Protein AF-0000000067522055 (afdb_homodimer)

pLDDT: mean 97.12, std 3.09, range [66.62, 98.94]

Radius of gyration: 25.35 Å; Cα contacts (8 Å, |Δi|>4): 1311; chains: 2; bounding box: 42×75×64 Å

Secondary structure (DSSP, 8-state):
---EEEEEEEEES-HHHHIIIIIIIT-PPEEEE-SSEEEEEEETTEEEEEEE-SS-B---EEEEE--GGGHHHHHHHHHTTTSEE---TTS--EEE-SSEEEEEEE-TTS-EEEEEEETTS-TTSS--BTTTTB-EEEEEEEEES-HHHHHHHHHHHH--B-SS--SSEEEEEETTEEEEEEETTSPBTTTTB-------EEEEEES-HHHHHHHHHHHHHTT--EEEETTEEEEEETTEEEEEEE-TTS-TTHHHHTT-TT--/---EEEEEEEEES-HHHHIIIIIIIT-PPEEEE-SSEEEEEEETTEEEEEEE-SS-B---EEEEE--GGGHHHHHHHHHTTTSEE---TTS--EEE-SSEEEEEEE-TTS-EEEEEEETTS-TTSS--BTTTTB-EEEEEEEEES-HHHHHHHHHHHH--B-SS--SSEEEEEETTEEEEEEETTSPBTTTTB-------EEEEEES-HHHHHHHHHHHHHTT--EEEETTEEEEEETTEEEEEEE-TTS-TTHHHHTT-TT--

Structure (mmCIF, N/CA/C/O backbone):
data_AF-0000000067522055-model_v1
#
loop_
_entity.id
_entity.type
_entity.pdbx_description
1 polymer 'Conserved domain protein'
#
loop_
_atom_site.group_PDB
_atom_site.id
_atom_site.type_symbol
_atom_site.label_atom_id
_atom_site.label_alt_id
_atom_site.label_comp_id
_atom_site.label_asym_id
_atom_site.label_entity_id
_atom_site.label_seq_id
_atom_site.pdbx_PDB_ins_code
_atom_site.Cartn_x
_atom_site.Cartn_y
_atom_site.Cartn_z
_atom_site.occupancy
_atom_site.B_iso_or_equiv
_atom_site.auth_seq_id
_atom_site.auth_comp_id
_atom_site.auth_asym_id
_atom_site.auth_atom_id
_atom_site.pdbx_PDB_model_num
ATOM 1 N N . MET A 1 1 ? -5.977 33.406 10.703 1 91.25 1 MET A N 1
ATOM 2 C CA . MET A 1 1 ? -4.949 32.469 10.219 1 91.25 1 MET A CA 1
ATOM 3 C C . MET A 1 1 ? -5.457 31.047 10.227 1 91.25 1 MET A C 1
ATOM 5 O O . MET A 1 1 ? -6.41 30.719 10.938 1 91.25 1 MET A O 1
ATOM 9 N N . ILE A 1 2 ? -4.887 30.219 9.438 1 96.19 2 ILE A N 1
ATOM 10 C CA . ILE A 1 2 ? -5.094 28.781 9.531 1 96.19 2 ILE A CA 1
ATOM 11 C C . ILE A 1 2 ? -4.594 28.266 10.883 1 96.19 2 ILE A C 1
ATOM 13 O O . ILE A 1 2 ? -3.512 28.656 11.336 1 96.19 2 ILE A O 1
ATOM 17 N N . THR A 1 3 ? -5.395 27.422 11.508 1 96.44 3 THR A N 1
ATOM 18 C CA . THR A 1 3 ? -4.961 26.953 12.82 1 96.44 3 THR A CA 1
ATOM 19 C C . THR A 1 3 ? -4.66 25.453 12.797 1 96.44 3 THR A C 1
ATOM 21 O O . THR A 1 3 ? -3.855 24.969 13.586 1 96.44 3 THR A O 1
ATOM 24 N N . HIS A 1 4 ? -5.309 24.703 11.906 1 97.81 4 HIS A N 1
ATOM 25 C CA . HIS A 1 4 ? -5.145 23.266 11.961 1 97.81 4 HIS A CA 1
ATOM 26 C C . HIS A 1 4 ? -5.641 22.609 10.672 1 97.81 4 HIS A C 1
ATOM 28 O O . HIS A 1 4 ? -6.301 23.25 9.859 1 97.81 4 HIS A O 1
ATOM 34 N N . ILE A 1 5 ? -5.242 21.391 10.469 1 98.75 5 ILE A N 1
ATOM 35 C CA . ILE A 1 5 ? -5.844 20.531 9.445 1 98.75 5 ILE A CA 1
ATOM 36 C C . ILE A 1 5 ? -7.176 19.984 9.953 1 98.75 5 ILE A C 1
ATOM 38 O O . ILE A 1 5 ? -7.234 19.344 11.008 1 98.75 5 ILE A O 1
ATOM 42 N N . THR A 1 6 ? -8.227 20.188 9.211 1 98.44 6 THR A N 1
ATOM 43 C CA . THR A 1 6 ? -9.531 19.703 9.633 1 98.44 6 THR A CA 1
ATOM 44 C C . THR A 1 6 ? -9.82 18.344 9.031 1 98.44 6 THR A C 1
ATOM 46 O O . THR A 1 6 ? -10.57 17.547 9.609 1 98.44 6 THR A O 1
ATOM 49 N N . ASP A 1 7 ? -9.281 18.109 7.848 1 98.81 7 ASP A N 1
ATOM 50 C CA . ASP A 1 7 ? -9.508 16.828 7.195 1 98.81 7 ASP A CA 1
ATOM 51 C C . ASP A 1 7 ? -8.43 16.547 6.145 1 98.81 7 ASP A C 1
ATOM 53 O O . ASP A 1 7 ? -7.934 17.469 5.5 1 98.81 7 ASP A O 1
ATOM 57 N N . ILE A 1 8 ? -8.016 15.391 6.094 1 98.94 8 ILE A N 1
ATOM 58 C CA . ILE A 1 8 ? -7.258 14.859 4.973 1 98.94 8 ILE A CA 1
ATOM 59 C C . ILE A 1 8 ? -8.07 13.773 4.27 1 98.94 8 ILE A C 1
ATOM 61 O O . ILE A 1 8 ? -8.391 12.742 4.867 1 98.94 8 ILE A O 1
ATOM 65 N N . LYS A 1 9 ? -8.445 14.023 3.057 1 98.88 9 LYS A N 1
ATOM 66 C CA . LYS A 1 9 ? -9.203 13.039 2.285 1 98.88 9 LYS A CA 1
ATOM 67 C C . LYS A 1 9 ? -8.312 12.367 1.24 1 98.88 9 LYS A C 1
ATOM 69 O O . LYS A 1 9 ? -7.785 13.031 0.346 1 98.88 9 LYS A O 1
ATOM 74 N N . LEU A 1 10 ? -8.203 11.109 1.374 1 98.81 10 LEU A N 1
ATOM 75 C CA . LEU A 1 10 ? -7.375 10.305 0.483 1 98.81 10 LEU A CA 1
ATOM 76 C C . LEU A 1 10 ? -8.227 9.312 -0.306 1 98.81 10 LEU A C 1
ATOM 78 O O . LEU A 1 10 ? -9.445 9.242 -0.113 1 98.81 10 LEU A O 1
ATOM 82 N N . GLN A 1 11 ? -7.566 8.664 -1.221 1 98.75 11 GLN A N 1
ATOM 83 C CA . GLN A 1 11 ? -8.195 7.578 -1.97 1 98.75 11 GLN A CA 1
ATOM 84 C C . GLN A 1 11 ? -7.863 6.223 -1.354 1 98.75 11 GLN A C 1
ATOM 86 O O . GLN A 1 11 ? -6.859 6.082 -0.649 1 98.75 11 GLN A O 1
ATOM 91 N N . THR A 1 12 ? -8.719 5.258 -1.545 1 98.81 12 THR A N 1
ATOM 92 C CA . THR A 1 12 ? -8.484 3.869 -1.16 1 98.81 12 THR A CA 1
ATOM 93 C C . THR A 1 12 ? -9.07 2.914 -2.197 1 98.81 12 THR A C 1
ATOM 95 O O . THR A 1 12 ? -9.898 3.311 -3.016 1 98.81 12 THR A O 1
ATOM 98 N N . ILE A 1 13 ? -8.578 1.7 -2.154 1 98.69 13 ILE A N 1
ATOM 99 C CA . ILE A 1 13 ? -9.133 0.683 -3.041 1 98.69 13 ILE A CA 1
ATOM 100 C C . ILE A 1 13 ? -9.898 -0.353 -2.225 1 98.69 13 ILE A C 1
ATOM 102 O O . ILE A 1 13 ? -10.281 -1.404 -2.744 1 98.69 13 ILE A O 1
ATOM 106 N N . SER A 1 14 ? -10.109 -0.097 -0.927 1 98.69 14 SER A N 1
ATOM 107 C CA . SER A 1 14 ? -10.82 -1.028 -0.053 1 98.69 14 SER A CA 1
ATOM 108 C C . SER A 1 14 ? -11.273 -0.342 1.229 1 98.69 14 SER A C 1
ATOM 110 O O . SER A 1 14 ? -10.484 -0.148 2.152 1 98.69 14 SER A O 1
ATOM 112 N N . ILE A 1 15 ? -12.523 -0.032 1.316 1 98.62 15 ILE A N 1
ATOM 113 C CA . ILE A 1 15 ? -13.07 0.56 2.533 1 98.62 15 ILE A CA 1
ATOM 114 C C . ILE A 1 15 ? -12.891 -0.405 3.701 1 98.62 15 ILE A C 1
ATOM 116 O O . ILE A 1 15 ? -12.492 0.003 4.797 1 98.62 15 ILE A O 1
ATOM 120 N N . GLU A 1 16 ? -13.086 -1.687 3.453 1 98.25 16 GLU A N 1
ATOM 121 C CA . GLU A 1 16 ? -12.93 -2.68 4.512 1 98.25 16 GLU A CA 1
ATOM 122 C C . GLU A 1 16 ? -11.477 -2.752 4.98 1 98.25 16 GLU A C 1
ATOM 124 O O . GLU A 1 16 ? -11.211 -2.936 6.172 1 98.25 16 GLU A O 1
ATOM 129 N N . GLY A 1 17 ? -10.578 -2.643 4.055 1 98.38 17 GLY A N 1
ATOM 130 C CA . GLY A 1 17 ? -9.172 -2.607 4.418 1 98.38 17 GLY A CA 1
ATOM 131 C C . GLY A 1 17 ? -8.812 -1.424 5.297 1 98.38 17 GLY A C 1
ATOM 132 O O . GLY A 1 17 ? -8.086 -1.573 6.277 1 98.38 17 GLY A O 1
ATOM 133 N N . VAL A 1 18 ? -9.297 -0.289 4.902 1 98.38 18 VAL A N 1
ATOM 134 C CA . VAL A 1 18 ? -9 0.92 5.664 1 98.38 18 VAL A CA 1
ATOM 135 C C . VAL A 1 18 ? -9.641 0.83 7.047 1 98.38 18 VAL A C 1
ATOM 137 O O . VAL A 1 18 ? -9.07 1.288 8.039 1 98.38 18 VAL A O 1
ATOM 140 N N . LYS A 1 19 ? -10.797 0.248 7.121 1 98.12 19 LYS A N 1
ATOM 141 C CA . LYS A 1 19 ? -11.461 0.063 8.406 1 98.12 19 LYS A CA 1
ATOM 142 C C . LYS A 1 19 ? -10.602 -0.761 9.359 1 98.12 19 LYS A C 1
ATOM 144 O O . LYS A 1 19 ? -10.539 -0.466 10.555 1 98.12 19 LYS A O 1
ATOM 149 N N . GLN A 1 20 ? -10 -1.731 8.891 1 98 20 GLN A N 1
ATOM 150 C CA . GLN A 1 20 ? -9.18 -2.605 9.719 1 98 20 GLN A CA 1
ATOM 151 C C . GLN A 1 20 ? -8.016 -1.841 10.344 1 98 20 GLN A C 1
ATOM 153 O O . GLN A 1 20 ? -7.656 -2.08 11.492 1 98 20 GLN A O 1
ATOM 158 N N . VAL A 1 21 ? -7.449 -0.925 9.594 1 98.62 21 VAL A N 1
ATOM 159 C CA . VAL A 1 21 ? -6.301 -0.174 10.078 1 98.62 21 VAL A CA 1
ATOM 160 C C . VAL A 1 21 ? -6.77 0.958 10.992 1 98.62 21 VAL A C 1
ATOM 162 O O . VAL A 1 21 ? -6.398 1.016 12.164 1 98.62 21 VAL A O 1
ATOM 165 N N . TYR A 1 22 ? -7.645 1.782 10.5 1 98.88 22 TYR A N 1
ATOM 166 C CA . TYR A 1 22 ? -7.918 3.055 11.156 1 98.88 22 TYR A CA 1
ATOM 167 C C . TYR A 1 22 ? -8.961 2.889 12.25 1 98.88 22 TYR A C 1
ATOM 169 O O . TYR A 1 22 ? -8.883 3.537 13.297 1 98.88 22 TYR A O 1
ATOM 177 N N . LYS A 1 23 ? -9.93 2.107 12.031 1 98.56 23 LYS A N 1
ATOM 178 C CA . LYS A 1 23 ? -10.906 1.854 13.086 1 98.56 23 LYS A CA 1
ATOM 179 C C . LYS A 1 23 ? -10.398 0.791 14.055 1 98.56 23 LYS A C 1
ATOM 181 O O . LYS A 1 23 ? -10.289 1.043 15.258 1 98.56 23 LYS A O 1
ATOM 186 N N . ASP A 1 24 ? -10.07 -0.399 13.57 1 97.88 24 ASP A N 1
ATOM 187 C CA . ASP A 1 24 ? -9.852 -1.557 14.43 1 97.88 24 ASP A CA 1
ATOM 188 C C . ASP A 1 24 ? -8.5 -1.462 15.148 1 97.88 24 ASP A C 1
ATOM 190 O O . ASP A 1 24 ? -8.398 -1.772 16.328 1 97.88 24 ASP A O 1
ATOM 194 N N . ILE A 1 25 ? -7.473 -1.086 14.445 1 98 25 ILE A N 1
ATOM 195 C CA . ILE A 1 25 ? -6.141 -1.073 15.047 1 98 25 ILE A CA 1
ATOM 196 C C . ILE A 1 25 ? -5.891 0.275 15.719 1 98 25 ILE A C 1
ATOM 198 O O . ILE A 1 25 ? -5.625 0.337 16.922 1 98 25 ILE A O 1
ATOM 202 N N . LEU A 1 26 ? -6.074 1.368 14.969 1 98.75 26 LEU A N 1
ATOM 203 C CA . LEU A 1 26 ? -5.75 2.691 15.492 1 98.75 26 LEU A CA 1
ATOM 204 C C . LEU A 1 26 ? -6.887 3.232 16.344 1 98.75 26 LEU A C 1
ATOM 206 O O . LEU A 1 26 ? -6.734 4.258 17.016 1 98.75 26 LEU A O 1
ATOM 210 N N . CYS A 1 27 ? -8.031 2.646 16.281 1 98.62 27 CYS A N 1
ATOM 211 C CA . CYS A 1 27 ? -9.172 2.914 17.156 1 98.62 27 CYS A CA 1
ATOM 212 C C . CYS A 1 27 ? -9.758 4.297 16.891 1 98.62 27 CYS A C 1
ATOM 214 O O . CYS A 1 27 ? -10.141 5.008 17.812 1 98.62 27 CYS A O 1
ATOM 216 N N . PHE A 1 28 ? -9.742 4.723 15.664 1 98.88 28 PHE A N 1
ATOM 217 C CA . PHE A 1 28 ? -10.461 5.938 15.297 1 98.88 28 PHE A CA 1
ATOM 218 C C . PHE A 1 28 ? -11.945 5.652 15.102 1 98.88 28 PHE A C 1
ATOM 220 O O . PHE A 1 28 ? -12.312 4.789 14.312 1 98.88 28 PHE A O 1
ATOM 227 N N . PRO A 1 29 ? -12.82 6.402 15.766 1 98.75 29 PRO A N 1
ATOM 228 C CA . PRO A 1 29 ? -14.258 6.223 15.523 1 98.75 29 PRO A CA 1
ATOM 229 C C . PRO A 1 29 ? -14.664 6.613 14.109 1 98.75 29 PRO A C 1
ATOM 231 O O . PRO A 1 29 ? -14.148 7.586 13.555 1 98.75 29 PRO A O 1
ATOM 234 N N . ILE A 1 30 ? -15.609 5.883 13.547 1 98.81 30 ILE A N 1
ATOM 235 C CA . ILE A 1 30 ? -16.172 6.234 12.25 1 98.81 30 ILE A CA 1
ATOM 236 C C . ILE A 1 30 ? -17.188 7.367 12.414 1 98.81 30 ILE A C 1
ATOM 238 O O . ILE A 1 30 ? -18.125 7.258 13.203 1 98.81 30 ILE A O 1
ATOM 242 N N . LYS A 1 31 ? -17 8.414 11.719 1 98.75 31 LYS A N 1
ATOM 243 C CA . LYS A 1 31 ? -17.922 9.539 11.742 1 98.75 31 LYS A CA 1
ATOM 244 C C . LYS A 1 31 ? -18.969 9.406 10.641 1 98.75 31 LYS A C 1
ATOM 246 O O . LYS A 1 31 ? -20.141 9.766 10.836 1 98.75 31 LYS A O 1
ATOM 251 N N . LYS A 1 32 ? -18.562 9.031 9.492 1 98.69 32 LYS A N 1
ATOM 252 C CA . LYS A 1 32 ? -19.422 8.852 8.32 1 98.69 32 LYS A CA 1
ATOM 253 C C . LYS A 1 32 ? -18.953 7.66 7.48 1 98.69 32 LYS A C 1
ATOM 255 O O . LYS A 1 32 ? -17.75 7.445 7.316 1 98.69 32 LYS A O 1
ATOM 260 N N . GLU A 1 33 ? -19.906 6.887 6.977 1 98.5 33 GLU A N 1
ATOM 261 C CA . GLU A 1 33 ? -19.578 5.758 6.113 1 98.5 33 GLU A CA 1
ATOM 262 C C . GLU A 1 33 ? -20.656 5.539 5.059 1 98.5 33 GLU A C 1
ATOM 264 O O . GLU A 1 33 ? -21.859 5.555 5.367 1 98.5 33 GLU A O 1
ATOM 269 N N . THR A 1 34 ? -20.234 5.465 3.898 1 98.31 34 THR A N 1
ATOM 270 C CA . THR A 1 34 ? -21.078 4.996 2.797 1 98.31 34 THR A CA 1
ATOM 271 C C . THR A 1 34 ? -20.422 3.807 2.096 1 98.31 34 THR A C 1
ATOM 273 O O . THR A 1 34 ? -19.438 3.256 2.588 1 98.31 34 THR A O 1
ATOM 276 N N . THR A 1 35 ? -20.969 3.35 1.016 1 96.69 35 THR A N 1
ATOM 277 C CA . THR A 1 35 ? -20.438 2.215 0.274 1 96.69 35 THR A CA 1
ATOM 278 C C . THR A 1 35 ? -19.062 2.551 -0.304 1 96.69 35 THR A C 1
ATOM 280 O O . THR A 1 35 ? -18.219 1.671 -0.452 1 96.69 35 THR A O 1
ATOM 283 N N . SER A 1 36 ? -18.859 3.822 -0.587 1 98.19 36 SER A N 1
ATOM 284 C CA . SER A 1 36 ? -17.625 4.164 -1.288 1 98.19 36 SER A CA 1
ATOM 285 C C . SER A 1 36 ? -16.859 5.254 -0.55 1 98.19 36 SER A C 1
ATOM 287 O O . SER A 1 36 ? -15.945 5.855 -1.108 1 98.19 36 SER A O 1
ATOM 289 N N . PHE A 1 37 ? -17.297 5.598 0.623 1 98.81 37 PHE A N 1
ATOM 290 C CA . PHE A 1 37 ? -16.672 6.676 1.385 1 98.81 37 PHE A CA 1
ATOM 291 C C . PHE A 1 37 ? -16.656 6.348 2.873 1 98.81 37 PHE A C 1
ATOM 293 O O . PHE A 1 37 ? -17.625 5.777 3.398 1 98.81 37 PHE A O 1
ATOM 300 N N . ILE A 1 38 ? -15.594 6.691 3.57 1 98.94 38 ILE A N 1
ATOM 301 C CA . ILE A 1 38 ? -15.531 6.523 5.02 1 98.94 38 ILE A CA 1
ATOM 302 C C . ILE A 1 38 ? -14.719 7.656 5.637 1 98.94 38 ILE A C 1
ATOM 304 O O . ILE A 1 38 ? -13.734 8.109 5.051 1 98.94 38 ILE A O 1
ATOM 308 N N . GLN A 1 39 ? -15.125 8.125 6.738 1 98.94 39 GLN A N 1
ATOM 309 C CA . GLN A 1 39 ? -14.484 9.211 7.48 1 98.94 39 GLN A CA 1
ATOM 310 C C . GLN A 1 39 ? -14.281 8.828 8.938 1 98.94 39 GLN A C 1
ATOM 312 O O . GLN A 1 39 ? -15.188 8.312 9.594 1 98.94 39 GLN A O 1
ATOM 317 N N . PHE A 1 40 ? -13.094 9.078 9.438 1 98.94 40 PHE A N 1
ATOM 318 C CA . PHE A 1 40 ? -12.727 8.734 10.805 1 98.94 40 PHE A CA 1
ATOM 319 C C . PHE A 1 40 ? -12.477 10 11.625 1 98.94 40 PHE A C 1
ATOM 321 O O . PHE A 1 40 ? -11.883 10.953 11.141 1 98.94 40 PHE A O 1
ATOM 328 N N . GLU A 1 41 ? -12.93 10.023 12.805 1 98.81 41 GLU A N 1
ATOM 329 C CA . GLU A 1 41 ? -12.609 11.078 13.758 1 98.81 41 GLU A CA 1
ATOM 330 C C . GLU A 1 41 ? -11.281 10.812 14.453 1 98.81 41 GLU A C 1
ATOM 332 O O . GLU A 1 41 ? -11.172 9.898 15.273 1 98.81 41 GLU A O 1
ATOM 337 N N . VAL A 1 42 ? -10.289 11.57 14.156 1 98.75 42 VAL A N 1
ATOM 338 C CA . VAL A 1 42 ? -8.961 11.398 14.734 1 98.75 42 VAL A CA 1
ATOM 339 C C . VAL A 1 42 ? -8.875 12.125 16.078 1 98.75 42 VAL A C 1
ATOM 341 O O . VAL A 1 42 ? -8.352 11.578 17.047 1 98.75 42 VAL A O 1
ATOM 344 N N . THR A 1 43 ? -9.289 13.398 16.094 1 98.12 43 THR A N 1
ATOM 345 C CA . THR A 1 43 ? -9.516 14.242 17.266 1 98.12 43 THR A CA 1
ATOM 346 C C . THR A 1 43 ? -10.844 14.977 17.156 1 98.12 43 THR A C 1
ATOM 348 O O . THR A 1 43 ? -11.508 14.922 16.109 1 98.12 43 THR A O 1
ATOM 351 N N . PRO A 1 44 ? -11.289 15.672 18.172 1 96.94 44 PRO A N 1
ATOM 352 C CA . PRO A 1 44 ? -12.531 16.453 18.047 1 96.94 44 PRO A CA 1
ATOM 353 C C . PRO A 1 44 ? -12.461 17.5 16.938 1 96.94 44 PRO A C 1
ATOM 355 O O . PRO A 1 44 ? -13.492 18.031 16.531 1 96.94 44 PRO A O 1
ATOM 358 N N . TYR A 1 45 ? -11.281 17.781 16.375 1 96.75 45 TYR A N 1
ATOM 359 C CA . TYR A 1 45 ? -11.117 18.906 15.461 1 96.75 45 TYR A CA 1
ATOM 360 C C . TYR A 1 45 ?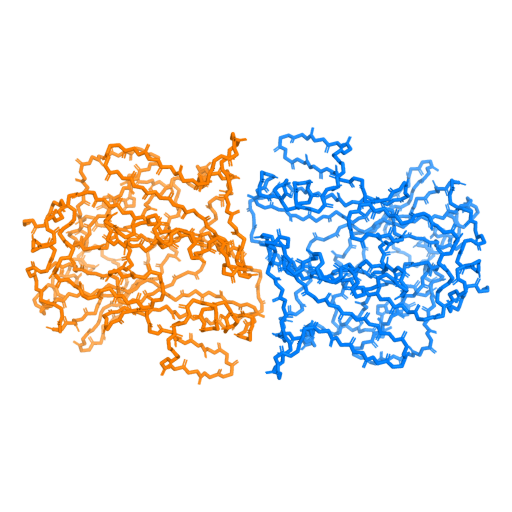 -10.648 18.438 14.086 1 96.75 45 TYR A C 1
ATOM 362 O O . TYR A 1 45 ? -10.531 19.234 13.156 1 96.75 45 TYR A O 1
ATOM 370 N N . THR A 1 46 ? -10.336 17.188 13.984 1 98.31 46 THR A N 1
ATOM 371 C CA . THR A 1 46 ? -9.711 16.719 12.75 1 98.31 46 THR A CA 1
ATOM 372 C C . THR A 1 46 ? -10.234 15.352 12.359 1 98.31 46 THR A C 1
ATOM 374 O O . THR A 1 46 ? -10.438 14.484 13.219 1 98.31 46 THR A O 1
ATOM 377 N N . THR A 1 47 ? -10.438 15.141 11.062 1 98.81 47 THR A N 1
ATOM 378 C CA . THR A 1 47 ? -10.836 13.852 10.508 1 98.81 47 THR A CA 1
ATOM 379 C C . THR A 1 47 ? -9.867 13.414 9.414 1 98.81 47 THR A C 1
ATOM 381 O O . THR A 1 47 ? -9.07 14.211 8.914 1 98.81 47 THR A O 1
ATOM 384 N N . ILE A 1 48 ? -9.859 12.164 9.148 1 98.94 48 ILE A N 1
ATOM 385 C CA . ILE A 1 48 ? -9.273 11.57 7.949 1 98.94 48 ILE A CA 1
ATOM 386 C C . ILE A 1 48 ? -10.352 10.828 7.164 1 98.94 48 ILE A C 1
ATOM 388 O O . ILE A 1 48 ? -11.156 10.102 7.742 1 98.94 48 ILE A O 1
ATOM 392 N N . SER A 1 49 ? -10.383 11.031 5.891 1 98.94 49 SER A N 1
ATOM 393 C CA . SER A 1 49 ? -11.398 10.445 5.023 1 98.94 49 SER A CA 1
ATOM 394 C C . SER A 1 49 ? -10.773 9.672 3.875 1 98.94 49 SER A C 1
ATOM 396 O O . SER A 1 49 ? -9.641 9.961 3.471 1 98.94 49 SER A O 1
ATOM 398 N N . PHE A 1 50 ? -11.539 8.68 3.408 1 98.94 50 PHE A N 1
ATOM 399 C CA . PHE A 1 50 ? -11.109 7.895 2.254 1 98.94 50 PHE A CA 1
ATOM 400 C C . PHE A 1 50 ? -12.25 7.746 1.253 1 98.94 50 PHE A C 1
ATOM 402 O O . PHE A 1 50 ? -13.383 7.422 1.632 1 98.94 50 PHE A O 1
ATOM 409 N N . GLN A 1 51 ? -11.969 8.031 0.057 1 98.88 51 GLN A N 1
ATOM 410 C CA . GLN A 1 51 ? -12.859 7.746 -1.066 1 98.88 51 GLN A CA 1
ATOM 411 C C . GLN A 1 51 ? -12.406 6.5 -1.822 1 98.88 51 GLN A C 1
ATOM 413 O O . GLN A 1 51 ? -11.266 6.418 -2.27 1 98.88 51 GLN A O 1
ATOM 418 N N . GLU A 1 52 ? -13.273 5.512 -1.907 1 98.69 52 GLU A N 1
ATOM 419 C CA . GLU A 1 52 ? -12.945 4.309 -2.666 1 98.69 52 GLU A CA 1
ATOM 420 C C . GLU A 1 52 ? -12.953 4.586 -4.168 1 98.69 52 GLU A C 1
ATOM 422 O O . GLU A 1 52 ? -13.898 5.18 -4.688 1 98.69 52 GLU A O 1
ATOM 427 N N . VAL A 1 53 ? -11.859 4.211 -4.836 1 98.25 53 VAL A N 1
ATOM 428 C CA . VAL A 1 53 ? -11.719 4.457 -6.27 1 98.25 53 VAL A CA 1
ATOM 429 C C . VAL A 1 53 ? -11.18 3.205 -6.957 1 98.25 53 VAL A C 1
ATOM 431 O O . VAL A 1 53 ? -10.672 2.297 -6.297 1 98.25 53 VAL A O 1
ATOM 434 N N . TYR A 1 54 ? -11.352 3.105 -8.273 1 97.81 54 TYR A N 1
ATOM 435 C CA . TYR A 1 54 ? -10.742 2.068 -9.102 1 97.81 54 TYR A CA 1
ATOM 436 C C . TYR A 1 54 ? -9.523 2.604 -9.836 1 97.81 54 TYR A C 1
ATOM 438 O O . TYR A 1 54 ? -9.5 2.645 -11.07 1 97.81 54 TYR A O 1
ATOM 446 N N . GLU A 1 55 ? -8.539 3.004 -9.156 1 97.81 55 GLU A N 1
ATOM 447 C CA . GLU A 1 55 ? -7.273 3.502 -9.695 1 97.81 55 GLU A CA 1
ATOM 448 C C . GLU A 1 55 ? -6.109 3.154 -8.766 1 97.81 55 GLU A C 1
ATOM 450 O O . GLU A 1 55 ? -6.297 2.973 -7.562 1 97.81 55 GLU A O 1
ATOM 455 N N . PRO A 1 56 ? -4.926 3.062 -9.359 1 98.31 56 PRO A N 1
ATOM 456 C CA . PRO A 1 56 ? -3.766 2.844 -8.492 1 98.31 56 PRO A CA 1
ATOM 457 C C . PRO A 1 56 ? -3.594 3.947 -7.449 1 98.31 56 PRO A C 1
ATOM 459 O O . PRO A 1 56 ? -3.922 5.105 -7.715 1 98.31 56 PRO A O 1
ATOM 462 N N . ILE A 1 57 ? -3.031 3.617 -6.363 1 98 57 ILE A N 1
ATOM 463 C CA . ILE A 1 57 ? -2.902 4.543 -5.246 1 98 57 ILE A CA 1
ATOM 464 C C . ILE A 1 57 ? -1.515 5.18 -5.258 1 98 57 ILE A C 1
ATOM 466 O O . ILE A 1 57 ? -0.506 4.484 -5.387 1 98 57 ILE A O 1
ATOM 470 N N . ALA A 1 58 ? -1.457 6.473 -5.227 1 98.06 58 ALA A N 1
ATOM 471 C CA . ALA A 1 58 ? -0.232 7.191 -4.883 1 98.06 58 ALA A CA 1
ATOM 472 C C . ALA A 1 58 ? -0.107 7.367 -3.371 1 98.06 58 ALA A C 1
ATOM 474 O O . ALA A 1 58 ? -0.897 8.086 -2.756 1 98.06 58 ALA A O 1
ATOM 475 N N . SER A 1 59 ? 0.859 6.754 -2.775 1 98.06 59 SER A N 1
ATOM 476 C CA . SER A 1 59 ? 1.005 6.727 -1.323 1 98.06 59 SER A CA 1
ATOM 477 C C . SER A 1 59 ? 1.236 8.125 -0.762 1 98.06 59 SER A C 1
ATOM 479 O O . SER A 1 59 ? 2.041 8.891 -1.3 1 98.06 59 SER A O 1
ATOM 481 N N . ALA A 1 60 ? 0.563 8.422 0.271 1 98.69 60 ALA A N 1
ATOM 482 C CA . ALA A 1 60 ? 0.68 9.711 0.943 1 98.69 60 ALA A CA 1
ATOM 483 C C . ALA A 1 60 ? 1.552 9.609 2.191 1 98.69 60 ALA A C 1
ATOM 485 O O . ALA A 1 60 ? 1.773 8.508 2.707 1 98.69 60 ALA A O 1
ATOM 486 N N . HIS A 1 61 ? 2.062 10.742 2.602 1 98.88 61 HIS A N 1
ATOM 487 C CA . HIS A 1 61 ? 2.738 10.867 3.889 1 98.88 61 HIS A CA 1
ATOM 488 C C . HIS A 1 61 ? 2.023 11.867 4.789 1 98.88 61 HIS A C 1
ATOM 490 O O . HIS A 1 61 ? 1.724 12.984 4.367 1 98.88 61 HIS A O 1
ATOM 496 N N . PHE A 1 62 ? 1.698 11.477 5.984 1 98.88 62 PHE A N 1
ATOM 497 C CA . PHE A 1 62 ? 1.179 12.406 6.977 1 98.88 62 PHE A CA 1
ATOM 498 C C . PHE A 1 62 ? 1.58 11.977 8.383 1 98.88 62 PHE A C 1
ATOM 500 O O . PHE A 1 62 ? 1.972 10.828 8.602 1 98.88 62 PHE A O 1
ATOM 507 N N . ALA A 1 63 ? 1.536 12.914 9.289 1 98.88 63 ALA A N 1
ATOM 508 C CA . ALA A 1 63 ? 2.08 12.664 10.617 1 98.88 63 ALA A CA 1
ATOM 509 C C . ALA A 1 63 ? 1.134 13.164 11.703 1 98.88 63 ALA A C 1
ATOM 511 O O . ALA A 1 63 ? 0.429 14.164 11.508 1 98.88 63 ALA A O 1
ATOM 512 N N . PHE A 1 64 ? 1.192 12.5 12.82 1 98.94 64 PHE A N 1
ATOM 513 C CA . PHE A 1 64 ? 0.457 12.883 14.023 1 98.94 64 PHE A CA 1
ATOM 514 C C . PHE A 1 64 ? 1.404 13.406 15.094 1 98.94 64 PHE A C 1
ATOM 516 O O . PHE A 1 64 ? 2.367 12.727 15.461 1 98.94 64 PHE A O 1
ATOM 523 N N . GLU A 1 65 ? 1.109 14.57 15.594 1 98.88 65 GLU A N 1
ATOM 524 C CA . GLU A 1 65 ? 1.811 15.055 16.781 1 98.88 65 GLU A CA 1
ATOM 525 C C . GLU A 1 65 ? 1.275 14.391 18.047 1 98.88 65 GLU A C 1
ATOM 527 O O . GLU A 1 65 ? 0.062 14.336 18.25 1 98.88 65 GLU A O 1
ATOM 532 N N . ILE A 1 66 ? 2.18 13.875 18.844 1 98.88 66 ILE A N 1
ATOM 533 C CA . ILE A 1 66 ? 1.791 13.289 20.125 1 98.88 66 ILE A CA 1
ATOM 534 C C . ILE A 1 66 ? 2.633 13.898 21.234 1 98.88 66 ILE A C 1
ATOM 536 O O . ILE A 1 66 ? 3.629 14.578 20.984 1 98.88 66 ILE A O 1
ATOM 540 N N . PRO A 1 67 ? 2.213 13.781 22.516 1 98.75 67 PRO A N 1
ATOM 541 C CA . PRO A 1 67 ? 2.998 14.336 23.625 1 98.75 67 PRO A CA 1
ATOM 542 C C . PRO A 1 67 ? 4.398 13.742 23.719 1 98.75 67 PRO A C 1
ATOM 544 O O . PRO A 1 67 ? 4.562 12.523 23.594 1 98.75 67 PRO A O 1
ATOM 547 N N . TYR A 1 68 ? 5.352 14.625 23.953 1 98.62 68 TYR A N 1
ATOM 548 C CA . TYR A 1 68 ? 6.742 14.203 24.078 1 98.62 68 TYR A CA 1
ATOM 549 C C . TYR A 1 68 ? 6.902 13.195 25.219 1 98.62 68 TYR A C 1
ATOM 551 O O . TYR A 1 68 ? 7.59 12.188 25.062 1 98.62 68 TYR A O 1
ATOM 559 N N . SER A 1 69 ? 6.207 13.352 26.297 1 98.5 69 SER A N 1
ATOM 560 C CA . SER A 1 69 ? 6.324 12.523 27.484 1 98.5 69 SER A CA 1
ATOM 561 C C . SER A 1 69 ? 5.727 11.141 27.25 1 98.5 69 SER A C 1
ATOM 563 O O . SER A 1 69 ? 6.023 10.195 28 1 98.5 69 SER A O 1
ATOM 565 N N . LYS A 1 70 ? 4.902 10.992 26.219 1 98.56 70 LYS A N 1
ATOM 566 C CA . LYS A 1 70 ? 4.207 9.727 25.984 1 98.56 70 LYS A CA 1
ATOM 567 C C . LYS A 1 70 ? 4.781 9 24.781 1 98.56 70 LYS A C 1
ATOM 569 O O . LYS A 1 70 ? 4.289 7.93 24.391 1 98.56 70 LYS A O 1
ATOM 574 N N . PHE A 1 71 ? 5.809 9.547 24.25 1 98.81 71 PHE A N 1
ATOM 575 C CA . PHE A 1 71 ? 6.27 9.055 22.953 1 98.81 71 PHE A CA 1
ATOM 576 C C . PHE A 1 71 ? 6.66 7.582 23.031 1 98.81 71 PHE A C 1
ATOM 578 O O . PHE A 1 71 ? 6.168 6.754 22.266 1 98.81 71 PHE A O 1
ATOM 585 N N . HIS A 1 72 ? 7.496 7.254 23.969 1 98.69 72 HIS A N 1
ATOM 586 C CA . HIS A 1 72 ? 8.047 5.902 24.016 1 98.69 72 HIS A CA 1
ATOM 587 C C . HIS A 1 72 ? 6.961 4.879 24.344 1 98.69 72 HIS A C 1
ATOM 589 O O . HIS A 1 72 ? 6.949 3.779 23.797 1 98.69 72 HIS A O 1
ATOM 595 N N . GLU A 1 73 ? 6.094 5.27 25.234 1 98.62 73 GLU A N 1
ATOM 596 C CA . GLU A 1 73 ? 4.965 4.391 25.531 1 98.62 73 GLU A CA 1
ATOM 597 C C . GLU A 1 73 ? 4.09 4.172 24.312 1 98.62 73 GLU A C 1
ATOM 599 O O . GLU A 1 73 ? 3.67 3.045 24.031 1 98.62 73 GLU A O 1
ATOM 604 N N . THR A 1 74 ? 3.811 5.211 23.594 1 98.75 74 THR A N 1
ATOM 605 C CA . THR A 1 74 ? 3.002 5.141 22.391 1 98.75 74 THR A CA 1
ATOM 606 C C . THR A 1 74 ? 3.699 4.305 21.312 1 98.75 74 THR A C 1
ATOM 608 O O . THR A 1 74 ? 3.061 3.494 20.641 1 98.75 74 THR A O 1
ATOM 611 N N . ALA A 1 75 ? 4.988 4.496 21.188 1 98.69 75 ALA A N 1
ATOM 612 C CA . ALA A 1 75 ? 5.773 3.734 20.234 1 98.69 75 ALA A CA 1
ATOM 613 C C . ALA A 1 75 ? 5.715 2.24 20.531 1 98.69 75 ALA A C 1
ATOM 615 O O . ALA A 1 75 ? 5.562 1.424 19.609 1 98.69 75 ALA A O 1
ATOM 616 N N . ARG A 1 76 ? 5.852 1.886 21.75 1 98.31 76 ARG A N 1
ATOM 617 C CA . ARG A 1 76 ? 5.785 0.483 22.141 1 98.31 76 ARG A CA 1
ATOM 618 C C . ARG A 1 76 ? 4.426 -0.12 21.797 1 98.31 76 ARG A C 1
ATOM 620 O O . ARG A 1 76 ? 4.348 -1.249 21.312 1 98.31 76 ARG A O 1
ATOM 627 N N . TRP A 1 77 ? 3.398 0.638 22.109 1 98.5 77 TRP A N 1
ATOM 628 C CA . TRP A 1 77 ? 2.059 0.183 21.75 1 98.5 77 TRP A CA 1
ATOM 629 C C . TRP A 1 77 ? 1.945 -0.043 20.25 1 98.5 77 TRP A C 1
ATOM 631 O O . TRP A 1 77 ? 1.43 -1.072 19.812 1 98.5 77 TRP A O 1
ATOM 641 N N . LEU A 1 78 ? 2.412 0.91 19.484 1 98.25 78 LEU A N 1
ATOM 642 C CA . LEU A 1 78 ? 2.342 0.858 18.031 1 98.25 78 LEU A CA 1
ATOM 643 C C . LEU A 1 78 ? 3.104 -0.347 17.5 1 98.25 78 LEU A C 1
ATOM 645 O O . LEU A 1 78 ? 2.643 -1.015 16.562 1 98.25 78 LEU A O 1
ATOM 649 N N . GLU A 1 79 ? 4.234 -0.614 18.047 1 96.75 79 GLU A N 1
ATOM 650 C CA . GLU A 1 79 ? 5.074 -1.734 17.641 1 96.75 79 GLU A CA 1
ATOM 651 C C . GLU A 1 79 ? 4.363 -3.066 17.859 1 96.75 79 GLU A C 1
ATOM 653 O O . GLU A 1 79 ? 4.645 -4.047 17.172 1 96.75 79 GLU A O 1
ATOM 658 N N . LYS A 1 80 ? 3.424 -3.086 18.719 1 96 80 LYS A N 1
ATOM 659 C CA . LYS A 1 80 ? 2.699 -4.312 19.047 1 96 80 LYS A CA 1
ATOM 660 C C . LYS A 1 80 ? 1.329 -4.332 18.375 1 96 80 LYS A C 1
ATOM 662 O O . LYS A 1 80 ? 0.573 -5.293 18.516 1 96 80 LYS A O 1
ATOM 667 N N . SER A 1 81 ? 1.041 -3.312 17.641 1 95.88 81 SER A N 1
ATOM 668 C CA . SER A 1 81 ? -0.312 -3.094 17.141 1 95.88 81 SER A CA 1
ATOM 669 C C . SER A 1 81 ? -0.61 -3.994 15.945 1 95.88 81 SER A C 1
ATOM 671 O O . SER A 1 81 ? -1.771 -4.184 15.578 1 95.88 81 SER A O 1
ATOM 673 N N . GLY A 1 82 ? 0.446 -4.469 15.242 1 95.31 82 GLY A N 1
ATOM 674 C CA . GLY A 1 82 ? 0.258 -5.258 14.039 1 95.31 82 GLY A CA 1
ATOM 675 C C . GLY A 1 82 ? 0.448 -4.453 12.766 1 95.31 82 GLY A C 1
ATOM 676 O O . GLY A 1 82 ? 0.273 -4.977 11.664 1 95.31 82 GLY A O 1
ATOM 677 N N . LEU A 1 83 ? 0.787 -3.221 12.867 1 97.56 83 LEU A N 1
ATOM 678 C CA . LEU A 1 83 ? 1.125 -2.412 11.695 1 97.56 83 LEU A CA 1
ATOM 679 C C . LEU A 1 83 ? 2.604 -2.551 11.352 1 97.56 83 LEU A C 1
ATOM 681 O O . LEU A 1 83 ? 3.426 -2.842 12.219 1 97.56 83 LEU A O 1
ATOM 685 N N . LEU A 1 84 ? 2.896 -2.355 10.094 1 98.19 84 LEU A N 1
ATOM 686 C CA . LEU A 1 84 ? 4.273 -2.443 9.617 1 98.19 84 LEU A CA 1
ATOM 687 C C . LEU A 1 84 ? 5.086 -1.24 10.078 1 98.19 84 LEU A C 1
ATOM 689 O O . LEU A 1 84 ? 4.902 -0.131 9.57 1 98.19 84 LEU A O 1
ATOM 693 N N . ILE A 1 85 ? 5.98 -1.473 11.047 1 98.62 85 ILE A N 1
ATOM 694 C CA . ILE A 1 85 ? 6.891 -0.436 11.516 1 98.62 85 ILE A CA 1
ATOM 695 C C . ILE A 1 85 ? 8.062 -0.297 10.547 1 98.62 85 ILE A C 1
ATOM 697 O O . ILE A 1 85 ? 8.664 -1.295 10.148 1 98.62 85 ILE A O 1
ATOM 701 N N . VAL A 1 86 ? 8.305 0.885 10.141 1 98.25 86 VAL A N 1
ATOM 702 C CA . VAL A 1 86 ? 9.367 1.157 9.18 1 98.25 86 VAL A CA 1
ATOM 703 C C . VAL A 1 86 ? 10.68 1.409 9.914 1 98.25 86 VAL A C 1
ATOM 705 O O . VAL A 1 86 ? 10.695 2.035 10.977 1 98.25 86 VAL A O 1
ATOM 708 N N . LYS A 1 87 ? 11.734 0.92 9.383 1 97.88 87 LYS A N 1
ATOM 709 C CA . LYS A 1 87 ? 13.055 1.054 10 1 97.88 87 LYS A CA 1
ATOM 710 C C . LYS A 1 87 ? 13.969 1.929 9.148 1 97.88 87 LYS A C 1
ATOM 712 O O . LYS A 1 87 ? 13.82 1.994 7.93 1 97.88 87 LYS A O 1
ATOM 717 N N . TRP A 1 88 ? 14.812 2.51 9.805 1 97.5 88 TRP A N 1
ATOM 718 C CA . TRP A 1 88 ? 15.914 3.168 9.109 1 97.5 88 TRP A CA 1
ATOM 719 C C . TRP A 1 88 ? 16.922 2.145 8.586 1 97.5 88 TRP A C 1
ATOM 721 O O . TRP A 1 88 ? 16.828 0.959 8.922 1 97.5 88 TRP A O 1
ATOM 731 N N . LYS A 1 89 ? 17.859 2.619 7.746 1 92.88 89 LYS A N 1
ATOM 732 C CA . LYS A 1 89 ? 18.812 1.725 7.102 1 92.88 89 LYS A CA 1
ATOM 733 C C . LYS A 1 89 ? 19.641 0.96 8.133 1 92.88 89 LYS A C 1
ATOM 735 O O . LYS A 1 89 ? 19.953 -0.212 7.934 1 92.88 89 LYS A O 1
ATOM 740 N N . ASP A 1 90 ? 19.891 1.617 9.258 1 95.5 90 ASP A N 1
ATOM 741 C CA . ASP A 1 90 ? 20.719 0.99 10.281 1 95.5 90 ASP A CA 1
ATOM 742 C C . ASP A 1 90 ? 19.891 0.156 11.242 1 95.5 90 ASP A C 1
ATOM 744 O O . ASP A 1 90 ? 20.406 -0.378 12.227 1 95.5 90 ASP A O 1
ATOM 748 N N . GLY A 1 91 ? 18.609 0.136 11.062 1 95.56 91 GLY A N 1
ATOM 749 C CA . GLY A 1 91 ? 17.75 -0.799 11.773 1 95.56 91 GLY A CA 1
ATOM 750 C C . GLY A 1 91 ? 16.953 -0.153 12.898 1 95.56 91 GLY A C 1
ATOM 751 O O . GLY A 1 91 ? 16.031 -0.756 13.438 1 95.56 91 GLY A O 1
ATOM 752 N N . HIS A 1 92 ? 17.297 1.128 13.273 1 97.25 92 HIS A N 1
ATOM 753 C CA . HIS A 1 92 ? 16.531 1.714 14.375 1 97.25 92 HIS A CA 1
ATOM 754 C C . HIS A 1 92 ? 15.172 2.195 13.906 1 97.25 92 HIS A C 1
ATOM 756 O O . HIS A 1 92 ? 14.992 2.523 12.734 1 97.25 92 HIS A O 1
ATOM 762 N N . THR A 1 93 ? 14.258 2.197 14.781 1 97.88 93 THR A N 1
ATOM 763 C CA . THR A 1 93 ? 12.883 2.527 14.438 1 97.88 93 THR A CA 1
ATOM 764 C C . THR A 1 93 ? 12.508 3.912 14.953 1 97.88 93 THR A C 1
ATOM 766 O O . THR A 1 93 ? 11.609 4.562 14.414 1 97.88 93 THR A O 1
ATOM 769 N N . ILE A 1 94 ? 13.188 4.336 16.031 1 98.5 94 ILE A N 1
ATOM 770 C CA . ILE A 1 94 ? 12.914 5.645 16.609 1 98.5 94 ILE A CA 1
ATOM 771 C C . ILE A 1 94 ? 14.078 6.594 16.328 1 98.5 94 ILE A C 1
ATOM 773 O O . ILE A 1 94 ? 15.234 6.242 16.547 1 98.5 94 ILE A O 1
ATOM 777 N N . ASP A 1 95 ? 13.711 7.641 15.742 1 97.44 95 ASP A N 1
ATOM 778 C CA . ASP A 1 95 ? 14.703 8.688 15.516 1 97.44 95 ASP A CA 1
ATOM 779 C C . ASP A 1 95 ? 14.586 9.797 16.562 1 97.44 95 ASP A C 1
ATOM 781 O O . ASP A 1 95 ? 13.477 10.18 16.938 1 97.44 95 ASP A O 1
ATOM 785 N N . GLU A 1 96 ? 15.68 10.203 17.094 1 95.94 96 GLU A N 1
ATOM 786 C CA . GLU A 1 96 ? 15.75 11.32 18.031 1 95.94 96 GLU A CA 1
ATOM 787 C C . GLU A 1 96 ? 16.719 12.391 17.531 1 95.94 96 GLU A C 1
ATOM 789 O O . GLU A 1 96 ? 17.875 12.102 17.234 1 95.94 96 GLU A O 1
ATOM 794 N N . GLU A 1 97 ? 16.156 13.586 17.438 1 93.75 97 GLU A N 1
ATOM 795 C CA . GLU A 1 97 ? 16.984 14.711 17.031 1 93.75 97 GLU A CA 1
ATOM 796 C C . GLU A 1 97 ? 16.469 16.016 17.625 1 93.75 97 GLU A C 1
ATOM 798 O O . GLU A 1 97 ? 15.328 16.422 17.359 1 93.75 97 GLU A O 1
ATOM 803 N N . SER A 1 98 ? 17.328 16.719 18.469 1 93.75 98 SER A N 1
ATOM 804 C CA . SER A 1 98 ? 17.062 18.078 18.922 1 93.75 98 SER A CA 1
ATOM 805 C C . SER A 1 98 ? 15.68 18.203 19.562 1 93.75 98 SER A C 1
ATOM 807 O O . SER A 1 98 ? 14.883 19.047 19.188 1 93.75 98 SER A O 1
ATOM 809 N N . GLY A 1 99 ? 15.383 17.266 20.484 1 96.38 99 GLY A N 1
ATOM 810 C CA . GLY A 1 99 ? 14.117 17.344 21.188 1 96.38 99 GLY A CA 1
ATOM 811 C C . GLY A 1 99 ? 12.945 16.844 20.375 1 96.38 99 GLY A C 1
ATOM 812 O O . GLY A 1 99 ? 11.797 17.234 20.625 1 96.38 99 GLY A O 1
ATOM 813 N N . ARG A 1 100 ? 13.219 16.094 19.422 1 98 100 ARG A N 1
ATOM 814 C CA . ARG A 1 100 ? 12.188 15.508 18.562 1 98 100 ARG A CA 1
ATOM 815 C C . ARG A 1 100 ? 12.32 13.992 18.5 1 98 100 ARG A C 1
ATOM 817 O O . ARG A 1 100 ? 13.43 13.461 18.422 1 98 100 ARG A O 1
ATOM 824 N N . PHE A 1 101 ? 11.242 13.289 18.688 1 98.62 101 PHE A N 1
ATOM 825 C CA . PHE A 1 101 ? 11.156 11.859 18.406 1 98.62 101 PHE A CA 1
ATOM 826 C C . PHE A 1 101 ? 10.234 11.594 17.234 1 98.62 101 PHE A C 1
ATOM 828 O O . PHE A 1 101 ? 9.234 12.297 17.047 1 98.62 101 PHE A O 1
ATOM 835 N N . ASN A 1 102 ? 10.516 10.633 16.438 1 98.5 102 ASN A N 1
ATOM 836 C CA . ASN A 1 102 ? 9.547 10.203 15.43 1 98.5 102 ASN A CA 1
ATOM 837 C C . ASN A 1 102 ? 9.656 8.703 15.148 1 98.5 102 ASN A C 1
ATOM 839 O O . ASN A 1 102 ? 10.648 8.07 15.516 1 98.5 102 ASN A O 1
ATOM 843 N N . LEU A 1 103 ? 8.688 8.07 14.719 1 98.88 103 LEU A N 1
ATOM 844 C CA . LEU A 1 103 ? 8.531 6.688 14.289 1 98.88 103 LEU A CA 1
ATOM 845 C C . LEU A 1 103 ? 7.562 6.586 13.117 1 98.88 103 LEU A C 1
ATOM 847 O O . LEU A 1 103 ? 6.512 7.23 13.117 1 98.88 103 LEU A O 1
ATOM 851 N N . TYR A 1 104 ? 7.957 5.793 12.125 1 98.88 104 TYR A N 1
ATOM 852 C CA . TYR A 1 104 ? 7.168 5.676 10.906 1 98.88 104 TYR A CA 1
ATOM 853 C C . TYR A 1 104 ? 6.539 4.293 10.789 1 98.88 104 TYR A C 1
ATOM 855 O O . TYR A 1 104 ? 7.117 3.301 11.242 1 98.88 104 TYR A O 1
ATOM 863 N N . PHE A 1 105 ? 5.398 4.215 10.148 1 98.81 105 PHE A N 1
ATOM 864 C CA . PHE A 1 105 ? 4.711 2.951 9.906 1 98.81 105 PHE A CA 1
ATOM 865 C C . PHE A 1 105 ? 3.842 3.043 8.656 1 98.81 105 PHE A C 1
ATOM 867 O O . PHE A 1 105 ? 3.592 4.137 8.148 1 98.81 105 PHE A O 1
ATOM 874 N N . ARG A 1 106 ? 3.457 1.928 8.125 1 98.62 106 ARG A N 1
ATOM 875 C CA . ARG A 1 106 ? 2.666 1.862 6.902 1 98.62 106 ARG A CA 1
ATOM 876 C C . ARG A 1 106 ? 1.237 1.415 7.195 1 98.62 106 ARG A C 1
ATOM 878 O O . ARG A 1 106 ? 1.012 0.57 8.062 1 98.62 106 ARG A O 1
ATOM 885 N N . ASP A 1 107 ? 0.296 1.989 6.453 1 98.5 107 ASP A N 1
ATOM 886 C CA . ASP A 1 107 ? -1.046 1.417 6.504 1 98.5 107 ASP A CA 1
ATOM 887 C C . ASP A 1 107 ? -1.245 0.382 5.398 1 98.5 107 ASP A C 1
ATOM 889 O O . ASP A 1 107 ? -0.278 -0.059 4.773 1 98.5 107 ASP A O 1
ATOM 893 N N . GLY A 1 108 ? -2.457 -0.097 5.199 1 97.94 108 GLY A N 1
ATOM 894 C CA . GLY A 1 108 ? -2.732 -1.188 4.277 1 97.94 108 GLY A CA 1
ATOM 895 C C . GLY A 1 108 ? -2.637 -0.778 2.82 1 97.94 108 GLY A C 1
ATOM 896 O O . GLY A 1 108 ? -2.453 -1.623 1.941 1 97.94 108 GLY A O 1
ATOM 897 N N . ASP A 1 109 ? -2.74 0.54 2.512 1 98.19 109 ASP A N 1
ATOM 898 C CA . ASP A 1 109 ? -2.74 1.04 1.141 1 98.19 109 ASP A CA 1
ATOM 899 C C . ASP A 1 109 ? -1.371 1.601 0.761 1 98.19 109 ASP A C 1
ATOM 901 O O . ASP A 1 109 ? -1.199 2.145 -0.332 1 98.19 109 ASP A O 1
ATOM 905 N N . GLY A 1 110 ? -0.401 1.514 1.665 1 98 110 GLY A N 1
ATOM 906 C CA . GLY A 1 110 ? 0.958 1.908 1.332 1 98 110 GLY A CA 1
ATOM 907 C C . GLY A 1 110 ? 1.305 3.311 1.799 1 98 110 GLY A C 1
ATOM 908 O O . GLY A 1 110 ? 2.41 3.797 1.553 1 98 110 GLY A O 1
ATOM 909 N N . ASN A 1 111 ? 0.391 4.008 2.43 1 98.75 111 ASN A N 1
ATOM 910 C CA . ASN A 1 111 ? 0.705 5.324 2.979 1 98.75 111 ASN A CA 1
ATOM 911 C C . ASN A 1 111 ? 1.758 5.234 4.078 1 98.75 111 ASN A C 1
ATOM 913 O O . ASN A 1 111 ? 1.807 4.25 4.82 1 98.75 111 ASN A O 1
ATOM 917 N N . LEU A 1 112 ? 2.568 6.234 4.113 1 98.88 112 LEU A N 1
ATOM 918 C CA . LEU A 1 112 ? 3.607 6.352 5.129 1 98.88 112 LEU A CA 1
ATOM 919 C C . LEU A 1 112 ? 3.17 7.289 6.246 1 98.88 112 LEU A C 1
ATOM 921 O O . LEU A 1 112 ? 3.139 8.508 6.062 1 98.88 112 LEU A O 1
ATOM 925 N N . LEU A 1 113 ? 2.814 6.727 7.371 1 98.94 113 LEU A N 1
ATOM 926 C CA . LEU A 1 113 ? 2.363 7.492 8.531 1 98.94 113 LEU A CA 1
ATOM 927 C C . LEU A 1 113 ? 3.504 7.695 9.523 1 98.94 113 LEU A C 1
ATOM 929 O O . LEU A 1 113 ? 4.531 7.02 9.445 1 98.94 113 LEU A O 1
ATOM 933 N N . GLU A 1 114 ? 3.287 8.688 10.398 1 98.94 114 GLU A N 1
ATOM 934 C CA . GLU A 1 114 ? 4.332 9.07 11.344 1 98.94 114 GLU A CA 1
ATOM 935 C C . GLU A 1 114 ? 3.73 9.562 12.656 1 98.94 114 GLU A C 1
ATOM 937 O O . GLU A 1 114 ? 2.75 10.312 12.648 1 98.94 114 GLU A O 1
ATOM 942 N N . ILE A 1 115 ? 4.23 9.031 13.758 1 98.94 115 ILE A N 1
ATOM 943 C CA . ILE A 1 115 ? 4.062 9.766 15.008 1 98.94 115 ILE A CA 1
ATOM 944 C C . ILE A 1 115 ? 5.316 10.586 15.297 1 98.94 115 ILE A C 1
ATOM 946 O O . ILE A 1 115 ? 6.438 10.125 15.062 1 98.94 115 ILE A O 1
ATOM 950 N N . ILE A 1 116 ? 5.102 11.758 15.719 1 98.81 116 ILE A N 1
ATOM 951 C CA . ILE A 1 116 ? 6.199 12.68 15.984 1 98.81 116 ILE A CA 1
ATOM 952 C C . ILE A 1 116 ? 5.918 13.469 17.266 1 98.81 116 ILE A C 1
ATOM 954 O O . ILE A 1 116 ? 4.758 13.719 17.594 1 98.81 116 ILE A O 1
ATOM 958 N N . ALA A 1 117 ? 6.926 13.789 17.984 1 98.81 117 ALA A N 1
ATOM 959 C CA . ALA A 1 117 ? 6.82 14.539 19.234 1 98.81 117 ALA A CA 1
ATOM 960 C C . ALA A 1 117 ? 7.949 15.555 19.359 1 98.81 117 ALA A C 1
ATOM 962 O O . ALA A 1 117 ? 9.086 15.281 18.969 1 98.81 117 ALA A O 1
ATOM 963 N N . HIS A 1 118 ? 7.602 16.672 19.891 1 98.5 118 HIS A N 1
ATOM 964 C CA . HIS A 1 118 ? 8.586 17.719 20.141 1 98.5 118 HIS A CA 1
ATOM 965 C C . HIS A 1 118 ? 8.57 18.141 21.609 1 98.5 118 HIS A C 1
ATOM 967 O O . HIS A 1 118 ? 7.508 18.344 22.188 1 98.5 118 HIS A O 1
ATOM 973 N N . SER A 1 119 ? 9.703 18.406 22.141 1 98.19 119 SER A N 1
ATOM 974 C CA . SER A 1 119 ? 9.836 18.719 23.547 1 98.19 119 SER A CA 1
ATOM 975 C C . SER A 1 119 ? 9.25 20.094 23.859 1 98.19 119 SER A C 1
ATOM 977 O O . SER A 1 119 ? 8.836 20.359 25 1 98.19 119 SER A O 1
ATOM 979 N N . TYR A 1 120 ? 9.18 20.969 22.875 1 97.5 120 TYR A N 1
ATOM 980 C CA . TYR A 1 120 ? 8.727 22.328 23.125 1 97.5 120 TYR A CA 1
ATOM 981 C C . TYR A 1 120 ? 7.207 22.406 23.125 1 97.5 120 TYR A C 1
ATOM 983 O O . TYR A 1 120 ? 6.633 23.422 23.516 1 97.5 120 TYR A O 1
ATOM 991 N N . VAL A 1 121 ? 6.52 21.375 22.656 1 98.12 121 VAL A N 1
ATOM 992 C CA . VAL A 1 121 ? 5.062 21.406 22.578 1 98.12 121 VAL A CA 1
ATOM 993 C C . VAL A 1 121 ? 4.469 21.203 23.984 1 98.12 121 VAL A C 1
ATOM 995 O O . VAL A 1 121 ? 4.777 20.219 24.656 1 98.12 121 VAL A O 1
ATOM 998 N N . LYS A 1 122 ? 3.668 22.125 24.375 1 97.69 122 LYS A N 1
ATOM 999 C CA . LYS A 1 122 ? 2.975 21.969 25.641 1 97.69 122 LYS A CA 1
ATOM 1000 C C . LYS A 1 122 ? 1.892 20.906 25.562 1 97.69 122 LYS A C 1
ATOM 1002 O O . LYS A 1 122 ? 1.01 20.969 24.703 1 97.69 122 LYS A O 1
ATOM 1007 N N . GLU A 1 123 ? 1.905 19.984 26.469 1 94.88 123 GLU A N 1
ATOM 1008 C CA . GLU A 1 123 ? 1.122 18.766 26.328 1 94.88 123 GLU A CA 1
ATOM 1009 C C . GLU A 1 123 ? -0.232 18.891 27.016 1 94.88 123 GLU A C 1
ATOM 1011 O O . GLU A 1 123 ? -1.098 18.031 26.859 1 94.88 123 GLU A O 1
ATOM 1016 N N . ASP A 1 124 ? -0.451 19.906 27.781 1 94.62 124 ASP A N 1
ATOM 1017 C CA . ASP A 1 124 ? -1.664 19.984 28.594 1 94.62 124 ASP A CA 1
ATOM 1018 C C . ASP A 1 124 ? -2.691 20.906 27.938 1 94.62 124 ASP A C 1
ATOM 1020 O O . ASP A 1 124 ? -3.693 21.281 28.562 1 94.62 124 ASP A O 1
ATOM 1024 N N . VAL A 1 125 ? -2.461 21.266 26.734 1 96.62 125 VAL A N 1
ATOM 1025 C CA . VAL A 1 125 ? -3.33 22.203 26.031 1 96.62 125 VAL A CA 1
ATOM 1026 C C . VAL A 1 125 ? -4.461 21.453 25.328 1 96.62 125 VAL A C 1
ATOM 1028 O O . VAL A 1 125 ? -5.613 21.891 25.359 1 96.62 125 VAL A O 1
ATOM 1031 N N . LEU A 1 126 ? -4.203 20.344 24.703 1 97.19 126 LEU A N 1
ATOM 1032 C CA . LEU A 1 126 ? -5.168 19.469 24.031 1 97.19 126 LEU A CA 1
ATOM 1033 C C . LEU A 1 126 ? -5.211 18.094 24.703 1 97.19 126 LEU A C 1
ATOM 1035 O O . LEU A 1 126 ? -4.211 17.641 25.25 1 97.19 126 LEU A O 1
ATOM 1039 N N . VAL A 1 127 ? -6.328 17.453 24.578 1 97.06 127 VAL A N 1
ATOM 1040 C CA . VAL A 1 127 ? -6.48 16.109 25.141 1 97.06 127 VAL A CA 1
ATOM 1041 C C . VAL A 1 127 ? -6.047 15.062 24.125 1 97.06 127 VAL A C 1
ATOM 1043 O O . VAL A 1 127 ? -6.613 14.984 23.031 1 97.06 127 VAL A O 1
ATOM 1046 N N . PRO A 1 128 ? -5.023 14.289 24.5 1 98.06 128 PRO A N 1
ATOM 1047 C CA . PRO A 1 128 ? -4.609 13.234 23.562 1 98.06 128 PRO A CA 1
ATOM 1048 C C . PRO A 1 128 ? -5.727 12.234 23.266 1 98.06 128 PRO A C 1
ATOM 1050 O O . PRO A 1 128 ? -6.496 11.883 24.172 1 98.06 128 PRO A O 1
ATOM 1053 N N . GLN A 1 129 ? -5.77 11.844 22.031 1 98.12 129 GLN A N 1
ATOM 1054 C CA . GLN A 1 129 ? -6.848 10.961 21.594 1 98.12 129 GLN A CA 1
ATOM 1055 C C . GLN A 1 129 ? -6.309 9.609 21.156 1 98.12 129 GLN A C 1
ATOM 1057 O O . GLN A 1 129 ? -5.168 9.508 20.688 1 98.12 129 GLN A O 1
ATOM 1062 N N . SER A 1 13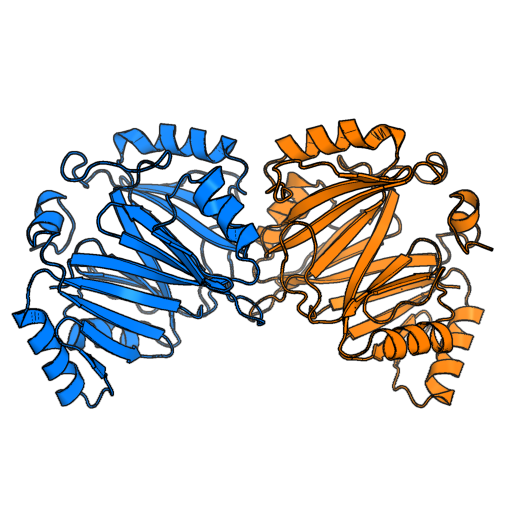0 ? -7.199 8.469 21.234 1 97.62 130 SER A N 1
ATOM 1063 C CA . SER A 1 130 ? -6.914 7.125 20.75 1 97.62 130 SER A CA 1
ATOM 1064 C C . SER A 1 130 ? -5.699 6.527 21.453 1 97.62 130 SER A C 1
ATOM 1066 O O . SER A 1 130 ? -5.051 7.191 22.25 1 97.62 130 SER A O 1
ATOM 1068 N N . PRO A 1 131 ? -5.375 5.27 21.172 1 97.69 131 PRO A N 1
ATOM 1069 C CA . PRO A 1 131 ? -4.18 4.664 21.766 1 97.69 131 PRO A CA 1
ATOM 1070 C C . PRO A 1 131 ? -2.887 5.309 21.266 1 97.69 131 PRO A C 1
ATOM 1072 O O . PRO A 1 131 ? -1.835 5.16 21.891 1 97.69 131 PRO A O 1
ATOM 1075 N N . LEU A 1 132 ? -2.926 6.094 20.203 1 98.31 132 LEU A N 1
ATOM 1076 C CA . LEU A 1 132 ? -1.754 6.77 19.656 1 98.31 132 LEU A CA 1
ATOM 1077 C C . LEU A 1 132 ? -1.473 8.062 20.406 1 98.31 132 LEU A C 1
ATOM 1079 O O . LEU A 1 132 ? -0.431 8.695 20.203 1 98.31 132 LEU A O 1
ATOM 1083 N N . ASN A 1 133 ? -2.412 8.523 21.281 1 98.56 133 ASN A N 1
ATOM 1084 C CA . ASN A 1 133 ? -2.264 9.766 22.016 1 98.56 133 ASN A CA 1
ATOM 1085 C C . ASN A 1 133 ? -2.1 10.961 21.078 1 98.56 133 ASN A C 1
ATOM 1087 O O . ASN A 1 133 ? -1.206 11.789 21.266 1 98.56 133 ASN A O 1
ATOM 1091 N N . ILE A 1 134 ? -2.92 11.078 20.125 1 98.81 134 ILE A N 1
ATOM 1092 C CA . ILE A 1 134 ? -2.785 12.102 19.094 1 98.81 134 ILE A CA 1
ATOM 1093 C C . ILE A 1 134 ? -3.275 13.445 19.625 1 98.81 134 ILE A C 1
ATOM 1095 O O . ILE A 1 134 ? -4.379 13.539 20.172 1 98.81 134 ILE A O 1
ATOM 1099 N N . LEU A 1 135 ? -2.449 14.438 19.484 1 98.62 135 LEU A N 1
ATOM 1100 C CA . LEU A 1 135 ? -2.877 15.805 19.781 1 98.62 135 LEU A CA 1
ATOM 1101 C C . LEU A 1 135 ? -3.52 16.453 18.562 1 98.62 135 LEU A C 1
ATOM 1103 O O . LEU A 1 135 ? -4.598 17.047 18.672 1 98.62 135 LEU A O 1
ATOM 1107 N N . TYR A 1 136 ? -2.941 16.422 17.438 1 98.38 136 TYR A N 1
ATOM 1108 C CA . TYR A 1 136 ? -3.428 16.953 16.172 1 98.38 136 TYR A CA 1
ATOM 1109 C C . TYR A 1 136 ? -2.668 16.344 15 1 98.38 136 TYR A C 1
ATOM 1111 O O . TYR A 1 136 ? -1.63 15.703 15.188 1 98.38 136 TYR A O 1
ATOM 1119 N N . ILE A 1 137 ? -3.23 16.391 13.773 1 98.81 137 ILE A N 1
ATOM 1120 C CA . ILE A 1 137 ? -2.471 16.062 12.57 1 98.81 137 ILE A CA 1
ATOM 1121 C C . ILE A 1 137 ? -1.479 17.188 12.273 1 98.81 137 ILE A C 1
ATOM 1123 O O . ILE A 1 137 ? -1.876 18.344 12.062 1 98.81 137 ILE A O 1
ATOM 1127 N N . ARG A 1 138 ? -0.254 16.828 12.234 1 98.31 138 ARG A N 1
ATOM 1128 C CA . ARG A 1 138 ? 0.813 17.828 12.164 1 98.31 138 ARG A CA 1
ATOM 1129 C C . ARG A 1 138 ? 1.271 18.031 10.727 1 98.31 138 ARG A C 1
ATOM 1131 O O . ARG A 1 138 ? 1.605 19.156 10.328 1 98.31 138 ARG A O 1
ATOM 1138 N N . GLU A 1 139 ? 1.337 17 9.977 1 98.75 139 GLU A N 1
ATOM 1139 C CA . GLU A 1 139 ? 1.961 17.125 8.664 1 98.75 139 GLU A CA 1
ATOM 1140 C C . GLU A 1 139 ? 1.121 16.438 7.59 1 98.75 139 GLU A C 1
ATOM 1142 O O . GLU A 1 139 ? 0.546 15.367 7.828 1 98.75 139 GLU A O 1
ATOM 1147 N N . ILE A 1 140 ? 1.073 17.031 6.449 1 98.88 140 ILE A N 1
ATOM 1148 C CA . ILE A 1 140 ? 0.697 16.391 5.191 1 98.88 140 ILE A CA 1
ATOM 1149 C C . ILE A 1 140 ? 1.758 16.672 4.129 1 98.88 140 ILE A C 1
ATOM 1151 O O . ILE A 1 140 ? 2.133 17.828 3.914 1 98.88 140 ILE A O 1
ATOM 1155 N N . GLY A 1 141 ? 2.287 15.625 3.529 1 98.88 141 GLY A N 1
ATOM 1156 C CA . GLY A 1 141 ? 3.295 15.773 2.492 1 98.88 141 GLY A CA 1
ATOM 1157 C C . GLY A 1 141 ? 2.709 16.109 1.132 1 98.88 141 GLY A C 1
ATOM 1158 O O . GLY A 1 141 ? 1.793 15.422 0.666 1 98.88 141 GLY A O 1
ATOM 1159 N N . LEU A 1 142 ? 3.246 17.109 0.506 1 98.88 142 LEU A N 1
ATOM 1160 C CA . LEU A 1 142 ? 2.816 17.5 -0.833 1 98.88 142 LEU A CA 1
ATOM 1161 C C . LEU A 1 142 ? 4.02 17.703 -1.752 1 98.88 142 LEU A C 1
ATOM 1163 O O . LEU A 1 142 ? 4.574 18.797 -1.828 1 98.88 142 LEU A O 1
ATOM 1167 N N . PRO A 1 143 ? 4.434 16.656 -2.451 1 98.81 143 PRO A N 1
ATOM 1168 C CA . PRO A 1 143 ? 5.512 16.781 -3.438 1 98.81 143 PRO A CA 1
ATOM 1169 C C . PRO A 1 143 ? 5.137 17.703 -4.598 1 98.81 143 PRO A C 1
ATOM 1171 O O . PRO A 1 143 ? 4.004 17.656 -5.086 1 98.81 143 PRO A O 1
ATOM 1174 N N . VAL A 1 144 ? 6.082 18.5 -4.969 1 98.69 144 VAL A N 1
ATOM 1175 C CA . VAL A 1 144 ? 5.832 19.453 -6.047 1 98.69 144 VAL A CA 1
ATOM 1176 C C . VAL A 1 144 ? 7.074 19.578 -6.93 1 98.69 144 VAL A C 1
ATOM 1178 O O . VAL A 1 144 ? 8.156 19.125 -6.551 1 98.69 144 VAL A O 1
ATOM 1181 N N . LYS A 1 145 ? 6.895 20.188 -8.125 1 98 145 LYS A N 1
ATOM 1182 C CA . LYS A 1 145 ? 8.008 20.375 -9.055 1 98 145 LYS A CA 1
ATOM 1183 C C . LYS A 1 145 ? 8.969 21.453 -8.539 1 98 145 LYS A C 1
ATOM 1185 O O . LYS A 1 145 ? 10.188 21.312 -8.648 1 98 145 LYS A O 1
ATOM 1190 N N . SER A 1 146 ? 8.422 22.531 -8 1 98.5 146 SER A N 1
ATOM 1191 C CA . SER A 1 146 ? 9.211 23.609 -7.438 1 98.5 146 SER A CA 1
ATOM 1192 C C . SER A 1 146 ? 8.742 23.969 -6.031 1 98.5 146 SER A C 1
ATOM 1194 O O . SER A 1 146 ? 7.691 24.594 -5.863 1 98.5 146 SER A O 1
ATOM 1196 N N . VAL A 1 147 ? 9.57 23.703 -5.078 1 98.62 147 VAL A N 1
ATOM 1197 C CA . VAL A 1 147 ? 9.242 23.953 -3.678 1 98.62 147 VAL A CA 1
ATOM 1198 C C . VAL A 1 147 ? 9.164 25.453 -3.424 1 98.62 147 VAL A C 1
ATOM 1200 O O . VAL A 1 147 ? 8.188 25.953 -2.852 1 98.62 147 VAL A O 1
ATOM 1203 N N . PRO A 1 148 ? 10.078 26.234 -3.928 1 98.62 148 PRO A N 1
ATOM 1204 C CA . PRO A 1 148 ? 10.008 27.672 -3.68 1 98.62 148 PRO A CA 1
ATOM 1205 C C . PRO A 1 148 ? 8.75 28.328 -4.25 1 98.62 148 PRO A C 1
ATOM 1207 O O . PRO A 1 148 ? 8.133 29.172 -3.598 1 98.62 148 PRO A O 1
ATOM 1210 N N . VAL A 1 149 ? 8.336 27.906 -5.438 1 98.44 149 VAL A N 1
ATOM 1211 C CA . VAL A 1 149 ? 7.145 28.469 -6.07 1 98.44 149 VAL A CA 1
ATOM 1212 C C . VAL A 1 149 ? 5.906 28.125 -5.242 1 98.44 149 VAL A C 1
ATOM 1214 O O . VAL A 1 149 ? 5.074 28.984 -4.965 1 98.44 149 VAL A O 1
ATOM 1217 N N . PHE A 1 150 ? 5.828 26.922 -4.859 1 98.56 150 PHE A N 1
ATOM 1218 C CA . PHE A 1 150 ? 4.676 26.453 -4.094 1 98.56 150 PHE A CA 1
ATOM 1219 C C . PHE A 1 150 ? 4.629 27.125 -2.729 1 98.56 150 PHE A C 1
ATOM 1221 O O . PHE A 1 150 ? 3.57 27.594 -2.299 1 98.56 150 PHE A O 1
ATOM 1228 N N . THR A 1 151 ? 5.758 27.172 -2.064 1 98.56 151 THR A N 1
ATOM 1229 C CA . THR A 1 151 ? 5.863 27.797 -0.75 1 98.56 151 THR A CA 1
ATOM 1230 C C . THR A 1 151 ? 5.469 29.281 -0.817 1 98.56 151 THR A C 1
ATOM 1232 O O . THR A 1 151 ? 4.695 29.75 0.017 1 98.56 151 THR A O 1
ATOM 1235 N N . LYS A 1 152 ? 6.008 29.938 -1.777 1 98.19 152 LYS A N 1
ATOM 1236 C CA . LYS A 1 152 ? 5.668 31.344 -1.956 1 98.19 152 LYS A CA 1
ATOM 1237 C C . LYS A 1 152 ? 4.168 31.531 -2.172 1 98.19 152 LYS A C 1
ATOM 1239 O O . LYS A 1 152 ? 3.562 32.469 -1.621 1 98.19 152 LYS A O 1
ATOM 1244 N N . TRP A 1 153 ? 3.621 30.688 -2.965 1 98.19 153 TRP A N 1
ATOM 1245 C CA . TRP A 1 153 ? 2.189 30.766 -3.236 1 98.19 153 TRP A CA 1
ATOM 1246 C C . TRP A 1 153 ? 1.382 30.594 -1.956 1 98.19 153 TRP A C 1
ATOM 1248 O O . TRP A 1 153 ? 0.432 31.328 -1.705 1 98.19 153 TRP A O 1
ATOM 1258 N N . LEU A 1 154 ? 1.71 29.594 -1.159 1 98.31 154 LEU A N 1
ATOM 1259 C CA . LEU A 1 154 ? 1.016 29.312 0.091 1 98.31 154 LEU A CA 1
ATOM 1260 C C . LEU A 1 154 ? 1.112 30.484 1.048 1 98.31 154 LEU A C 1
ATOM 1262 O O . LEU A 1 154 ? 0.136 30.828 1.719 1 98.31 154 LEU A O 1
ATOM 1266 N N . LYS A 1 155 ? 2.252 31.094 1.107 1 97.44 155 LYS A N 1
ATOM 1267 C CA . LYS A 1 155 ? 2.449 32.25 1.964 1 97.44 155 LYS A CA 1
ATOM 1268 C C . LYS A 1 155 ? 1.598 33.438 1.495 1 97.44 155 LYS A C 1
ATOM 1270 O O . LYS A 1 155 ? 0.914 34.062 2.299 1 97.44 155 LYS A O 1
ATOM 1275 N N . LEU A 1 156 ? 1.592 33.656 0.194 1 96.38 156 LEU A N 1
ATOM 1276 C CA . LEU A 1 156 ? 0.923 34.812 -0.387 1 96.38 156 LEU A CA 1
ATOM 1277 C C . LEU A 1 156 ? -0.592 34.656 -0.283 1 96.38 156 LEU A C 1
ATOM 1279 O O . LEU A 1 156 ? -1.295 35.656 -0.04 1 96.38 156 LEU A O 1
ATOM 1283 N N . ASN A 1 157 ? -1.054 33.469 -0.469 1 97.19 157 ASN A N 1
ATOM 1284 C CA . ASN A 1 157 ? -2.496 33.312 -0.634 1 97.19 157 ASN A CA 1
ATOM 1285 C C . ASN A 1 157 ? -3.154 32.781 0.642 1 97.19 157 ASN A C 1
ATOM 1287 O O . ASN A 1 157 ? -4.336 33.062 0.884 1 97.19 157 ASN A O 1
ATOM 1291 N N . LEU A 1 158 ? -2.383 32.062 1.481 1 97.38 158 LEU A N 1
ATOM 1292 C CA . LEU A 1 158 ? -2.992 31.422 2.648 1 97.38 158 LEU A CA 1
ATOM 1293 C C . LEU A 1 158 ? -2.385 31.969 3.938 1 97.38 158 LEU A C 1
ATOM 1295 O O . LEU A 1 158 ? -2.746 31.531 5.031 1 97.38 158 LEU A O 1
ATOM 1299 N N . ASN A 1 159 ? -1.455 32.906 3.859 1 95.88 159 ASN A N 1
ATOM 1300 C CA . ASN A 1 159 ? -0.79 33.531 4.992 1 95.88 159 ASN A CA 1
ATOM 1301 C C . ASN A 1 159 ? -0.029 32.5 5.836 1 95.88 159 ASN A C 1
ATOM 1303 O O . ASN A 1 159 ? 0.034 32.625 7.059 1 95.88 159 ASN A O 1
ATOM 1307 N N . MET A 1 160 ? 0.416 31.453 5.211 1 97.5 160 MET A N 1
ATOM 1308 C CA . MET A 1 160 ? 1.279 30.5 5.898 1 97.5 160 MET A CA 1
ATOM 1309 C C . MET A 1 160 ? 2.705 31.031 6 1 97.5 160 MET A C 1
ATOM 1311 O O . MET A 1 160 ? 3.047 32.031 5.367 1 97.5 160 MET A O 1
ATOM 1315 N N . LYS A 1 161 ? 3.457 30.375 6.848 1 97.81 161 LYS A N 1
ATOM 1316 C CA . LYS A 1 161 ? 4.801 30.875 7.137 1 97.81 161 LYS A CA 1
ATOM 1317 C C . LYS A 1 161 ? 5.824 29.734 7.113 1 97.81 161 LYS A C 1
ATOM 1319 O O . LYS A 1 161 ? 5.457 28.562 7.148 1 97.81 161 LYS A O 1
ATOM 1324 N N . THR A 1 162 ? 7.102 30.094 6.941 1 97.94 162 THR A N 1
ATOM 1325 C CA . THR A 1 162 ? 8.227 29.172 7.074 1 97.94 162 THR A CA 1
ATOM 1326 C C . THR A 1 162 ? 9.266 29.734 8.039 1 97.94 162 THR A C 1
ATOM 1328 O O . THR A 1 162 ? 9.43 30.938 8.156 1 97.94 162 THR A O 1
ATOM 1331 N N . MET A 1 163 ? 9.922 28.781 8.781 1 95.81 163 MET A N 1
ATOM 1332 C CA . MET A 1 163 ? 11.062 29.203 9.586 1 95.81 163 MET A CA 1
ATOM 1333 C C . MET A 1 163 ? 12.234 29.594 8.688 1 95.81 163 MET A C 1
ATOM 1335 O O . MET A 1 163 ? 12.922 30.578 8.953 1 95.81 163 MET A O 1
ATOM 1339 N N . GLU A 1 164 ? 12.469 28.797 7.734 1 94.62 164 GLU A N 1
ATOM 1340 C CA . GLU A 1 164 ? 13.469 28.984 6.695 1 94.62 164 GLU A CA 1
ATOM 1341 C C . GLU A 1 164 ? 12.969 28.5 5.34 1 94.62 164 GLU A C 1
ATOM 1343 O O . GLU A 1 164 ? 12.141 27.594 5.273 1 94.62 164 GLU A O 1
ATOM 1348 N N . ASP A 1 165 ? 13.5 29.156 4.379 1 96.88 165 ASP A N 1
ATOM 1349 C CA . ASP A 1 165 ? 13.133 28.734 3.027 1 96.88 165 ASP A CA 1
ATOM 1350 C C . ASP A 1 165 ? 14.211 27.844 2.42 1 96.88 165 ASP A C 1
ATOM 1352 O O . ASP A 1 165 ? 15.398 28.172 2.459 1 96.88 165 ASP A O 1
ATOM 1356 N N . GLY A 1 166 ? 13.773 26.688 2.029 1 96.44 166 GLY A N 1
ATOM 1357 C CA . GLY A 1 166 ? 14.664 25.766 1.326 1 96.44 166 GLY A CA 1
ATOM 1358 C C . GLY A 1 166 ? 14.234 25.516 -0.106 1 96.44 166 GLY A C 1
ATOM 1359 O O . GLY A 1 166 ? 13.07 25.688 -0.453 1 96.44 166 GLY A O 1
ATOM 1360 N N . ASP A 1 167 ? 15.172 25.016 -0.947 1 97.75 167 ASP A N 1
ATOM 1361 C CA . ASP A 1 167 ? 14.914 24.812 -2.369 1 97.75 167 ASP A CA 1
ATOM 1362 C C . ASP A 1 167 ? 14.219 23.484 -2.617 1 97.75 167 ASP A C 1
ATOM 1364 O O . ASP A 1 167 ? 13.461 23.344 -3.584 1 97.75 167 ASP A O 1
ATOM 1368 N N . ILE A 1 168 ? 14.477 22.531 -1.8 1 98 168 ILE A N 1
ATOM 1369 C CA . ILE A 1 168 ? 13.992 21.203 -2.15 1 98 168 ILE A CA 1
ATOM 1370 C C . ILE A 1 168 ? 13.031 20.703 -1.072 1 98 168 ILE A C 1
ATOM 1372 O O . ILE A 1 168 ? 12.391 19.672 -1.238 1 98 168 ILE A O 1
ATOM 1376 N N . PHE A 1 169 ? 12.945 21.469 0.002 1 97.94 169 PHE A N 1
ATOM 1377 C CA . PHE A 1 169 ? 12.133 21.016 1.126 1 97.94 169 PHE A CA 1
ATOM 1378 C C . PHE A 1 169 ? 11.781 22.188 2.037 1 97.94 169 PHE A C 1
ATOM 1380 O O . PHE A 1 169 ? 12.648 22.969 2.42 1 97.94 169 PHE A O 1
ATOM 1387 N N . ASN A 1 170 ? 10.445 22.297 2.414 1 98.31 170 ASN A N 1
ATOM 1388 C CA . ASN A 1 170 ? 9.992 23.297 3.381 1 98.31 170 ASN A CA 1
ATOM 1389 C C . ASN A 1 170 ? 8.844 22.766 4.23 1 98.31 170 ASN A C 1
ATOM 1391 O O . ASN A 1 170 ? 7.953 22.078 3.723 1 98.31 170 ASN A O 1
ATOM 1395 N N . PHE A 1 171 ? 8.875 23.047 5.48 1 98.19 171 PHE A N 1
ATOM 1396 C CA . PHE A 1 171 ? 7.652 23.078 6.273 1 98.19 171 PHE A CA 1
ATOM 1397 C C . PHE A 1 171 ? 6.926 24.406 6.094 1 98.19 171 PHE A C 1
ATOM 1399 O O . PHE A 1 171 ? 7.457 25.469 6.438 1 98.19 171 PHE A O 1
ATOM 1406 N N . VAL A 1 172 ? 5.746 24.375 5.551 1 98.56 172 VAL A N 1
ATOM 1407 C CA . VAL A 1 172 ? 4.91 25.562 5.441 1 98.56 172 VAL A CA 1
ATOM 1408 C C . VAL A 1 172 ? 3.783 25.5 6.469 1 98.56 172 VAL A C 1
ATOM 1410 O O . VAL A 1 172 ? 2.959 24.594 6.438 1 98.56 172 VAL A O 1
ATOM 1413 N N . ILE A 1 173 ? 3.725 26.531 7.301 1 98.12 173 ILE A N 1
ATOM 1414 C CA . ILE A 1 173 ? 3.1 26.328 8.602 1 98.12 173 ILE A CA 1
ATOM 1415 C C . ILE A 1 173 ? 1.913 27.281 8.758 1 98.12 173 ILE A C 1
ATOM 1417 O O . ILE A 1 173 ? 2.025 28.484 8.461 1 98.12 173 ILE A O 1
ATOM 1421 N N . GLY A 1 174 ? 0.793 26.797 9.141 1 96.88 174 GLY A N 1
ATOM 1422 C CA . GLY A 1 174 ? -0.366 27.516 9.648 1 96.88 174 GLY A CA 1
ATOM 1423 C C . GLY A 1 174 ? -0.908 26.922 10.938 1 96.88 174 GLY A C 1
ATOM 1424 O O . GLY A 1 174 ? -1.741 26.016 10.914 1 96.88 174 GLY A O 1
ATOM 1425 N N . GLY A 1 175 ? -0.475 27.562 12.109 1 96.19 175 GLY A N 1
ATOM 1426 C CA . GLY A 1 175 ? -0.849 27 13.398 1 96.19 175 GLY A CA 1
ATOM 1427 C C . GLY A 1 175 ? -0.255 25.625 13.641 1 96.19 175 GLY A C 1
ATOM 1428 O O . GLY A 1 175 ? 0.963 25.453 13.578 1 96.19 175 GLY A O 1
ATOM 1429 N N . THR A 1 176 ? -1.126 24.656 13.859 1 97.44 176 THR A N 1
ATOM 1430 C CA . THR A 1 176 ? -0.686 23.281 14.078 1 97.44 176 THR A CA 1
ATOM 1431 C C . THR A 1 176 ? -0.456 22.562 12.758 1 97.44 176 THR A C 1
ATOM 1433 O O . THR A 1 176 ? 0.149 21.5 12.719 1 97.44 176 THR A O 1
ATOM 1436 N N . ALA A 1 177 ? -0.876 23.141 11.672 1 98 177 ALA A N 1
ATOM 1437 C CA . ALA A 1 177 ? -0.851 22.5 10.359 1 98 177 ALA A CA 1
ATOM 1438 C C . ALA A 1 177 ? 0.488 22.719 9.664 1 98 177 ALA A C 1
ATOM 1440 O O . ALA A 1 177 ? 0.932 23.859 9.508 1 98 177 ALA A O 1
ATOM 1441 N N . TYR A 1 178 ? 1.066 21.672 9.227 1 98.56 178 TYR A N 1
ATOM 1442 C CA . TYR A 1 178 ? 2.291 21.734 8.438 1 98.56 178 TYR A CA 1
ATOM 1443 C C . TYR A 1 178 ? 2.088 21.094 7.07 1 98.56 178 TYR A C 1
ATOM 1445 O O . TYR A 1 178 ? 1.72 19.922 6.98 1 98.56 178 TYR A O 1
ATOM 1453 N N . ILE A 1 179 ? 2.275 21.859 6.07 1 98.75 179 ILE A N 1
ATOM 1454 C CA . ILE A 1 179 ? 2.486 21.281 4.746 1 98.75 179 ILE A CA 1
ATOM 1455 C C . ILE A 1 179 ? 3.967 20.969 4.555 1 98.75 179 ILE A C 1
ATOM 1457 O O . ILE A 1 179 ? 4.816 21.859 4.637 1 98.75 179 ILE A O 1
ATOM 1461 N N . VAL A 1 180 ? 4.246 19.734 4.367 1 98.69 180 VAL A N 1
ATOM 1462 C CA . VAL A 1 180 ? 5.598 19.344 3.959 1 98.69 180 VAL A CA 1
ATOM 1463 C C . VAL A 1 180 ? 5.734 19.469 2.443 1 98.69 180 VAL A C 1
ATOM 1465 O O . VAL A 1 180 ? 5.5 18.516 1.709 1 98.69 180 VAL A O 1
ATOM 1468 N N . ALA A 1 181 ? 6.145 20.625 1.984 1 98.75 181 ALA A N 1
ATOM 1469 C CA . ALA A 1 181 ? 6.453 20.844 0.572 1 98.75 181 ALA A CA 1
ATOM 1470 C C . ALA A 1 181 ? 7.812 20.25 0.213 1 98.75 181 ALA A C 1
ATOM 1472 O O . ALA A 1 181 ? 8.844 20.672 0.736 1 98.75 181 ALA A O 1
ATOM 1473 N N . THR A 1 182 ? 7.816 19.281 -0.619 1 98.56 182 THR A N 1
ATOM 1474 C CA . THR A 1 182 ? 9.055 18.594 -0.962 1 98.56 182 THR A CA 1
ATOM 1475 C C . THR A 1 182 ? 9.211 18.469 -2.477 1 98.56 182 THR A C 1
ATOM 1477 O O . THR A 1 182 ? 8.211 18.344 -3.193 1 98.56 182 THR A O 1
ATOM 1480 N N . TRP A 1 183 ? 10.461 18.516 -2.881 1 98.31 183 TRP A N 1
ATOM 1481 C CA . TRP A 1 183 ? 10.758 18.25 -4.285 1 98.31 183 TRP A CA 1
ATOM 1482 C C . TRP A 1 183 ? 10.375 16.828 -4.664 1 98.31 183 TRP A C 1
ATOM 1484 O O . TRP A 1 183 ? 10.641 15.883 -3.918 1 98.31 183 TRP A O 1
ATOM 1494 N N . TRP A 1 184 ? 9.734 16.703 -5.812 1 96.25 184 TRP A N 1
ATOM 1495 C CA . TRP A 1 184 ? 9.148 15.414 -6.176 1 96.25 184 TRP A CA 1
ATOM 1496 C C . TRP A 1 184 ? 10.219 14.336 -6.262 1 96.25 184 TRP A C 1
ATOM 1498 O O . TRP A 1 184 ? 9.93 13.148 -6.09 1 96.25 184 TRP A O 1
ATOM 1508 N N . GLN A 1 185 ? 11.414 14.664 -6.422 1 96.69 185 GLN A N 1
ATOM 1509 C CA . GLN A 1 185 ? 12.477 13.672 -6.555 1 96.69 185 GLN A CA 1
ATOM 1510 C C . GLN A 1 185 ? 13.172 13.422 -5.219 1 96.69 185 GLN A C 1
ATOM 1512 O O . GLN A 1 185 ? 14.078 12.602 -5.129 1 96.69 185 GLN A O 1
ATOM 1517 N N . ARG A 1 186 ? 12.828 14.109 -4.227 1 97.56 186 ARG A N 1
ATOM 1518 C CA . ARG A 1 186 ? 13.336 13.836 -2.885 1 97.56 186 ARG A CA 1
ATOM 1519 C C . ARG A 1 186 ? 12.516 12.75 -2.205 1 97.56 186 ARG A C 1
ATOM 1521 O O . ARG A 1 186 ? 11.328 12.945 -1.91 1 97.56 186 ARG A O 1
ATOM 1528 N N . PRO A 1 187 ? 13.078 11.664 -1.918 1 97.75 187 PRO A N 1
ATOM 1529 C CA . PRO A 1 187 ? 12.289 10.562 -1.365 1 97.75 187 PRO A CA 1
ATOM 1530 C C . PRO A 1 187 ? 11.906 10.789 0.097 1 97.75 187 PRO A C 1
ATOM 1532 O O . PRO A 1 187 ? 12.539 11.594 0.786 1 97.75 187 PRO A O 1
ATOM 1535 N N . TRP A 1 188 ? 10.883 10.141 0.505 1 98.5 188 TRP A N 1
ATOM 1536 C CA . TRP A 1 188 ? 10.484 10.148 1.91 1 98.5 188 TRP A CA 1
ATOM 1537 C C . TRP A 1 188 ? 11.43 9.289 2.744 1 98.5 188 TRP A C 1
ATOM 1539 O O . TRP A 1 188 ? 11.789 8.18 2.342 1 98.5 188 TRP A O 1
ATOM 1549 N N . ILE A 1 189 ? 11.773 9.797 3.826 1 97.19 189 ILE A N 1
ATOM 1550 C CA . ILE A 1 189 ? 12.492 9.008 4.824 1 97.19 189 ILE A CA 1
ATOM 1551 C C . ILE A 1 189 ? 11.508 8.148 5.609 1 97.19 189 ILE A C 1
ATOM 1553 O O . ILE A 1 189 ? 10.32 8.477 5.699 1 97.19 189 ILE A O 1
ATOM 1557 N N . PRO A 1 190 ? 11.953 6.977 6.23 1 97.88 190 PRO A N 1
ATOM 1558 C CA . PRO A 1 190 ? 13.344 6.527 6.23 1 97.88 190 PRO A CA 1
ATOM 1559 C C . PRO A 1 190 ? 13.641 5.512 5.129 1 97.88 190 PRO A C 1
ATOM 1561 O O . PRO A 1 190 ? 14.781 5.059 4.988 1 97.88 190 PRO A O 1
ATOM 1564 N N . ILE A 1 191 ? 12.727 5.203 4.238 1 98 191 ILE A N 1
ATOM 1565 C CA . ILE A 1 191 ? 12.93 4.062 3.354 1 98 191 ILE A CA 1
ATOM 1566 C C . ILE A 1 191 ? 13.117 4.551 1.918 1 98 191 ILE A C 1
ATOM 1568 O O . ILE A 1 191 ? 12.828 3.816 0.967 1 98 191 ILE A O 1
ATOM 1572 N N . ALA A 1 192 ? 13.43 5.801 1.767 1 97.88 192 ALA A N 1
ATOM 1573 C CA . ALA A 1 192 ? 13.648 6.391 0.449 1 97.88 192 ALA A CA 1
ATOM 1574 C C . ALA A 1 192 ? 12.469 6.113 -0.477 1 97.88 192 ALA A C 1
ATOM 1576 O O . ALA A 1 192 ? 12.656 5.684 -1.618 1 97.88 192 ALA A O 1
ATOM 1577 N N . MET A 1 193 ? 11.305 6.234 0.037 1 98.62 193 MET A N 1
ATOM 1578 C CA . MET A 1 193 ? 10.086 6.039 -0.75 1 98.62 193 MET A CA 1
ATOM 1579 C C . MET A 1 193 ? 9.883 7.188 -1.731 1 98.62 193 MET A C 1
ATOM 1581 O O . MET A 1 193 ? 10.008 8.359 -1.359 1 98.62 193 MET A O 1
ATOM 1585 N N . LYS A 1 194 ? 9.625 6.875 -2.939 1 98.56 194 LYS A N 1
ATOM 1586 C CA . LYS A 1 194 ? 9.367 7.914 -3.934 1 98.56 194 LYS A CA 1
ATOM 1587 C C . LYS A 1 194 ? 8.25 8.844 -3.482 1 98.56 194 LYS A C 1
ATOM 1589 O O . LYS A 1 194 ? 7.227 8.391 -2.961 1 98.56 194 LYS A O 1
ATOM 1594 N N . ALA A 1 195 ? 8.453 10.094 -3.643 1 98.19 195 ALA A N 1
ATOM 1595 C CA . ALA A 1 195 ? 7.477 11.094 -3.227 1 98.19 195 ALA A CA 1
ATOM 1596 C C . ALA A 1 195 ? 6.469 11.375 -4.34 1 98.19 195 ALA A C 1
ATOM 1598 O O . ALA A 1 195 ? 6.477 12.461 -4.93 1 98.19 195 ALA A O 1
ATOM 1599 N N . LEU A 1 196 ? 5.594 10.5 -4.543 1 98.06 196 LEU A N 1
ATOM 1600 C CA . LEU A 1 196 ? 4.523 10.688 -5.516 1 98.06 196 LEU A CA 1
ATOM 1601 C C . LEU A 1 196 ? 3.508 11.711 -5.012 1 98.06 196 LEU A C 1
ATOM 1603 O O . LEU A 1 196 ? 3.197 11.75 -3.818 1 98.06 196 LEU A O 1
ATOM 1607 N N . PRO A 1 197 ? 3.008 12.57 -5.902 1 98.19 197 PRO A N 1
ATOM 1608 C CA . PRO A 1 197 ? 1.892 13.422 -5.488 1 98.19 197 PRO A CA 1
ATOM 1609 C C . PRO A 1 197 ? 0.603 12.641 -5.254 1 98.19 197 PRO A C 1
ATOM 1611 O O . PRO A 1 197 ? 0.008 12.125 -6.207 1 98.19 197 PRO A O 1
ATOM 1614 N N . PRO A 1 198 ? 0.201 12.539 -4.062 1 98.06 198 PRO A N 1
ATOM 1615 C CA . PRO A 1 198 ? -1.047 11.812 -3.818 1 98.06 198 PRO A CA 1
ATOM 1616 C C . PRO A 1 198 ? -2.275 12.555 -4.336 1 98.06 198 PRO A C 1
ATOM 1618 O O . PRO A 1 198 ? -2.242 13.781 -4.484 1 98.06 198 PRO A O 1
ATOM 1621 N N . LYS A 1 199 ? -3.324 11.836 -4.699 1 97.88 199 LYS A N 1
ATOM 1622 C CA . LYS A 1 199 ? -4.641 12.445 -4.863 1 97.88 199 LYS A CA 1
ATOM 1623 C C . LYS A 1 199 ? -5.277 12.758 -3.51 1 97.88 199 LYS A C 1
ATOM 1625 O O . LYS A 1 199 ? -5.965 11.906 -2.936 1 97.88 199 LYS A O 1
ATOM 1630 N N . VAL A 1 200 ? -5.094 13.984 -3.082 1 98.62 200 VAL A N 1
ATOM 1631 C CA . VAL A 1 200 ? -5.5 14.336 -1.727 1 98.62 200 VAL A CA 1
ATOM 1632 C C . VAL A 1 200 ? -6.293 15.641 -1.748 1 98.62 200 VAL A C 1
ATOM 1634 O O . VAL A 1 200 ? -6.066 16.5 -2.607 1 98.62 200 VAL A O 1
ATOM 1637 N N . HIS A 1 201 ? -7.285 15.711 -0.951 1 98.81 201 HIS A N 1
ATOM 1638 C CA . HIS A 1 201 ? -7.949 16.953 -0.582 1 98.81 201 HIS A CA 1
ATOM 1639 C C . HIS A 1 201 ? -7.633 17.344 0.859 1 98.81 201 HIS A C 1
ATOM 1641 O O . HIS A 1 201 ? -7.922 16.578 1.787 1 98.81 201 HIS A O 1
ATOM 1647 N N . VAL A 1 202 ? -7.031 18.453 1.024 1 98.88 202 VAL A N 1
ATOM 1648 C CA . VAL A 1 202 ? -6.633 18.906 2.354 1 98.88 202 VAL A CA 1
ATOM 1649 C C . VAL A 1 202 ? -7.535 20.047 2.799 1 98.88 202 VAL A C 1
ATOM 1651 O O . VAL A 1 202 ? -7.68 21.047 2.088 1 98.88 202 VAL A O 1
ATOM 1654 N N . SER A 1 203 ? -8.102 19.922 3.941 1 98.75 203 SER A N 1
ATOM 1655 C CA . SER A 1 203 ? -8.914 20.984 4.52 1 98.75 203 SER A CA 1
ATOM 1656 C C . SER A 1 203 ? -8.25 21.578 5.758 1 98.75 203 SER A C 1
ATOM 1658 O O . SER A 1 203 ? -7.766 20.844 6.621 1 98.75 203 SER A O 1
ATOM 1660 N N . PHE A 1 204 ? -8.266 22.891 5.805 1 98.56 204 PHE A N 1
ATOM 1661 C CA . PHE A 1 204 ? -7.727 23.641 6.941 1 98.56 204 PHE A CA 1
ATOM 1662 C C . PHE A 1 204 ? -8.828 24.406 7.664 1 98.56 204 PHE A C 1
ATOM 1664 O O . PHE A 1 204 ? -9.812 24.812 7.043 1 98.56 204 PHE A O 1
ATOM 1671 N N . GLY A 1 205 ? -8.57 24.562 8.906 1 97.69 205 GLY A N 1
ATOM 1672 C CA . GLY A 1 205 ? -9.531 25.297 9.703 1 97.69 205 GLY A CA 1
ATOM 1673 C C . GLY A 1 205 ? -9.023 26.656 10.148 1 97.69 205 GLY A C 1
ATOM 1674 O O . GLY A 1 205 ? -7.824 26.828 10.383 1 97.69 205 GLY A O 1
ATOM 1675 N N . THR A 1 206 ? -9.906 27.641 10.281 1 96.81 206 THR A N 1
ATOM 1676 C CA . THR A 1 206 ? -9.648 28.953 10.867 1 96.81 206 THR A CA 1
ATOM 1677 C C . THR A 1 206 ? -10.828 29.406 11.727 1 96.81 206 THR A C 1
ATOM 1679 O O . THR A 1 206 ? -11.984 29.172 11.367 1 96.81 206 THR A O 1
ATOM 1682 N N . PRO A 1 207 ? -10.57 29.922 12.875 1 94.5 207 PRO A N 1
ATOM 1683 C CA . PRO A 1 207 ? -11.664 30.453 13.695 1 94.5 207 PRO A CA 1
ATOM 1684 C C . PRO A 1 207 ? -12.07 31.859 13.273 1 94.5 207 PRO A C 1
ATOM 1686 O O . PRO A 1 207 ? -13.023 32.438 13.828 1 94.5 207 PRO A O 1
ATOM 1689 N N . ASP A 1 208 ? -11.438 32.438 12.328 1 93.31 208 ASP A N 1
ATOM 1690 C CA . ASP A 1 208 ? -11.609 33.812 11.922 1 93.31 208 ASP A CA 1
ATOM 1691 C C . ASP A 1 208 ? -12.344 33.938 10.586 1 93.31 208 ASP A C 1
ATOM 1693 O O . ASP A 1 208 ? -11.75 33.688 9.523 1 93.31 208 ASP A O 1
ATOM 1697 N N . GLN A 1 209 ? -13.508 34.438 10.617 1 92.38 209 GLN A N 1
ATOM 1698 C CA . GLN A 1 209 ? -14.297 34.562 9.398 1 92.38 209 GLN A CA 1
ATOM 1699 C C . GLN A 1 209 ? -13.664 35.594 8.453 1 92.38 209 GLN A C 1
ATOM 1701 O O . GLN A 1 209 ? -13.75 35.469 7.23 1 92.38 209 GLN A O 1
ATOM 1706 N N . ALA A 1 210 ? -13.125 36.625 9.07 1 94.38 210 ALA A N 1
ATOM 1707 C CA . ALA A 1 210 ? -12.469 37.656 8.266 1 94.38 210 ALA A CA 1
ATOM 1708 C C . ALA A 1 210 ? -11.297 37.062 7.48 1 94.38 210 ALA A C 1
ATOM 1710 O O . ALA A 1 210 ? -11.016 37.469 6.359 1 94.38 210 ALA A O 1
ATOM 1711 N N . PHE A 1 211 ? -10.648 36.156 8.094 1 95.06 211 PHE A N 1
ATOM 1712 C CA . PHE A 1 211 ? -9.555 35.5 7.41 1 95.06 211 PHE A CA 1
ATOM 1713 C C . PHE A 1 211 ? -10.062 34.781 6.148 1 95.06 211 PHE A C 1
ATOM 1715 O O . PHE A 1 211 ? -9.406 34.844 5.105 1 95.06 211 PHE A O 1
ATOM 1722 N N . LEU A 1 212 ? -11.188 34.125 6.219 1 94 212 LEU A N 1
ATOM 1723 C CA . LEU A 1 212 ? -11.766 33.438 5.066 1 94 212 LEU A CA 1
ATOM 1724 C C . LEU A 1 212 ? -12.031 34.406 3.932 1 94 212 LEU A C 1
ATOM 1726 O O . LEU A 1 212 ? -11.789 34.094 2.764 1 94 212 LEU A O 1
ATOM 1730 N N . GLN A 1 213 ? -12.539 35.531 4.332 1 93.69 213 GLN A N 1
ATOM 1731 C CA . GLN A 1 213 ? -12.797 36.594 3.338 1 93.69 213 GLN A CA 1
ATOM 1732 C C . GLN A 1 213 ? -11.492 37.062 2.699 1 93.69 213 GLN A C 1
ATOM 1734 O O . GLN A 1 213 ? -11.453 37.344 1.5 1 93.69 213 GLN A O 1
ATOM 1739 N N . ARG A 1 214 ? -10.5 37.188 3.523 1 95.81 214 ARG A N 1
ATOM 1740 C CA . ARG A 1 214 ? -9.195 37.594 3.006 1 95.81 214 ARG A CA 1
ATOM 1741 C C . ARG A 1 214 ? -8.656 36.562 2.008 1 95.81 214 ARG A C 1
ATOM 1743 O O . ARG A 1 214 ? -8.055 36.938 1.001 1 95.81 214 ARG A O 1
ATOM 1750 N N . ILE A 1 215 ? -8.82 35.312 2.293 1 96.31 215 ILE A N 1
ATOM 1751 C CA . ILE A 1 215 ? -8.383 34.25 1.388 1 96.31 215 ILE A CA 1
ATOM 1752 C C . ILE A 1 215 ? -9.109 34.375 0.048 1 96.31 215 ILE A C 1
ATOM 1754 O O . ILE A 1 215 ? -8.484 34.281 -1.012 1 96.31 215 ILE A O 1
ATOM 1758 N N . GLN A 1 216 ? -10.367 34.594 0.098 1 95 216 GLN A N 1
ATOM 1759 C CA . GLN A 1 216 ? -11.148 34.781 -1.119 1 95 216 GLN A CA 1
ATOM 1760 C C . GLN A 1 216 ? -10.594 35.969 -1.948 1 95 216 GLN A C 1
ATOM 1762 O O . GLN A 1 216 ? -10.453 35.844 -3.168 1 95 216 GLN A O 1
ATOM 1767 N N . ASN A 1 217 ? -10.359 37 -1.241 1 96.19 217 ASN A N 1
ATOM 1768 C CA . ASN A 1 217 ? -9.828 38.156 -1.91 1 96.19 217 ASN A CA 1
ATOM 1769 C C . ASN A 1 217 ? -8.469 37.906 -2.545 1 96.19 217 ASN A C 1
ATOM 1771 O O . ASN A 1 217 ? -8.195 38.344 -3.656 1 96.19 217 ASN A O 1
ATOM 1775 N N . ASN A 1 218 ? -7.59 37.219 -1.772 1 96.88 218 ASN A N 1
ATOM 1776 C CA . ASN A 1 218 ? -6.277 36.875 -2.301 1 96.88 218 ASN A CA 1
ATOM 1777 C C . ASN A 1 218 ? -6.395 36.031 -3.568 1 96.88 218 ASN A C 1
ATOM 1779 O O . ASN A 1 218 ? -5.684 36.25 -4.547 1 96.88 218 ASN A O 1
ATOM 1783 N N . LEU A 1 219 ? -7.281 34.969 -3.525 1 96.62 219 LEU A N 1
ATOM 1784 C CA . LEU A 1 219 ? -7.461 34.062 -4.664 1 96.62 219 LEU A CA 1
ATOM 1785 C C . LEU A 1 219 ? -7.98 34.844 -5.879 1 96.62 219 LEU A C 1
ATOM 1787 O O . LEU A 1 219 ? -7.523 34.625 -7 1 96.62 219 LEU A O 1
ATOM 1791 N N . LYS A 1 220 ? -8.898 35.719 -5.645 1 95.75 220 LYS A N 1
ATOM 1792 C CA . LYS A 1 220 ? -9.43 36.562 -6.715 1 95.75 220 LYS A CA 1
ATOM 1793 C C . LYS A 1 220 ? -8.344 37.438 -7.32 1 95.75 220 LYS A C 1
ATOM 1795 O O . LYS A 1 220 ? -8.188 37.5 -8.547 1 95.75 220 LYS A O 1
ATOM 1800 N N . LYS A 1 221 ? -7.66 38.094 -6.5 1 96.56 221 LYS A N 1
ATOM 1801 C CA . LYS A 1 221 ? -6.598 39 -6.926 1 96.56 221 LYS A CA 1
ATOM 1802 C C . LYS A 1 221 ? -5.547 38.25 -7.754 1 96.56 221 LYS A C 1
ATOM 1804 O O . LYS A 1 221 ? -4.977 38.812 -8.688 1 96.56 221 LYS A O 1
ATOM 1809 N N . ASN A 1 222 ? -5.301 37.062 -7.383 1 95.31 222 ASN A N 1
ATOM 1810 C CA . ASN A 1 222 ? -4.254 36.281 -8.039 1 95.31 222 ASN A CA 1
ATOM 1811 C C . ASN A 1 222 ? -4.824 35.375 -9.117 1 95.31 222 ASN A C 1
ATOM 1813 O O . ASN A 1 222 ? -4.137 34.469 -9.594 1 95.31 222 ASN A O 1
ATOM 1817 N N . SER A 1 223 ? -6.145 35.469 -9.414 1 94.56 223 SER A N 1
ATOM 1818 C CA . SER A 1 223 ? -6.828 34.781 -10.516 1 94.56 223 SER A CA 1
ATOM 1819 C C . SER A 1 223 ? -6.816 33.281 -10.312 1 94.56 223 SER A C 1
ATOM 1821 O O . SER A 1 223 ? -6.59 32.5 -11.266 1 94.56 223 SER A O 1
ATOM 1823 N N . VAL A 1 224 ? -6.895 32.875 -9.086 1 95.62 224 VAL A N 1
ATOM 1824 C CA . VAL A 1 224 ? -7.043 31.453 -8.773 1 95.62 224 VAL A CA 1
ATOM 1825 C C . VAL A 1 224 ? -8.523 31.094 -8.719 1 95.62 224 VAL A C 1
ATOM 1827 O O . VAL A 1 224 ? -9.281 31.641 -7.914 1 95.62 224 VAL A O 1
ATOM 1830 N N . PRO A 1 225 ? -8.922 30.234 -9.641 1 96.62 225 PRO A N 1
ATOM 1831 C CA . PRO A 1 225 ? -10.312 29.797 -9.539 1 96.62 225 PRO A CA 1
ATOM 1832 C C . PRO A 1 225 ? -10.633 29.172 -8.18 1 96.62 225 PRO A C 1
ATOM 1834 O O . PRO A 1 225 ? -9.82 28.422 -7.625 1 96.62 225 PRO A O 1
ATOM 1837 N N . TYR A 1 226 ? -11.75 29.531 -7.605 1 97.19 226 TYR A N 1
ATOM 1838 C CA . TYR A 1 226 ? -12.18 29 -6.316 1 97.19 226 TYR A CA 1
ATOM 1839 C C . TYR A 1 226 ? -13.695 28.906 -6.242 1 97.19 226 TYR A C 1
ATOM 1841 O O . TYR A 1 226 ? -14.406 29.5 -7.062 1 97.19 226 TYR A O 1
ATOM 1849 N N . GLU A 1 227 ? -14.148 28.047 -5.414 1 96.69 227 GLU A N 1
ATOM 1850 C CA . GLU A 1 227 ? -15.555 27.922 -5.07 1 96.69 227 GLU A CA 1
ATOM 1851 C C . GLU A 1 227 ? -15.812 28.344 -3.625 1 96.69 227 GLU A C 1
ATOM 1853 O O . GLU A 1 227 ? -15.008 28.047 -2.736 1 96.69 227 GLU A O 1
ATOM 1858 N N . CYS A 1 228 ? -16.953 29.078 -3.393 1 91.56 228 CYS A N 1
ATOM 1859 C CA . CYS A 1 228 ? -17.25 29.594 -2.059 1 91.56 228 CYS A CA 1
ATOM 1860 C C . CYS A 1 228 ? -18.641 29.141 -1.607 1 91.56 228 CYS A C 1
ATOM 1862 O O . CYS A 1 228 ? -19.594 29.156 -2.391 1 91.56 228 CYS A O 1
ATOM 1864 N N . LYS A 1 229 ? -18.578 28.547 -0.526 1 87.56 229 LYS A N 1
ATOM 1865 C CA . LYS A 1 229 ? -19.797 28.375 0.254 1 87.56 229 LYS A CA 1
ATOM 1866 C C . LYS A 1 229 ? -19.766 29.188 1.539 1 87.56 229 LYS A C 1
ATOM 1868 O O . LYS A 1 229 ? -18.75 29.828 1.845 1 87.56 229 LYS A O 1
ATOM 1873 N N . HIS A 1 230 ? -20.891 29.391 2.238 1 83.75 230 HIS A N 1
ATOM 1874 C CA . HIS A 1 230 ? -21.016 30.281 3.387 1 83.75 230 HIS A CA 1
ATOM 1875 C C . HIS A 1 230 ? -19.859 30.094 4.363 1 83.75 230 HIS A C 1
ATOM 1877 O O . HIS A 1 230 ? -19.281 31.062 4.863 1 83.75 230 HIS A O 1
ATOM 1883 N N . ASN A 1 231 ? -19.328 29.016 4.547 1 91.88 231 ASN A N 1
ATOM 1884 C CA . ASN A 1 231 ? -18.312 28.828 5.586 1 91.88 231 ASN A CA 1
ATOM 1885 C C . ASN A 1 231 ? -17.094 28.094 5.055 1 91.88 231 ASN A C 1
ATOM 1887 O O . ASN A 1 231 ? -16.344 27.484 5.824 1 91.88 231 ASN A O 1
ATOM 1891 N N . GLU A 1 232 ? -16.891 28.125 3.768 1 96.25 232 GLU A N 1
ATOM 1892 C CA . GLU A 1 232 ? -15.711 27.453 3.252 1 96.25 232 GLU A CA 1
ATOM 1893 C C . GLU A 1 232 ? -15.312 28 1.883 1 96.25 232 GLU A C 1
ATOM 1895 O O . GLU A 1 232 ? -16.156 28.516 1.147 1 96.25 232 GLU A O 1
ATOM 1900 N N . VAL A 1 233 ? -14.109 28.016 1.559 1 97.5 233 VAL A N 1
ATOM 1901 C CA . VAL A 1 233 ? -13.523 28.344 0.262 1 97.5 233 VAL A CA 1
ATOM 1902 C C . VAL A 1 233 ? -12.695 27.172 -0.25 1 97.5 233 VAL A C 1
ATOM 1904 O O . VAL A 1 233 ? -11.867 26.625 0.477 1 97.5 233 VAL A O 1
ATOM 1907 N N . SER A 1 234 ? -12.953 26.703 -1.438 1 98.25 234 SER A N 1
ATOM 1908 C CA . SER A 1 234 ? -12.25 25.562 -2.023 1 98.25 234 SER A CA 1
ATOM 1909 C C . SER A 1 234 ? -11.539 25.953 -3.318 1 98.25 234 SER A C 1
ATOM 1911 O O . SER A 1 234 ? -12.062 26.75 -4.098 1 98.25 234 SER A O 1
ATOM 1913 N N . PHE A 1 235 ? -10.398 25.406 -3.547 1 98.38 235 PHE A N 1
ATOM 1914 C CA . PHE A 1 235 ? -9.617 25.703 -4.738 1 98.38 235 PHE A CA 1
ATOM 1915 C C . PHE A 1 235 ? -8.609 24.609 -5.023 1 98.38 235 PHE A C 1
ATOM 1917 O O . PHE A 1 235 ? -8.422 23.703 -4.203 1 98.38 235 PHE A O 1
ATOM 1924 N N . ILE A 1 236 ? -8.055 24.594 -6.203 1 98.06 236 ILE A N 1
ATOM 1925 C CA . ILE A 1 236 ? -7.027 23.641 -6.629 1 98.06 236 ILE A CA 1
ATOM 1926 C C . ILE A 1 236 ? -5.73 24.391 -6.938 1 98.06 236 ILE A C 1
ATOM 1928 O O . ILE A 1 236 ? -5.75 25.438 -7.578 1 98.06 236 ILE A O 1
ATOM 1932 N N . GLN A 1 237 ? -4.691 23.922 -6.414 1 96.81 237 GLN A N 1
ATOM 1933 C CA . GLN A 1 237 ? -3.375 24.484 -6.684 1 96.81 237 GLN A CA 1
ATOM 1934 C C . GLN A 1 237 ? -2.33 23.391 -6.875 1 96.81 237 GLN A C 1
ATOM 1936 O O . GLN A 1 237 ? -2.156 22.531 -6.008 1 96.81 237 GLN A O 1
ATOM 1941 N N . GLN A 1 238 ? -1.659 23.406 -8.031 1 95.56 238 GLN A N 1
ATOM 1942 C CA . GLN A 1 238 ? -0.616 22.453 -8.375 1 95.56 238 GLN A CA 1
ATOM 1943 C C . GLN A 1 238 ? -1.128 21.016 -8.266 1 95.56 238 GLN A C 1
ATOM 1945 O O . GLN A 1 238 ? -0.42 20.141 -7.77 1 95.56 238 GLN A O 1
ATOM 1950 N N . GLY A 1 239 ? -2.367 20.859 -8.562 1 95.56 239 GLY A N 1
ATOM 1951 C CA . GLY A 1 239 ? -2.951 19.516 -8.617 1 95.56 239 GLY A CA 1
ATOM 1952 C C . GLY A 1 239 ? -3.537 19.078 -7.289 1 95.56 239 GLY A C 1
ATOM 1953 O O . GLY A 1 239 ? -4.18 18.031 -7.211 1 95.56 239 GLY A O 1
ATOM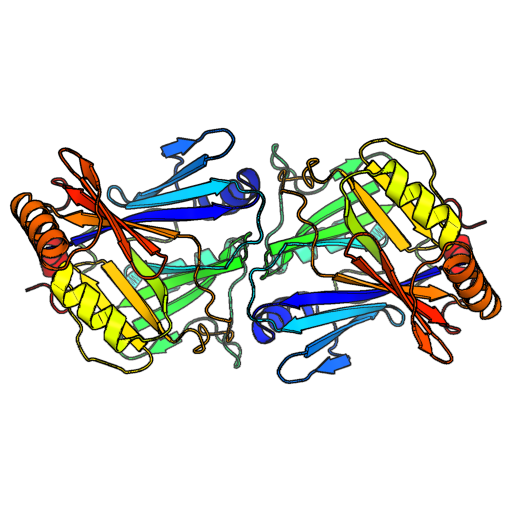 1954 N N . TYR A 1 240 ? -3.311 19.844 -6.266 1 98.38 240 TYR A N 1
ATOM 1955 C CA . TYR A 1 240 ? -3.861 19.516 -4.957 1 98.38 240 TYR A CA 1
ATOM 1956 C C . TYR A 1 240 ? -5.141 20.297 -4.688 1 98.38 240 TYR A C 1
ATOM 1958 O O . TYR A 1 240 ? -5.234 21.484 -5.027 1 98.38 240 TYR A O 1
ATOM 1966 N N . SER A 1 241 ? -6.094 19.641 -4.129 1 98.56 241 SER A N 1
ATOM 1967 C CA . SER A 1 241 ? -7.348 20.297 -3.744 1 98.56 241 SER A CA 1
ATOM 1968 C C . SER A 1 241 ? -7.309 20.75 -2.289 1 98.56 241 SER A C 1
ATOM 1970 O O . SER A 1 241 ? -6.914 19.984 -1.403 1 98.56 241 SER A O 1
ATOM 1972 N N . PHE A 1 242 ? -7.797 21.984 -2.066 1 98.75 242 PHE A N 1
ATOM 1973 C CA . PHE A 1 242 ? -7.777 22.562 -0.729 1 98.75 242 PHE A CA 1
ATOM 1974 C C . PHE A 1 242 ? -9.148 23.094 -0.351 1 98.75 242 PHE A C 1
ATOM 1976 O O . PHE A 1 242 ? -9.922 23.516 -1.221 1 98.75 242 PHE A O 1
ATOM 1983 N N . THR A 1 243 ? -9.406 23.078 0.888 1 98.56 243 THR A N 1
ATOM 1984 C CA . THR A 1 243 ? -10.539 23.797 1.462 1 98.56 243 THR A CA 1
ATOM 1985 C C . THR A 1 243 ? -10.133 24.516 2.744 1 98.56 243 THR A C 1
ATOM 1987 O O . THR A 1 243 ? -9.43 23.953 3.582 1 98.56 243 THR A O 1
ATOM 1990 N N . ILE A 1 244 ? -10.484 25.781 2.84 1 98.25 244 ILE A N 1
ATOM 1991 C CA . ILE A 1 244 ? -10.398 26.516 4.098 1 98.25 244 ILE A CA 1
ATOM 1992 C C . ILE A 1 244 ? -11.789 26.641 4.723 1 98.25 244 ILE A C 1
ATOM 1994 O O . ILE A 1 244 ? -12.719 27.156 4.086 1 98.25 244 ILE A O 1
ATOM 1998 N N . LEU A 1 245 ? -11.859 26.172 5.887 1 97.31 245 LEU A N 1
ATOM 1999 C CA . LEU A 1 245 ? -13.148 26.109 6.566 1 97.31 245 LEU A CA 1
ATOM 2000 C C . LEU A 1 245 ? -13.156 26.984 7.812 1 97.31 245 LEU A C 1
ATOM 2002 O O . LEU A 1 245 ? -12.195 27 8.578 1 97.31 245 LEU A O 1
ATOM 2006 N N . HIS A 1 246 ? -14.25 27.703 7.984 1 96.38 246 HIS A N 1
ATOM 2007 C CA . HIS A 1 246 ? -14.445 28.406 9.25 1 96.38 246 HIS A CA 1
ATOM 2008 C C . HIS A 1 246 ? -14.797 27.422 10.367 1 96.38 246 HIS A C 1
ATOM 2010 O O . HIS A 1 246 ? -15.828 26.75 10.312 1 96.38 246 HIS A O 1
ATOM 2016 N N . THR A 1 247 ? -13.898 27.297 11.32 1 94.69 247 THR A N 1
ATOM 2017 C CA . THR A 1 247 ? -14.078 26.406 12.461 1 94.69 247 THR A CA 1
ATOM 2018 C C . THR A 1 247 ? -14.008 27.188 13.773 1 94.69 247 THR A C 1
ATOM 2020 O O . THR A 1 247 ? -12.938 27.297 14.375 1 94.69 247 THR A O 1
ATOM 2023 N N . PRO A 1 248 ? -15.102 27.594 14.312 1 89.88 248 PRO A N 1
ATOM 2024 C CA . PRO A 1 248 ? -15.086 28.422 15.516 1 89.88 248 PRO A CA 1
ATOM 2025 C C . PRO A 1 248 ? -14.711 27.656 16.781 1 89.88 248 PRO A C 1
ATOM 2027 O O . PRO A 1 248 ? -14.344 28.25 17.781 1 89.88 248 PRO A O 1
ATOM 2030 N N . ASN A 1 249 ? -14.711 26.375 16.734 1 86.56 249 ASN A N 1
ATOM 2031 C CA . ASN A 1 249 ? -14.555 25.547 17.922 1 86.56 249 ASN A CA 1
ATOM 2032 C C . ASN A 1 249 ? -13.086 25.453 18.344 1 86.56 249 ASN A C 1
ATOM 2034 O O . ASN A 1 249 ? -12.789 25.109 19.484 1 86.56 249 ASN A O 1
ATOM 2038 N N . LEU A 1 250 ? -12.156 25.625 17.469 1 87.88 250 LEU A N 1
ATOM 2039 C CA . LEU A 1 250 ? -10.742 25.672 17.828 1 87.88 250 LEU A CA 1
ATOM 2040 C C . LEU A 1 250 ? -10.242 27.109 17.906 1 87.88 250 LEU A C 1
ATOM 2042 O O . LEU A 1 250 ? -10.078 27.766 16.859 1 87.88 250 LEU A O 1
ATOM 2046 N N . HIS A 1 251 ? -9.938 27.438 19.078 1 89.12 251 HIS A N 1
ATOM 2047 C CA . HIS A 1 251 ? -9.625 28.844 19.312 1 89.12 251 HIS A CA 1
ATOM 2048 C C . HIS A 1 251 ? -8.305 29.234 18.656 1 89.12 251 HIS A C 1
ATOM 2050 O O . HIS A 1 251 ? -7.395 28.406 18.547 1 89.12 251 HIS A O 1
ATOM 2056 N N . ALA A 1 252 ? -8.219 30.484 18.375 1 90.19 252 ALA A N 1
ATOM 2057 C CA . ALA A 1 252 ? -7.086 31.031 17.625 1 90.19 252 ALA A CA 1
ATOM 2058 C C . ALA A 1 252 ? -5.805 30.984 18.453 1 90.19 252 ALA A C 1
ATOM 2060 O O . ALA A 1 252 ? -4.703 31.062 17.891 1 90.19 252 ALA A O 1
ATOM 2061 N N . ASP A 1 253 ? -5.922 30.875 19.766 1 93.31 253 ASP A N 1
ATOM 2062 C CA . ASP A 1 253 ? -4.738 30.953 20.625 1 93.31 253 ASP A CA 1
ATOM 2063 C C . ASP A 1 253 ? -4.148 29.578 20.875 1 93.31 253 ASP A C 1
ATOM 2065 O O . ASP A 1 253 ? -3.127 29.453 21.562 1 93.31 253 ASP A O 1
ATOM 2069 N N . ILE A 1 254 ? -4.773 28.531 20.328 1 94.5 254 ILE A N 1
ATOM 2070 C CA . ILE A 1 254 ? -4.344 27.172 20.609 1 94.5 254 ILE A CA 1
ATOM 2071 C C . ILE A 1 254 ? -2.9 26.984 20.141 1 94.5 254 ILE A C 1
ATOM 2073 O O . ILE A 1 254 ? -2.066 26.469 20.891 1 94.5 254 ILE A O 1
ATOM 2077 N N . PRO A 1 255 ? -2.527 27.438 18.984 1 95.38 255 PRO A N 1
ATOM 2078 C CA . PRO A 1 255 ? -1.129 27.266 18.578 1 95.38 255 PRO A CA 1
ATOM 2079 C C . PRO A 1 255 ? -0.155 27.953 19.547 1 95.38 255 PRO A C 1
ATOM 2081 O O . PRO A 1 255 ? 0.898 27.391 19.859 1 95.38 255 PRO A O 1
ATOM 2084 N N . SER A 1 256 ? -0.513 29.094 19.984 1 95.88 256 SER A N 1
ATOM 2085 C CA . SER A 1 256 ? 0.328 29.797 20.938 1 95.88 256 SER A CA 1
ATOM 2086 C C . SER A 1 256 ? 0.375 29.062 22.281 1 95.88 256 SER A C 1
ATOM 2088 O O . SER A 1 256 ? 1.439 28.938 22.891 1 95.88 256 SER A O 1
ATOM 2090 N N . LYS A 1 257 ? -0.778 28.609 22.719 1 96.62 257 LYS A N 1
ATOM 2091 C CA . LYS A 1 257 ? -0.855 27.875 23.984 1 96.62 257 LYS A CA 1
ATOM 2092 C C . LYS A 1 257 ? -0.036 26.578 23.906 1 96.62 257 LYS A C 1
ATOM 2094 O O . LYS A 1 257 ? 0.51 26.141 24.922 1 96.62 257 LYS A O 1
ATOM 2099 N N . LEU A 1 258 ? 0.115 26.031 22.75 1 97.38 258 LEU A N 1
ATOM 2100 C CA . LEU A 1 258 ? 0.899 24.828 22.516 1 97.38 258 LEU A CA 1
ATOM 2101 C C . LEU A 1 258 ? 2.387 25.141 22.453 1 97.38 258 LEU A C 1
ATOM 2103 O O . LEU A 1 258 ? 3.223 24.234 22.406 1 97.38 258 LEU A O 1
ATOM 2107 N N . ASN A 1 259 ? 2.734 26.391 22.438 1 97.12 259 ASN A N 1
ATOM 2108 C CA . ASN A 1 259 ? 4.109 26.859 22.328 1 97.12 259 ASN A CA 1
ATOM 2109 C C . ASN A 1 259 ? 4.719 26.516 20.969 1 97.12 259 ASN A C 1
ATOM 2111 O O . ASN A 1 259 ? 5.879 26.125 20.891 1 97.12 259 ASN A O 1
ATOM 2115 N N . LEU A 1 260 ? 3.891 26.641 19.906 1 96.06 260 LEU A N 1
ATOM 2116 C CA . LEU A 1 260 ? 4.375 26.281 18.578 1 96.06 260 LEU A CA 1
ATOM 2117 C C . LEU A 1 260 ? 5.152 27.438 17.953 1 96.06 260 LEU A C 1
ATOM 2119 O O . LEU A 1 260 ? 4.855 28.609 18.219 1 96.06 260 LEU A O 1
ATOM 2123 N N . PRO A 1 261 ? 6.086 27.062 17.125 1 90.62 261 PRO A N 1
ATOM 2124 C CA . PRO A 1 261 ? 6.762 28.125 16.375 1 90.62 261 PRO A CA 1
ATOM 2125 C C . PRO A 1 261 ? 5.812 28.906 15.492 1 90.62 261 PRO A C 1
ATOM 2127 O O . PRO A 1 261 ? 4.844 28.359 14.969 1 90.62 261 PRO A O 1
ATOM 2130 N N . LEU A 1 262 ? 6.133 30.25 15.305 1 89.31 262 LEU A N 1
ATOM 2131 C CA . LEU A 1 262 ? 5.418 31.125 14.383 1 89.31 262 LEU A CA 1
ATOM 2132 C C . LEU A 1 262 ? 3.965 31.297 14.812 1 89.31 262 LEU A C 1
ATOM 2134 O O . LEU A 1 262 ? 3.107 31.641 14 1 89.31 262 LEU A O 1
ATOM 2138 N N . SER A 1 263 ? 3.613 30.859 16.016 1 81.38 263 SER A N 1
ATOM 2139 C CA . SER A 1 263 ? 2.236 30.922 16.5 1 81.38 263 SER A CA 1
ATOM 2140 C C . SER A 1 263 ? 1.879 32.344 16.953 1 81.38 263 SER A C 1
ATOM 2142 O O . SER A 1 263 ? 0.781 32.562 17.453 1 81.38 263 SER A O 1
ATOM 2144 N N . ILE A 1 264 ? 2.758 33.312 16.656 1 66.62 264 ILE A N 1
ATOM 2145 C CA . ILE A 1 264 ? 2.439 34.688 17.047 1 66.62 264 ILE A CA 1
ATOM 2146 C C . ILE A 1 264 ? 1.692 35.375 15.922 1 66.62 264 ILE A C 1
ATOM 2148 O O . ILE A 1 264 ? 1.986 35.156 14.742 1 66.62 264 ILE A O 1
ATOM 2152 N N . MET B 1 1 ? 4.633 -28.844 -20.891 1 91.44 1 MET B N 1
ATOM 2153 C CA . MET B 1 1 ? 3.641 -28.047 -20.172 1 91.44 1 MET B CA 1
ATOM 2154 C C . MET B 1 1 ? 4.316 -27.062 -19.219 1 91.44 1 MET B C 1
ATOM 2156 O O . MET B 1 1 ? 5.469 -27.266 -18.828 1 91.44 1 MET B O 1
ATOM 2160 N N . ILE B 1 2 ? 3.66 -26.016 -18.906 1 96.25 2 ILE B N 1
ATOM 2161 C CA . ILE B 1 2 ? 4.078 -25.141 -17.812 1 96.25 2 ILE B CA 1
ATOM 2162 C C . ILE B 1 2 ? 4.043 -25.906 -16.484 1 96.25 2 ILE B C 1
ATOM 2164 O O . ILE B 1 2 ? 3.086 -26.641 -16.219 1 96.25 2 ILE B O 1
ATOM 2168 N N . THR B 1 3 ? 5.086 -25.734 -15.703 1 96.56 3 THR B N 1
ATOM 2169 C CA . THR B 1 3 ? 5.102 -26.5 -14.453 1 96.56 3 THR B CA 1
ATOM 2170 C C . THR B 1 3 ? 5.008 -25.562 -13.25 1 96.56 3 THR B C 1
ATOM 2172 O O . THR B 1 3 ? 4.527 -25.953 -12.188 1 96.56 3 THR B O 1
ATOM 2175 N N . HIS B 1 4 ? 5.469 -24.312 -13.383 1 97.88 4 HIS B N 1
ATOM 2176 C CA . HIS B 1 4 ? 5.523 -23.453 -12.211 1 97.88 4 HIS B CA 1
ATOM 2177 C C . HIS B 1 4 ? 5.723 -22 -12.609 1 97.88 4 HIS B C 1
ATOM 2179 O O . HIS B 1 4 ? 6.027 -21.703 -13.766 1 97.88 4 HIS B O 1
ATOM 2185 N N . ILE B 1 5 ? 5.457 -21.125 -11.695 1 98.75 5 ILE B N 1
ATOM 2186 C CA . ILE B 1 5 ? 5.859 -19.719 -11.812 1 98.75 5 ILE B CA 1
ATOM 2187 C C . ILE B 1 5 ? 7.344 -19.578 -11.477 1 98.75 5 ILE B C 1
ATOM 2189 O O . ILE B 1 5 ? 7.777 -19.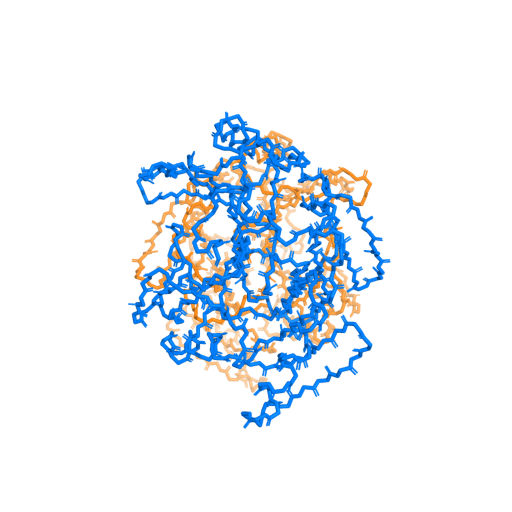969 -10.391 1 98.75 5 ILE B O 1
ATOM 2193 N N . THR B 1 6 ? 8.102 -19 -12.367 1 98.44 6 THR B N 1
ATOM 2194 C CA . THR B 1 6 ? 9.531 -18.844 -12.117 1 98.44 6 THR B CA 1
ATOM 2195 C C . THR B 1 6 ? 9.82 -17.469 -11.508 1 98.44 6 THR B C 1
ATOM 2197 O O . THR B 1 6 ? 10.797 -17.297 -10.773 1 98.44 6 THR B O 1
ATOM 2200 N N . ASP B 1 7 ? 9.016 -16.5 -11.883 1 98.81 7 ASP B N 1
ATOM 2201 C CA . ASP B 1 7 ? 9.211 -15.156 -11.359 1 98.81 7 ASP B CA 1
ATOM 2202 C C . ASP B 1 7 ? 7.934 -14.328 -11.461 1 98.81 7 ASP B C 1
ATOM 2204 O O . ASP B 1 7 ? 7.16 -14.492 -12.414 1 98.81 7 ASP B O 1
ATOM 2208 N N . ILE B 1 8 ? 7.684 -13.609 -10.5 1 98.94 8 ILE B N 1
ATOM 2209 C CA . ILE B 1 8 ? 6.719 -12.516 -10.539 1 98.94 8 ILE B CA 1
ATOM 2210 C C . ILE B 1 8 ? 7.438 -11.18 -10.352 1 98.94 8 ILE B C 1
ATOM 2212 O O . ILE B 1 8 ? 8.055 -10.938 -9.312 1 98.94 8 ILE B O 1
ATOM 2216 N N . LYS B 1 9 ? 7.418 -10.367 -11.367 1 98.94 9 LYS B N 1
ATOM 2217 C CA . LYS B 1 9 ? 8.055 -9.055 -11.281 1 98.94 9 LYS B CA 1
ATOM 2218 C C . LYS B 1 9 ? 7.008 -7.949 -11.141 1 98.94 9 LYS B C 1
ATOM 2220 O O . LYS B 1 9 ? 6.168 -7.766 -12.023 1 98.94 9 LYS B O 1
ATOM 2225 N N . LEU B 1 10 ? 7.113 -7.266 -10.078 1 98.81 10 LEU B N 1
ATOM 2226 C CA . LEU B 1 10 ? 6.18 -6.188 -9.758 1 98.81 10 LEU B CA 1
ATOM 2227 C C . LEU B 1 10 ? 6.898 -4.844 -9.711 1 98.81 10 LEU B C 1
ATOM 2229 O O . LEU B 1 10 ? 8.117 -4.781 -9.883 1 98.81 10 LEU B O 1
ATOM 2233 N N . GLN B 1 11 ? 6.109 -3.818 -9.562 1 98.75 11 GLN B N 1
ATOM 2234 C CA . GLN B 1 11 ? 6.641 -2.475 -9.359 1 98.75 11 GLN B CA 1
ATOM 2235 C C . GLN B 1 11 ? 6.68 -2.125 -7.871 1 98.75 11 GLN B C 1
ATOM 2237 O O . GLN B 1 11 ? 5.949 -2.709 -7.07 1 98.75 11 GLN B O 1
ATOM 2242 N N . THR B 1 12 ? 7.57 -1.252 -7.492 1 98.81 12 THR B N 1
ATOM 2243 C CA . THR B 1 12 ? 7.641 -0.693 -6.148 1 98.81 12 THR B CA 1
ATOM 2244 C C . THR B 1 12 ? 8.031 0.782 -6.195 1 98.81 12 THR B C 1
ATOM 2246 O O . THR B 1 12 ? 8.539 1.262 -7.207 1 98.81 12 THR B O 1
ATOM 2249 N N . ILE B 1 13 ? 7.73 1.459 -5.109 1 98.69 13 ILE B N 1
ATOM 2250 C CA . ILE B 1 13 ? 8.141 2.855 -5.012 1 98.69 13 ILE B CA 1
ATOM 2251 C C . ILE B 1 13 ? 9.242 2.994 -3.961 1 98.69 13 ILE B C 1
ATOM 2253 O O . ILE B 1 13 ? 9.602 4.109 -3.576 1 98.69 13 ILE B O 1
ATOM 2257 N N . SER B 1 14 ? 9.773 1.876 -3.447 1 98.69 14 SER B N 1
ATOM 2258 C CA . SER B 1 14 ? 10.805 1.898 -2.422 1 98.69 14 SER B CA 1
ATOM 2259 C C . SER B 1 14 ? 11.508 0.547 -2.312 1 98.69 14 SER B C 1
ATOM 2261 O O . SER B 1 14 ? 10.984 -0.379 -1.689 1 98.69 14 SER B O 1
ATOM 2263 N N . ILE B 1 15 ? 12.672 0.449 -2.85 1 98.62 15 ILE B N 1
ATOM 2264 C CA . ILE B 1 15 ? 13.453 -0.779 -2.734 1 98.62 15 ILE B CA 1
ATOM 2265 C C . ILE B 1 15 ? 13.734 -1.075 -1.264 1 98.62 15 ILE B C 1
ATOM 2267 O O . ILE B 1 15 ? 13.602 -2.217 -0.816 1 98.62 15 ILE B O 1
ATOM 2271 N N . GLU B 1 16 ? 14.039 -0.038 -0.499 1 98.25 16 GLU B N 1
ATOM 2272 C CA . GLU B 1 16 ? 14.312 -0.23 0.923 1 98.25 16 GLU B CA 1
ATOM 2273 C C . GLU B 1 16 ? 13.07 -0.736 1.659 1 98.25 16 GLU B C 1
ATOM 2275 O O . GLU B 1 16 ? 13.18 -1.564 2.566 1 98.25 16 GLU B O 1
ATOM 2280 N N . GLY B 1 17 ? 11.945 -0.213 1.285 1 98.38 17 GLY B N 1
ATOM 2281 C CA . GLY B 1 17 ? 10.703 -0.695 1.867 1 98.38 17 GLY B CA 1
ATOM 2282 C C . GLY B 1 17 ? 10.438 -2.162 1.583 1 98.38 17 GLY B C 1
ATOM 2283 O O . GLY B 1 17 ? 10.039 -2.912 2.477 1 98.38 17 GLY B O 1
ATOM 2284 N N . VAL B 1 18 ? 10.648 -2.523 0.358 1 98.38 18 VAL B N 1
ATOM 2285 C CA . VAL B 1 18 ? 10.414 -3.912 -0.033 1 98.38 18 VAL B CA 1
ATOM 2286 C C . VAL B 1 18 ? 11.422 -4.82 0.676 1 98.38 18 VAL B C 1
ATOM 2288 O O . VAL B 1 18 ? 11.086 -5.938 1.069 1 98.38 18 VAL B O 1
ATOM 2291 N N . LYS B 1 19 ? 12.617 -4.363 0.841 1 98.12 19 LYS B N 1
ATOM 2292 C CA . LYS B 1 19 ? 13.633 -5.137 1.553 1 98.12 19 LYS B CA 1
ATOM 2293 C C . LYS B 1 19 ? 13.188 -5.445 2.979 1 98.12 19 LYS B C 1
ATOM 2295 O O . LYS B 1 19 ? 13.406 -6.551 3.479 1 98.12 19 LYS B O 1
ATOM 2300 N N . GLN B 1 20 ? 12.602 -4.547 3.609 1 98.12 20 GLN B N 1
ATOM 2301 C CA . GLN B 1 20 ? 12.172 -4.73 4.992 1 98.12 20 GLN B CA 1
ATOM 2302 C C . GLN B 1 20 ? 11.133 -5.84 5.102 1 98.12 20 GLN B C 1
ATOM 2304 O O . GLN B 1 20 ? 11.141 -6.609 6.062 1 98.12 20 GLN B O 1
ATOM 2309 N N . VAL B 1 21 ? 10.266 -5.934 4.109 1 98.62 21 VAL B N 1
ATOM 2310 C CA . VAL B 1 21 ? 9.211 -6.938 4.148 1 98.62 21 VAL B CA 1
ATOM 2311 C C . VAL B 1 21 ? 9.766 -8.289 3.691 1 98.62 21 VAL B C 1
ATOM 2313 O O . VAL B 1 21 ? 9.734 -9.266 4.441 1 98.62 21 VAL B O 1
ATOM 2316 N N . TYR B 1 22 ? 10.344 -8.32 2.537 1 98.88 22 TYR B N 1
ATOM 2317 C CA . TYR B 1 22 ? 10.617 -9.594 1.881 1 98.88 22 TYR B CA 1
ATOM 2318 C C . TYR B 1 22 ? 11.938 -10.188 2.365 1 98.88 22 TYR B C 1
ATOM 2320 O O . TYR B 1 22 ? 12.062 -11.406 2.514 1 98.88 22 TYR B O 1
ATOM 2328 N N . LYS B 1 23 ? 12.906 -9.383 2.555 1 98.56 23 LYS B N 1
ATOM 2329 C CA . LYS B 1 23 ? 14.156 -9.898 3.1 1 98.56 23 LYS B CA 1
ATOM 2330 C C . LYS B 1 23 ? 14.086 -10.016 4.617 1 98.56 23 LYS B C 1
ATOM 2332 O O . LYS B 1 23 ? 14.281 -11.109 5.168 1 98.56 23 LYS B O 1
ATOM 2337 N N . ASP B 1 24 ? 13.789 -8.938 5.332 1 97.94 24 ASP B N 1
ATOM 2338 C CA . ASP B 1 24 ? 13.977 -8.875 6.777 1 97.94 24 ASP B CA 1
ATOM 2339 C C . ASP B 1 24 ? 12.883 -9.656 7.504 1 97.94 24 ASP B C 1
ATOM 2341 O O . ASP B 1 24 ? 13.156 -10.375 8.469 1 97.94 24 ASP B O 1
ATOM 2345 N N . ILE B 1 25 ? 11.656 -9.516 7.086 1 98.06 25 ILE B N 1
ATOM 2346 C CA . ILE B 1 25 ? 10.562 -10.156 7.801 1 98.06 25 ILE B CA 1
ATOM 2347 C C . ILE B 1 25 ? 10.328 -11.555 7.242 1 98.06 25 ILE B C 1
ATOM 2349 O O . ILE B 1 25 ? 10.398 -12.547 7.977 1 98.06 25 ILE B O 1
ATOM 2353 N N . LEU B 1 26 ? 10.156 -11.656 5.918 1 98.75 26 LEU B N 1
ATOM 2354 C CA . LEU B 1 26 ? 9.812 -12.945 5.312 1 98.75 26 LEU B CA 1
ATOM 2355 C C . LEU B 1 26 ? 11.062 -13.789 5.09 1 98.75 26 LEU B C 1
ATOM 2357 O O . LEU B 1 26 ? 10.969 -14.969 4.746 1 98.75 26 LEU B O 1
ATOM 2361 N N . CYS B 1 27 ? 12.219 -13.211 5.176 1 98.62 27 CYS B N 1
ATOM 2362 C CA . CYS B 1 27 ? 13.508 -13.891 5.168 1 98.62 27 CYS B CA 1
ATOM 2363 C C . CYS B 1 27 ? 13.805 -14.484 3.799 1 98.62 27 CYS B C 1
ATOM 2365 O O . CYS B 1 27 ? 14.336 -15.594 3.699 1 98.62 27 CYS B O 1
ATOM 2367 N N . PHE B 1 28 ? 13.391 -13.836 2.756 1 98.88 28 PHE B N 1
ATOM 2368 C CA . PHE B 1 28 ? 13.812 -14.242 1.419 1 98.88 28 PHE B CA 1
ATOM 2369 C C . PHE B 1 28 ? 15.203 -13.719 1.107 1 98.88 28 PHE B C 1
ATOM 2371 O O . PHE B 1 28 ? 15.453 -12.508 1.194 1 98.88 28 PHE B O 1
ATOM 2378 N N . PRO B 1 29 ? 16.125 -14.578 0.678 1 98.75 29 PRO B N 1
ATOM 2379 C CA . PRO B 1 29 ? 17.453 -14.086 0.271 1 98.75 29 PRO B CA 1
ATOM 2380 C C . PRO B 1 29 ? 17.391 -13.203 -0.971 1 98.75 29 PRO B C 1
ATOM 2382 O O . PRO B 1 29 ? 16.609 -13.469 -1.89 1 98.75 29 PRO B O 1
ATOM 2385 N N . ILE B 1 30 ? 18.234 -12.195 -1.01 1 98.81 30 ILE B N 1
ATOM 2386 C CA . ILE B 1 30 ? 18.359 -11.359 -2.197 1 98.81 30 ILE B CA 1
ATOM 2387 C C . ILE B 1 30 ? 19.219 -12.07 -3.238 1 98.81 30 ILE B C 1
ATOM 2389 O O . ILE B 1 30 ? 20.344 -12.477 -2.947 1 98.81 30 ILE B O 1
ATOM 2393 N N . LYS B 1 31 ? 18.719 -12.227 -4.391 1 98.75 31 LYS B N 1
ATOM 2394 C CA . LYS B 1 31 ? 19.469 -12.836 -5.488 1 98.75 31 LYS B CA 1
ATOM 2395 C C . LYS B 1 31 ? 20.172 -11.766 -6.324 1 98.75 31 LYS B C 1
ATOM 2397 O O . LYS B 1 31 ? 21.281 -11.984 -6.805 1 98.75 31 LYS B O 1
ATOM 2402 N N . LYS B 1 32 ? 19.516 -10.719 -6.605 1 98.69 32 LYS B N 1
ATOM 2403 C CA . LYS B 1 32 ? 20.016 -9.594 -7.391 1 98.69 32 LYS B CA 1
ATOM 2404 C C . LYS B 1 32 ? 19.5 -8.266 -6.852 1 98.69 32 LYS B C 1
ATOM 2406 O O . LYS B 1 32 ? 18.344 -8.164 -6.449 1 98.69 32 LYS B O 1
ATOM 2411 N N . GLU B 1 33 ? 20.359 -7.27 -6.82 1 98.5 33 GLU B N 1
ATOM 2412 C CA . GLU B 1 33 ? 19.953 -5.938 -6.379 1 98.5 33 GLU B CA 1
ATOM 2413 C C . GLU B 1 33 ? 20.719 -4.852 -7.133 1 98.5 33 GLU B C 1
ATOM 2415 O O . GLU B 1 33 ? 21.938 -4.941 -7.297 1 98.5 33 GLU B O 1
ATOM 2420 N N . THR B 1 34 ? 20.016 -3.98 -7.645 1 98.38 34 THR B N 1
ATOM 2421 C CA . THR B 1 34 ? 20.562 -2.734 -8.172 1 98.38 34 THR B CA 1
ATOM 2422 C C . THR B 1 34 ? 19.906 -1.53 -7.5 1 98.38 34 THR B C 1
ATOM 2424 O O . THR B 1 34 ? 19.172 -1.683 -6.52 1 98.38 34 THR B O 1
ATOM 2427 N N . THR B 1 35 ? 20.188 -0.345 -7.945 1 96.75 35 THR B N 1
ATOM 2428 C CA . THR B 1 35 ? 19.625 0.868 -7.371 1 96.75 35 THR B CA 1
ATOM 2429 C C . THR B 1 35 ? 18.109 0.91 -7.586 1 96.75 35 THR B C 1
ATOM 2431 O O . THR B 1 35 ? 17.375 1.466 -6.762 1 96.75 35 THR B O 1
ATOM 2434 N N . SER B 1 36 ? 17.672 0.294 -8.656 1 98.19 36 SER B N 1
ATOM 2435 C CA . SER B 1 36 ? 16.266 0.444 -8.984 1 98.19 36 SER B CA 1
ATOM 2436 C C . SER B 1 36 ? 15.586 -0.913 -9.164 1 98.19 36 SER B C 1
ATOM 2438 O O . SER B 1 36 ? 14.477 -0.996 -9.695 1 98.19 36 SER B O 1
ATOM 2440 N N . PHE B 1 37 ? 16.281 -1.97 -8.859 1 98.81 37 PHE B N 1
ATOM 2441 C CA . PHE B 1 37 ? 15.758 -3.316 -9.055 1 98.81 37 PHE B CA 1
ATOM 2442 C C . PHE B 1 37 ? 16.203 -4.238 -7.926 1 98.81 37 PHE B C 1
ATOM 2444 O O . PHE B 1 37 ? 17.344 -4.152 -7.453 1 98.81 37 PHE B O 1
ATOM 2451 N N . ILE B 1 38 ? 15.344 -5.137 -7.477 1 98.94 38 ILE B N 1
ATOM 2452 C CA . ILE B 1 38 ? 15.711 -6.137 -6.484 1 98.94 38 ILE B CA 1
ATOM 2453 C C . ILE B 1 38 ? 14.953 -7.438 -6.758 1 98.94 38 ILE B C 1
ATOM 2455 O O . ILE B 1 38 ? 13.797 -7.414 -7.172 1 98.94 38 ILE B O 1
ATOM 2459 N N . GLN B 1 39 ? 15.586 -8.523 -6.582 1 98.94 39 GLN B N 1
ATOM 2460 C CA . GLN B 1 39 ? 15.039 -9.859 -6.789 1 98.94 39 GLN B CA 1
ATOM 2461 C C . GLN B 1 39 ? 15.297 -10.75 -5.578 1 98.94 39 GLN B C 1
ATOM 2463 O O . GLN B 1 39 ? 16.406 -10.805 -5.062 1 98.94 39 GLN B O 1
ATOM 2468 N N . PHE B 1 40 ? 14.266 -11.445 -5.141 1 98.94 40 PHE B N 1
ATOM 2469 C CA . PHE B 1 40 ? 14.344 -12.32 -3.977 1 98.94 40 PHE B CA 1
ATOM 2470 C C . PHE B 1 40 ? 14.164 -13.773 -4.379 1 98.94 40 PHE B C 1
ATOM 2472 O O . PHE B 1 40 ? 13.328 -14.094 -5.234 1 98.94 40 PHE B O 1
ATOM 2479 N N . GLU B 1 41 ? 14.914 -14.625 -3.826 1 98.88 41 GLU B N 1
ATOM 2480 C CA . GLU B 1 41 ? 14.727 -16.062 -3.979 1 98.88 41 GLU B CA 1
ATOM 2481 C C . GLU B 1 41 ? 13.695 -16.594 -2.994 1 98.88 41 GLU B C 1
ATOM 2483 O O . GLU B 1 41 ? 13.945 -16.656 -1.789 1 98.88 41 GLU B O 1
ATOM 2488 N N . VAL B 1 42 ? 12.57 -16.984 -3.475 1 98.75 42 VAL B N 1
ATOM 2489 C CA . VAL B 1 42 ? 11.484 -17.484 -2.635 1 98.75 42 VAL B CA 1
ATOM 2490 C C . VAL B 1 42 ? 11.68 -18.984 -2.375 1 98.75 42 VAL B C 1
ATOM 2492 O O . VAL B 1 42 ? 11.531 -19.453 -1.243 1 98.75 42 VAL B O 1
ATOM 2495 N N . THR B 1 43 ? 11.906 -19.75 -3.443 1 98.12 43 THR B N 1
ATOM 2496 C CA . THR B 1 43 ? 12.336 -21.141 -3.461 1 98.12 43 THR B CA 1
ATOM 2497 C C . THR B 1 43 ? 13.477 -21.344 -4.453 1 98.12 43 THR B C 1
ATOM 2499 O O . THR B 1 43 ? 13.82 -20.438 -5.207 1 98.12 43 THR B O 1
ATOM 2502 N N . PRO B 1 44 ? 14.094 -22.516 -4.508 1 97 44 PRO B N 1
ATOM 2503 C CA . PRO B 1 44 ? 15.141 -22.75 -5.512 1 97 44 PRO B CA 1
ATOM 2504 C C . PRO B 1 44 ? 14.625 -22.594 -6.941 1 97 44 PRO B C 1
ATOM 2506 O O . PRO B 1 44 ? 15.422 -22.484 -7.875 1 97 44 PRO B O 1
ATOM 2509 N N . TYR B 1 45 ? 13.305 -22.5 -7.16 1 96.88 45 TYR B N 1
ATOM 2510 C CA . TYR B 1 45 ? 12.75 -22.531 -8.508 1 96.88 45 TYR B CA 1
ATOM 2511 C C . TYR B 1 45 ? 11.992 -21.25 -8.828 1 96.88 45 TYR B C 1
ATOM 2513 O O . TYR B 1 45 ? 11.508 -21.078 -9.945 1 96.88 45 TYR B O 1
ATOM 2521 N N . THR B 1 46 ? 11.82 -20.422 -7.852 1 98.31 46 THR B N 1
ATOM 2522 C CA . THR B 1 46 ? 10.945 -19.281 -8.047 1 98.31 46 THR B CA 1
ATOM 2523 C C . THR B 1 46 ? 11.523 -18.031 -7.379 1 98.31 46 THR B C 1
ATOM 2525 O O . THR B 1 46 ? 12.055 -18.109 -6.27 1 98.31 46 THR B O 1
ATOM 2528 N N . THR B 1 47 ? 11.383 -16.891 -8.055 1 98.81 47 THR B N 1
ATOM 2529 C CA . THR B 1 47 ? 11.781 -15.594 -7.512 1 98.81 47 THR B CA 1
ATOM 2530 C C . THR B 1 47 ? 10.617 -14.609 -7.547 1 98.81 47 THR B C 1
ATOM 2532 O O . THR B 1 47 ? 9.617 -14.852 -8.227 1 98.81 47 THR B O 1
ATOM 2535 N N . ILE B 1 48 ? 10.688 -13.609 -6.754 1 98.94 48 ILE B N 1
ATOM 2536 C CA . ILE B 1 48 ? 9.883 -12.398 -6.848 1 98.94 48 ILE B CA 1
ATOM 2537 C C . ILE B 1 48 ? 10.789 -11.188 -7.043 1 98.94 48 ILE B C 1
ATOM 2539 O O . ILE B 1 48 ? 11.812 -11.055 -6.371 1 98.94 48 ILE B O 1
ATOM 2543 N N . SER B 1 49 ? 10.445 -10.359 -7.965 1 98.94 49 SER B N 1
ATOM 2544 C CA . SER B 1 49 ? 11.25 -9.195 -8.32 1 98.94 49 SER B CA 1
ATOM 2545 C C . SER B 1 49 ? 10.438 -7.906 -8.227 1 98.94 49 SER B C 1
ATOM 2547 O O . SER B 1 49 ? 9.211 -7.93 -8.359 1 98.94 49 SER B O 1
ATOM 2549 N N . PHE B 1 50 ? 11.172 -6.812 -7.965 1 98.94 50 PHE B N 1
ATOM 2550 C CA . PHE B 1 50 ? 10.547 -5.496 -7.93 1 98.94 50 PHE B CA 1
ATOM 2551 C C . PHE B 1 50 ? 11.375 -4.488 -8.719 1 98.94 50 PHE B C 1
ATOM 2553 O O . PHE B 1 50 ? 12.594 -4.426 -8.57 1 98.94 50 PHE B O 1
ATOM 2560 N N . GLN B 1 51 ? 10.742 -3.791 -9.562 1 98.88 51 GLN B N 1
ATOM 2561 C CA . GLN B 1 51 ? 11.312 -2.639 -10.25 1 98.88 51 GLN B CA 1
ATOM 2562 C C . GLN B 1 51 ? 10.836 -1.332 -9.617 1 98.88 51 GLN B C 1
ATOM 2564 O O . GLN B 1 51 ? 9.633 -1.095 -9.5 1 98.88 51 GLN B O 1
ATOM 2569 N N . GLU B 1 52 ? 11.758 -0.527 -9.164 1 98.69 52 GLU B N 1
ATOM 2570 C CA . GLU B 1 52 ? 11.391 0.77 -8.602 1 98.69 52 GLU B CA 1
ATOM 2571 C C . GLU B 1 52 ? 10.953 1.741 -9.695 1 98.69 52 GLU B C 1
ATOM 2573 O O . GLU B 1 52 ? 11.641 1.888 -10.711 1 98.69 52 GLU B O 1
ATOM 2578 N N . VAL B 1 53 ? 9.789 2.344 -9.5 1 98.25 53 VAL B N 1
ATOM 2579 C CA . VAL B 1 53 ? 9.227 3.258 -10.492 1 98.25 53 VAL B CA 1
ATOM 2580 C C . VAL B 1 53 ? 8.688 4.504 -9.797 1 98.25 53 VAL B C 1
ATOM 2582 O O . VAL B 1 53 ? 8.492 4.508 -8.578 1 98.25 53 VAL B O 1
ATOM 2585 N N . TYR B 1 54 ? 8.5 5.59 -10.547 1 97.81 54 TYR B N 1
ATOM 2586 C CA . TYR B 1 54 ? 7.828 6.797 -10.086 1 97.81 54 TYR B CA 1
ATOM 2587 C C . TYR B 1 54 ? 6.391 6.852 -10.578 1 97.81 54 TYR B C 1
ATOM 2589 O O . TYR B 1 54 ? 6.02 7.762 -11.328 1 97.81 54 TYR B O 1
ATOM 2597 N N . GLU B 1 55 ? 5.598 5.953 -10.211 1 97.75 55 GLU B N 1
ATOM 2598 C CA . GLU B 1 55 ? 4.18 5.871 -10.547 1 97.75 55 GLU B CA 1
ATOM 2599 C C . GLU B 1 55 ? 3.377 5.234 -9.422 1 97.75 55 GLU B C 1
ATOM 2601 O O . GLU B 1 55 ? 3.916 4.457 -8.625 1 97.75 55 GLU B O 1
ATOM 2606 N N . PRO B 1 56 ? 2.098 5.582 -9.367 1 98.31 56 PRO B N 1
ATOM 2607 C CA . PRO B 1 56 ? 1.267 4.906 -8.367 1 98.31 56 PRO B CA 1
ATOM 2608 C C . PRO B 1 56 ? 1.244 3.389 -8.547 1 98.31 56 PRO B C 1
ATOM 2610 O O . PRO B 1 56 ? 1.337 2.896 -9.672 1 98.31 56 PRO B O 1
ATOM 2613 N N . ILE B 1 57 ? 1.046 2.699 -7.496 1 98 57 ILE B N 1
ATOM 2614 C CA . ILE B 1 57 ? 1.107 1.242 -7.512 1 98 57 ILE B CA 1
ATOM 2615 C C . ILE B 1 57 ? -0.303 0.667 -7.617 1 98 57 ILE B C 1
ATOM 2617 O O . ILE B 1 57 ? -1.205 1.078 -6.883 1 98 57 ILE B O 1
ATOM 2621 N N . ALA B 1 58 ? -0.522 -0.192 -8.562 1 98.06 58 ALA B N 1
ATOM 2622 C CA . ALA B 1 58 ? -1.687 -1.073 -8.562 1 98.06 58 ALA B CA 1
ATOM 2623 C C . ALA B 1 58 ? -1.41 -2.348 -7.773 1 98.06 58 ALA B C 1
ATOM 2625 O O . ALA B 1 58 ? -0.58 -3.168 -8.172 1 98.06 58 ALA B O 1
ATOM 2626 N N . SER B 1 59 ? -2.082 -2.537 -6.691 1 98 59 SER B N 1
ATOM 2627 C CA . SER B 1 59 ? -1.813 -3.639 -5.773 1 98 59 SER B CA 1
ATOM 2628 C C . SER B 1 59 ? -2.062 -4.988 -6.438 1 98 59 SER B C 1
ATOM 2630 O O . SER B 1 59 ? -3.08 -5.176 -7.109 1 98 59 SER B O 1
ATOM 2632 N N . ALA B 1 60 ? -1.174 -5.871 -6.254 1 98.69 60 ALA B N 1
ATOM 2633 C CA . ALA B 1 60 ? -1.271 -7.223 -6.805 1 98.69 60 ALA B CA 1
ATOM 2634 C C . ALA B 1 60 ? -1.744 -8.211 -5.746 1 98.69 60 ALA B C 1
ATOM 2636 O O . ALA B 1 60 ? -1.673 -7.93 -4.547 1 98.69 60 ALA B O 1
ATOM 2637 N N . HIS B 1 61 ? -2.266 -9.32 -6.223 1 98.88 61 HIS B N 1
ATOM 2638 C CA . HIS B 1 61 ? -2.572 -10.461 -5.375 1 98.88 61 HIS B CA 1
ATOM 2639 C C . HIS B 1 61 ? -1.777 -11.695 -5.801 1 98.88 61 HIS B C 1
ATOM 2641 O O . HIS B 1 61 ? -1.759 -12.047 -6.98 1 98.88 61 HIS B O 1
ATOM 2647 N N . PHE B 1 62 ? -1.086 -12.305 -4.887 1 98.88 62 PHE B N 1
ATOM 2648 C CA . PHE B 1 62 ? -0.438 -13.578 -5.152 1 98.88 62 PHE B CA 1
ATOM 2649 C C . PHE B 1 62 ? -0.374 -14.43 -3.887 1 98.88 62 PHE B C 1
ATOM 2651 O O . PHE B 1 62 ? -0.536 -13.914 -2.779 1 98.88 62 PHE B O 1
ATOM 2658 N N . ALA B 1 63 ? -0.197 -15.711 -4.082 1 98.88 63 ALA B N 1
ATOM 2659 C CA . ALA B 1 63 ? -0.312 -16.625 -2.951 1 98.88 63 ALA B CA 1
ATOM 2660 C C . ALA B 1 63 ? 0.824 -17.641 -2.957 1 98.88 63 ALA B C 1
ATOM 2662 O O . ALA B 1 63 ? 1.312 -18.031 -4.02 1 98.88 63 ALA B O 1
ATOM 2663 N N . PHE B 1 64 ? 1.155 -18.094 -1.778 1 98.94 64 PHE B N 1
ATOM 2664 C CA . PHE B 1 64 ? 2.139 -19.141 -1.56 1 98.94 64 PHE B CA 1
ATOM 2665 C C . PHE B 1 64 ? 1.467 -20.422 -1.062 1 98.94 64 PHE B C 1
ATOM 2667 O O . PHE B 1 64 ? 0.743 -20.391 -0.065 1 98.94 64 PHE B O 1
ATOM 2674 N N . GLU B 1 65 ? 1.726 -21.5 -1.738 1 98.88 65 GLU B N 1
ATOM 2675 C CA . GLU B 1 65 ? 1.323 -22.797 -1.213 1 98.88 65 GLU B CA 1
ATOM 2676 C C . GLU B 1 65 ? 2.271 -23.266 -0.112 1 98.88 65 GLU B C 1
ATOM 2678 O O . GLU B 1 65 ? 3.492 -23.219 -0.279 1 98.88 65 GLU B O 1
ATOM 2683 N N . ILE B 1 66 ? 1.706 -23.656 1.005 1 98.88 66 ILE B N 1
ATOM 2684 C CA . ILE B 1 66 ? 2.508 -24.219 2.092 1 98.88 66 ILE B CA 1
ATOM 2685 C C . ILE B 1 66 ? 1.936 -25.562 2.525 1 98.88 66 ILE B C 1
ATOM 2687 O O . ILE B 1 66 ? 0.825 -25.922 2.131 1 98.88 66 ILE B O 1
ATOM 2691 N N . PRO B 1 67 ? 2.703 -26.406 3.25 1 98.75 67 PRO B N 1
ATOM 2692 C CA . PRO B 1 67 ? 2.186 -27.703 3.691 1 98.75 67 PRO B CA 1
ATOM 2693 C C . PRO B 1 67 ? 0.954 -27.578 4.586 1 98.75 67 PRO B C 1
ATOM 2695 O O . PRO B 1 67 ? 0.922 -26.719 5.48 1 98.75 67 PRO B O 1
ATOM 2698 N N . TYR B 1 68 ? -0.002 -28.438 4.32 1 98.62 68 TYR B N 1
ATOM 2699 C CA . TYR B 1 68 ? -1.232 -28.469 5.102 1 98.62 68 TYR B CA 1
ATOM 2700 C C . TYR B 1 68 ? -0.937 -28.688 6.578 1 98.62 68 TYR B C 1
ATOM 2702 O O . TYR B 1 68 ? -1.498 -28.016 7.445 1 98.62 68 TYR B O 1
ATOM 2710 N N . SER B 1 69 ? 0.007 -29.516 6.902 1 98.56 69 SER B N 1
ATOM 2711 C CA . SER B 1 69 ? 0.334 -29.906 8.266 1 98.56 69 SER B CA 1
ATOM 2712 C C . SER B 1 69 ? 1.026 -28.766 9.016 1 98.56 69 SER B C 1
ATOM 2714 O O . SER B 1 69 ? 1.071 -28.766 10.25 1 98.56 69 SER B O 1
ATOM 2716 N N . LYS B 1 70 ? 1.537 -27.781 8.281 1 98.62 70 LYS B N 1
ATOM 2717 C CA . LYS B 1 70 ? 2.305 -26.703 8.906 1 98.62 70 LYS B CA 1
ATOM 2718 C C . LYS B 1 70 ? 1.521 -25.391 8.906 1 98.62 70 LYS B C 1
ATOM 2720 O O . LYS B 1 70 ? 2.029 -24.359 9.352 1 98.62 70 LYS B O 1
ATOM 2725 N N . PHE B 1 71 ? 0.314 -25.484 8.469 1 98.81 71 PHE B N 1
ATOM 2726 C CA . PHE B 1 71 ? -0.415 -24.25 8.211 1 98.81 71 PHE B CA 1
ATOM 2727 C C . PHE B 1 71 ? -0.565 -23.438 9.484 1 98.81 71 PHE B C 1
ATOM 2729 O O . PHE B 1 71 ? -0.2 -22.25 9.523 1 98.81 71 PHE B O 1
ATOM 2736 N N . HIS B 1 72 ? -1.05 -24.031 10.516 1 98.69 72 HIS B N 1
ATOM 2737 C CA . HIS B 1 72 ? -1.376 -23.281 11.719 1 98.69 72 HIS B CA 1
ATOM 2738 C C . HIS B 1 72 ? -0.116 -22.734 12.391 1 98.69 72 HIS B C 1
ATOM 2740 O O . HIS B 1 72 ? -0.11 -21.609 12.891 1 98.69 72 HIS B O 1
ATOM 2746 N N . GLU B 1 73 ? 0.91 -23.547 12.383 1 98.62 73 GLU B N 1
ATOM 2747 C CA . GLU B 1 73 ? 2.184 -23.062 12.914 1 98.62 73 GLU B CA 1
ATOM 2748 C C . GLU B 1 73 ? 2.701 -21.875 12.109 1 98.62 73 GLU B C 1
ATOM 2750 O O . GLU B 1 73 ? 3.174 -20.891 12.68 1 98.62 73 GLU B O 1
ATOM 2755 N N . THR B 1 74 ? 2.619 -21.953 10.82 1 98.81 74 THR B N 1
ATOM 2756 C CA . THR B 1 74 ? 3.062 -20.891 9.938 1 98.81 74 THR B CA 1
ATOM 2757 C C . THR B 1 74 ? 2.213 -19.641 10.133 1 98.81 74 THR B C 1
ATOM 2759 O O . THR B 1 74 ? 2.74 -18.516 10.18 1 98.81 74 THR B O 1
ATOM 2762 N N . ALA B 1 75 ? 0.93 -19.844 10.281 1 98.69 75 ALA B N 1
ATOM 2763 C CA . ALA B 1 75 ? 0.012 -18.734 10.508 1 98.69 75 ALA B CA 1
ATOM 2764 C C . ALA B 1 75 ? 0.35 -18 11.805 1 98.69 75 ALA B C 1
ATOM 2766 O O . ALA B 1 75 ? 0.353 -16.766 11.844 1 98.69 75 ALA B O 1
ATOM 2767 N N . ARG B 1 76 ? 0.612 -18.703 12.828 1 98.31 76 ARG B N 1
ATOM 2768 C CA . ARG B 1 76 ? 0.971 -18.094 14.109 1 98.31 76 ARG B CA 1
ATOM 2769 C C . ARG B 1 76 ? 2.248 -17.281 13.984 1 98.31 76 ARG B C 1
ATOM 2771 O O . ARG B 1 76 ? 2.336 -16.172 14.531 1 98.31 76 ARG B O 1
ATOM 2778 N N . TRP B 1 77 ? 3.217 -17.859 13.312 1 98.5 77 TRP B N 1
ATOM 2779 C CA . TRP B 1 77 ? 4.453 -17.125 13.078 1 98.5 77 TRP B CA 1
ATOM 2780 C C . TRP B 1 77 ? 4.176 -15.828 12.336 1 98.5 77 TRP B C 1
ATOM 2782 O O . TRP B 1 77 ? 4.68 -14.766 12.711 1 98.5 77 TRP B O 1
ATOM 2792 N N . LEU B 1 78 ? 3.391 -15.922 11.289 1 98.31 78 LEU B N 1
ATOM 2793 C CA . LEU B 1 78 ? 3.062 -14.773 10.445 1 98.31 78 LEU B CA 1
ATOM 2794 C C . LEU B 1 78 ? 2.346 -13.695 11.258 1 98.31 78 LEU B C 1
ATOM 2796 O O . LEU B 1 78 ? 2.615 -12.508 11.086 1 98.31 78 LEU B O 1
ATOM 2800 N N . GLU B 1 79 ? 1.461 -14.102 12.102 1 96.75 79 GLU B N 1
ATOM 2801 C CA . GLU B 1 79 ? 0.696 -13.188 12.938 1 96.75 79 GLU B CA 1
ATOM 2802 C C . GLU B 1 79 ? 1.61 -12.406 13.883 1 96.75 79 GLU B C 1
ATOM 2804 O O . GLU B 1 79 ? 1.28 -11.297 14.297 1 96.75 79 GLU B O 1
ATOM 2809 N N . LYS B 1 80 ? 2.74 -12.93 14.148 1 96.12 80 LYS B N 1
ATOM 2810 C CA . LYS B 1 80 ? 3.684 -12.297 15.062 1 96.12 80 LYS B CA 1
ATOM 2811 C C . LYS B 1 80 ? 4.805 -11.594 14.305 1 96.12 80 LYS B C 1
ATOM 2813 O O . LYS B 1 80 ? 5.695 -11 14.914 1 96.12 80 LYS B O 1
ATOM 2818 N N . SER B 1 81 ? 4.742 -11.648 13.016 1 95.94 81 SER B N 1
ATOM 2819 C CA . SER B 1 81 ? 5.859 -11.227 12.18 1 95.94 81 SER B CA 1
ATOM 2820 C C . SER B 1 81 ? 5.938 -9.711 12.086 1 95.94 81 SER B C 1
ATOM 2822 O O . SER B 1 81 ? 6.965 -9.156 11.695 1 95.94 81 SER B O 1
ATOM 2824 N N . GLY B 1 82 ? 4.801 -9.008 12.328 1 95.38 82 GLY B N 1
ATOM 2825 C CA . GLY B 1 82 ? 4.75 -7.562 12.164 1 95.38 82 GLY B CA 1
ATOM 2826 C C . GLY B 1 82 ? 4.105 -7.129 10.859 1 95.38 82 GLY B C 1
ATOM 2827 O O . GLY B 1 82 ? 4.023 -5.934 10.57 1 95.38 82 GLY B O 1
ATOM 2828 N N . LEU B 1 83 ? 3.654 -8.031 10.062 1 97.62 83 LEU B N 1
ATOM 2829 C CA . LEU B 1 83 ? 2.904 -7.707 8.859 1 97.62 83 LEU B CA 1
ATOM 2830 C C . LEU B 1 83 ? 1.419 -7.547 9.172 1 97.62 83 LEU B C 1
ATOM 2832 O O . LEU B 1 83 ? 0.917 -8.133 10.133 1 97.62 83 LEU B O 1
ATOM 2836 N N . LEU B 1 84 ? 0.757 -6.762 8.367 1 98.19 84 LEU B N 1
ATOM 2837 C CA . LEU B 1 84 ? -0.673 -6.527 8.531 1 98.19 84 LEU B CA 1
ATOM 2838 C C . LEU B 1 84 ? -1.478 -7.754 8.117 1 98.19 84 LEU B C 1
ATOM 2840 O O . LEU B 1 84 ? -1.584 -8.055 6.926 1 98.19 84 LEU B O 1
ATOM 2844 N N . ILE B 1 85 ? -2.029 -8.461 9.117 1 98.62 85 ILE B N 1
ATOM 2845 C CA . ILE B 1 85 ? -2.902 -9.594 8.859 1 98.62 85 ILE B CA 1
ATOM 2846 C C . ILE B 1 85 ? -4.305 -9.102 8.5 1 98.62 85 ILE B C 1
ATOM 2848 O O . ILE B 1 85 ? -4.859 -8.25 9.195 1 98.62 85 ILE B O 1
ATOM 2852 N N . VAL B 1 86 ? -4.805 -9.578 7.426 1 98.25 86 VAL B N 1
ATOM 2853 C CA . VAL B 1 86 ? -6.117 -9.156 6.945 1 98.25 86 VAL B CA 1
ATOM 2854 C C . VAL B 1 86 ? -7.195 -10.055 7.555 1 98.25 86 VAL B C 1
ATOM 2856 O O . VAL B 1 86 ? -7 -11.258 7.703 1 98.25 86 VAL B O 1
ATOM 2859 N N . LYS B 1 87 ? -8.273 -9.477 7.91 1 97.81 87 LYS B N 1
ATOM 2860 C CA . LYS B 1 87 ? -9.375 -10.203 8.539 1 97.81 87 LYS B CA 1
ATOM 2861 C C . LYS B 1 87 ? -10.602 -10.234 7.633 1 97.81 87 LYS B C 1
ATOM 2863 O O . LYS B 1 87 ? -10.805 -9.328 6.824 1 97.81 87 LYS B O 1
ATOM 2868 N N . TRP B 1 88 ? -11.305 -11.211 7.805 1 97.44 88 TRP B N 1
ATOM 2869 C CA . TRP B 1 88 ? -12.641 -11.25 7.207 1 97.44 88 TRP B CA 1
ATOM 2870 C C . TRP B 1 88 ? -13.594 -10.328 7.949 1 97.44 88 TRP B C 1
ATOM 2872 O O . TRP B 1 88 ? -13.266 -9.812 9.023 1 97.44 88 TRP B O 1
ATOM 2882 N N . LYS B 1 89 ? -14.789 -10.109 7.359 1 92.75 89 LYS B N 1
ATOM 2883 C CA . LYS B 1 89 ? -15.75 -9.172 7.926 1 92.75 89 LYS B CA 1
ATOM 2884 C C . LYS B 1 89 ? -16.156 -9.578 9.344 1 92.75 89 LYS B C 1
ATOM 2886 O O . LYS B 1 89 ? -16.359 -8.719 10.203 1 92.75 89 LYS B O 1
ATOM 2891 N N . ASP B 1 90 ? -16.172 -10.891 9.57 1 95.44 90 ASP B N 1
ATOM 2892 C CA . ASP B 1 90 ? -16.609 -11.375 10.883 1 95.44 90 ASP B CA 1
ATOM 2893 C C . ASP B 1 90 ? -15.422 -11.469 11.844 1 95.44 90 ASP B C 1
ATOM 2895 O O . ASP B 1 90 ? -15.578 -11.945 12.969 1 95.44 90 ASP B O 1
ATOM 2899 N N . GLY B 1 91 ? -14.25 -11.148 11.398 1 95.5 91 GLY B N 1
ATOM 2900 C CA . GLY B 1 91 ? -13.117 -10.984 12.289 1 95.5 91 GLY B CA 1
ATOM 2901 C C . GLY B 1 91 ? -12.141 -12.148 12.242 1 95.5 91 GLY B C 1
ATOM 2902 O O . GLY B 1 91 ? -11.023 -12.055 12.75 1 95.5 91 GLY B O 1
ATOM 2903 N N . HIS B 1 92 ? -12.523 -13.289 11.578 1 97.19 92 HIS B N 1
ATOM 2904 C CA . HIS B 1 92 ? -11.578 -14.398 11.57 1 97.19 92 HIS B CA 1
ATOM 2905 C C . HIS B 1 92 ? -10.469 -14.172 10.555 1 97.19 92 HIS B C 1
ATOM 2907 O O . HIS B 1 92 ? -10.664 -13.469 9.562 1 97.19 92 HIS B O 1
ATOM 2913 N N . THR B 1 93 ? -9.375 -14.734 10.812 1 97.88 93 THR B N 1
ATOM 2914 C CA . THR B 1 93 ? -8.203 -14.5 9.969 1 97.88 93 THR B CA 1
ATOM 2915 C C . THR B 1 93 ? -7.891 -15.727 9.125 1 97.88 93 THR B C 1
ATOM 2917 O O . THR B 1 93 ? -7.273 -15.617 8.062 1 97.88 93 THR B O 1
ATOM 2920 N N . ILE B 1 94 ? -8.289 -16.906 9.625 1 98.5 94 ILE B N 1
ATOM 2921 C CA . ILE B 1 94 ? -8.039 -18.156 8.906 1 98.5 94 ILE B CA 1
ATOM 2922 C C . ILE B 1 94 ? -9.352 -18.688 8.336 1 98.5 94 ILE B C 1
ATOM 2924 O O . ILE B 1 94 ? -10.352 -18.781 9.055 1 98.5 94 ILE B O 1
ATOM 2928 N N . ASP B 1 95 ? -9.312 -18.875 7.102 1 97.38 95 ASP B N 1
ATOM 2929 C CA . ASP B 1 95 ? -10.461 -19.5 6.449 1 97.38 95 ASP B CA 1
ATOM 2930 C C . ASP B 1 95 ? -10.195 -20.984 6.184 1 97.38 95 ASP B C 1
ATOM 2932 O O . ASP B 1 95 ? -9.086 -21.359 5.809 1 97.38 95 ASP B O 1
ATOM 2936 N N . GLU B 1 96 ? -11.141 -21.781 6.488 1 95.88 96 GLU B N 1
ATOM 2937 C CA . GLU B 1 96 ? -11.102 -23.219 6.203 1 95.88 96 GLU B CA 1
ATOM 2938 C C . GLU B 1 96 ? -12.297 -23.656 5.367 1 95.88 96 GLU B C 1
ATOM 2940 O O . GLU B 1 96 ? -13.445 -23.391 5.73 1 95.88 96 GLU B O 1
ATOM 2945 N N . GLU B 1 97 ? -11.953 -24.266 4.25 1 93.81 97 GLU B N 1
ATOM 2946 C CA . GLU B 1 97 ? -13.008 -24.781 3.385 1 93.81 97 GLU B CA 1
ATOM 2947 C C . GLU B 1 97 ? -12.523 -25.984 2.59 1 93.81 97 GLU B C 1
ATOM 2949 O O . GLU B 1 97 ? -11.57 -25.891 1.816 1 93.81 97 GLU B O 1
ATOM 2954 N N . SER B 1 98 ? -13.195 -27.188 2.781 1 93.88 98 SER B N 1
ATOM 2955 C CA . SER B 1 98 ? -13 -28.359 1.946 1 93.88 98 SER B CA 1
ATOM 2956 C C . SER B 1 98 ? -11.523 -28.734 1.863 1 93.88 98 SER B C 1
ATOM 2958 O O . SER B 1 98 ? -10.977 -28.891 0.769 1 93.88 98 SER B O 1
ATOM 2960 N N . GLY B 1 99 ? -10.867 -28.797 3.041 1 96.38 99 GLY B N 1
ATOM 2961 C CA . GLY B 1 99 ? -9.477 -29.219 3.051 1 96.38 99 GLY B CA 1
ATOM 2962 C C . GLY B 1 99 ? -8.516 -28.141 2.625 1 96.38 99 GLY B C 1
ATOM 2963 O O . GLY B 1 99 ? -7.406 -28.422 2.166 1 96.38 99 GLY B O 1
ATOM 2964 N N . ARG B 1 100 ? -8.938 -26.969 2.701 1 98 100 ARG B N 1
ATOM 2965 C CA . ARG B 1 100 ? -8.117 -25.812 2.355 1 98 100 ARG B CA 1
ATOM 2966 C C . ARG B 1 100 ? -8.062 -24.812 3.508 1 98 100 ARG B C 1
ATOM 2968 O O . ARG B 1 100 ? -9.078 -24.547 4.156 1 98 100 ARG B O 1
ATOM 2975 N N . PHE B 1 101 ? -6.895 -24.359 3.859 1 98.62 101 PHE B N 1
ATOM 2976 C CA . PHE B 1 101 ? -6.695 -23.234 4.754 1 98.62 101 PHE B CA 1
ATOM 2977 C C . PHE B 1 101 ? -6.109 -22.047 4 1 98.62 101 PHE B C 1
ATOM 2979 O O . PHE B 1 101 ? -5.309 -22.219 3.08 1 98.62 101 PHE B O 1
ATOM 2986 N N . ASN B 1 102 ? -6.48 -20.859 4.34 1 98.5 102 ASN B N 1
ATOM 2987 C CA . ASN B 1 102 ? -5.773 -19.703 3.809 1 98.5 102 ASN B CA 1
ATOM 2988 C C . ASN B 1 102 ? -5.754 -18.547 4.812 1 98.5 102 ASN B C 1
ATOM 2990 O O . ASN B 1 102 ? -6.516 -18.547 5.781 1 98.5 102 ASN B O 1
ATOM 2994 N N . LEU B 1 103 ? -4.867 -17.688 4.773 1 98.88 103 LEU B N 1
ATOM 2995 C CA . LEU B 1 103 ? -4.648 -16.453 5.531 1 98.88 103 LEU B CA 1
ATOM 2996 C C . LEU B 1 103 ? -4.039 -15.375 4.648 1 98.88 103 LEU B C 1
ATOM 2998 O O . LEU B 1 103 ? -3.123 -15.641 3.869 1 98.88 103 LEU B O 1
ATOM 3002 N N . TYR B 1 104 ? -4.582 -14.172 4.773 1 98.88 104 TYR B N 1
ATOM 3003 C CA . TYR B 1 104 ? -4.156 -13.062 3.924 1 98.88 104 TYR B CA 1
ATOM 3004 C C . TYR B 1 104 ? -3.408 -12.016 4.73 1 98.88 104 TYR B C 1
ATOM 3006 O O . TYR B 1 104 ? -3.701 -11.805 5.91 1 98.88 104 TYR B O 1
ATOM 3014 N N . PHE B 1 105 ? -2.488 -11.32 4.098 1 98.81 105 PHE B N 1
ATOM 3015 C CA . PHE B 1 105 ? -1.733 -10.242 4.723 1 98.81 105 PHE B CA 1
ATOM 3016 C C . PHE B 1 105 ? -1.26 -9.242 3.678 1 98.81 105 PHE B C 1
ATOM 3018 O O . PHE B 1 105 ? -1.313 -9.516 2.479 1 98.81 105 PHE B O 1
ATOM 3025 N N . ARG B 1 106 ? -0.881 -8.078 4.102 1 98.62 106 ARG B N 1
ATOM 3026 C CA . ARG B 1 106 ? -0.46 -7.004 3.209 1 98.62 106 ARG B CA 1
ATOM 3027 C C . ARG B 1 106 ? 1.039 -6.75 3.326 1 98.62 106 ARG B C 1
ATOM 3029 O O . ARG B 1 106 ? 1.604 -6.828 4.418 1 98.62 106 ARG B O 1
ATOM 3036 N N . ASP B 1 107 ? 1.654 -6.426 2.193 1 98.5 107 ASP B N 1
ATOM 3037 C CA . ASP B 1 107 ? 3.021 -5.922 2.285 1 98.5 107 ASP B CA 1
ATOM 3038 C C . ASP B 1 107 ? 3.039 -4.398 2.363 1 98.5 107 ASP B C 1
ATOM 3040 O O . ASP B 1 107 ? 2.006 -3.771 2.604 1 98.5 107 ASP B O 1
ATOM 3044 N N . GLY B 1 108 ? 4.199 -3.783 2.27 1 98 108 GLY B N 1
ATOM 3045 C CA . GLY B 1 108 ? 4.348 -2.352 2.477 1 98 108 GLY B CA 1
ATOM 3046 C C . GLY B 1 108 ? 3.797 -1.521 1.333 1 98 108 GLY B C 1
ATOM 3047 O O . GLY B 1 108 ? 3.488 -0.341 1.508 1 98 108 GLY B O 1
ATOM 3048 N N . ASP B 1 109 ? 3.633 -2.111 0.13 1 98.19 109 ASP B N 1
ATOM 3049 C CA . ASP B 1 109 ? 3.189 -1.391 -1.059 1 98.19 109 ASP B CA 1
ATOM 3050 C C . ASP B 1 109 ? 1.708 -1.641 -1.331 1 98.19 109 ASP B C 1
ATOM 3052 O O . ASP B 1 109 ? 1.172 -1.185 -2.344 1 98.19 109 ASP B O 1
ATOM 3056 N N . GLY B 1 110 ? 1.047 -2.389 -0.464 1 98 110 GLY B N 1
ATOM 3057 C CA . GLY B 1 110 ? -0.391 -2.568 -0.585 1 98 110 GLY B CA 1
ATOM 3058 C C . GLY B 1 110 ? -0.776 -3.865 -1.271 1 98 110 GLY B C 1
ATOM 3059 O O . GLY B 1 110 ? -1.961 -4.141 -1.471 1 98 110 GLY B O 1
ATOM 3060 N N . ASN B 1 111 ? 0.177 -4.668 -1.685 1 98.75 111 ASN B N 1
ATOM 3061 C CA . ASN B 1 111 ? -0.145 -5.965 -2.271 1 98.75 111 ASN B CA 1
ATOM 3062 C C . ASN B 1 111 ? -0.83 -6.883 -1.264 1 98.75 111 ASN B C 1
ATOM 3064 O O . ASN B 1 111 ? -0.538 -6.824 -0.068 1 98.75 111 ASN B O 1
ATOM 3068 N N . LEU B 1 112 ? -1.724 -7.652 -1.78 1 98.88 112 LEU B N 1
ATOM 3069 C CA . LEU B 1 112 ? -2.443 -8.641 -0.98 1 98.88 112 LEU B CA 1
ATOM 3070 C C . LEU B 1 112 ? -1.84 -10.031 -1.154 1 98.88 112 LEU B C 1
ATOM 3072 O O . LEU B 1 112 ? -2.02 -10.664 -2.197 1 98.88 112 LEU B O 1
ATOM 3076 N N . LEU B 1 113 ? -1.118 -10.477 -0.165 1 98.94 113 LEU B N 1
ATOM 3077 C CA . LEU B 1 113 ? -0.469 -11.789 -0.186 1 98.94 113 LEU B CA 1
ATOM 3078 C C . LEU B 1 113 ? -1.307 -12.82 0.557 1 98.94 113 LEU B C 1
ATOM 3080 O O . LEU B 1 113 ? -2.219 -12.469 1.307 1 98.94 113 LEU B O 1
ATOM 3084 N N . GLU B 1 114 ? -0.995 -14.086 0.265 1 98.94 114 GLU B N 1
ATOM 3085 C CA . GLU B 1 114 ? -1.776 -15.18 0.82 1 98.94 114 GLU B CA 1
ATOM 3086 C C . GLU B 1 114 ? -0.907 -16.422 1.052 1 98.94 114 GLU B C 1
ATOM 3088 O O . GLU B 1 114 ? -0.075 -16.766 0.211 1 98.94 114 GLU B O 1
ATOM 3093 N N . ILE B 1 115 ? -1.02 -16.984 2.24 1 98.94 115 ILE B N 1
ATOM 3094 C CA . ILE B 1 115 ? -0.609 -18.375 2.373 1 98.94 115 ILE B CA 1
ATOM 3095 C C . ILE B 1 115 ? -1.831 -19.281 2.268 1 98.94 115 ILE B C 1
ATOM 3097 O O . ILE B 1 115 ? -2.9 -18.969 2.789 1 98.94 115 ILE B O 1
ATOM 3101 N N . ILE B 1 116 ? -1.668 -20.328 1.575 1 98.81 116 ILE B N 1
ATOM 3102 C CA . ILE B 1 116 ? -2.762 -21.266 1.329 1 98.81 116 ILE B CA 1
ATOM 3103 C C . ILE B 1 116 ? -2.242 -22.703 1.408 1 98.81 116 ILE B C 1
ATOM 3105 O O . ILE B 1 116 ? -1.079 -22.953 1.094 1 98.81 116 ILE B O 1
ATOM 3109 N N . ALA B 1 117 ? -3.051 -23.594 1.871 1 98.81 117 ALA B N 1
ATOM 3110 C CA . ALA B 1 117 ? -2.699 -25 2.008 1 98.81 117 ALA B CA 1
ATOM 3111 C C . ALA B 1 117 ? -3.875 -25.906 1.63 1 98.81 117 ALA B C 1
ATOM 3113 O O . ALA B 1 117 ? -5.027 -25.578 1.921 1 98.81 117 ALA B O 1
ATOM 3114 N N . HIS B 1 118 ? -3.549 -26.953 0.997 1 98.5 118 HIS B N 1
ATOM 3115 C CA . HIS B 1 118 ? -4.551 -27.938 0.622 1 98.5 118 HIS B CA 1
ATOM 3116 C C . HIS B 1 118 ? -4.191 -29.328 1.164 1 98.5 118 HIS B C 1
ATOM 3118 O O . HIS B 1 118 ? -3.039 -29.75 1.062 1 98.5 118 HIS B O 1
ATOM 3124 N N . SER B 1 119 ? -5.145 -30.047 1.595 1 98.25 119 SER B N 1
ATOM 3125 C CA . SER B 1 119 ? -4.922 -31.359 2.217 1 98.25 119 SER B CA 1
ATOM 3126 C C . SER B 1 119 ? -4.457 -32.375 1.191 1 98.25 119 SER B C 1
ATOM 3128 O O . SER B 1 119 ? -3.787 -33.344 1.542 1 98.25 119 SER B O 1
ATOM 3130 N N . TYR B 1 120 ? -4.777 -32.188 -0.063 1 97.56 120 TYR B N 1
ATOM 3131 C CA . TYR B 1 120 ? -4.469 -33.156 -1.087 1 97.56 120 TYR B CA 1
ATOM 3132 C C . TYR B 1 120 ? -3.029 -33.031 -1.57 1 97.56 120 TYR B C 1
ATOM 3134 O O . TYR B 1 120 ? -2.508 -33.906 -2.268 1 97.56 120 TYR B O 1
ATOM 3142 N N . VAL B 1 121 ? -2.375 -31.922 -1.24 1 98.19 121 VAL B N 1
ATOM 3143 C CA . VAL B 1 121 ? -1.013 -31.688 -1.71 1 98.19 121 VAL B CA 1
ATOM 3144 C C . VAL B 1 121 ? -0.037 -32.531 -0.902 1 98.19 121 VAL B C 1
ATOM 3146 O O . VAL B 1 121 ? -0.015 -32.469 0.329 1 98.19 121 VAL B O 1
ATOM 3149 N N . LYS B 1 122 ? 0.721 -33.312 -1.594 1 97.75 122 LYS B N 1
ATOM 3150 C CA . LYS B 1 122 ? 1.754 -34.094 -0.922 1 97.75 122 LYS B CA 1
ATOM 3151 C C . LYS B 1 122 ? 2.904 -33.219 -0.459 1 97.75 122 LYS B C 1
ATOM 3153 O O . LYS B 1 122 ? 3.504 -32.5 -1.263 1 97.75 122 LYS B O 1
ATOM 3158 N N . GLU B 1 123 ? 3.256 -33.312 0.771 1 94.94 123 GLU B N 1
ATOM 3159 C CA . GLU B 1 123 ? 4.125 -32.312 1.395 1 94.94 123 GLU B CA 1
ATOM 3160 C C . GLU B 1 123 ? 5.59 -32.719 1.328 1 94.94 123 GLU B C 1
ATOM 3162 O O . GLU B 1 123 ? 6.484 -31.938 1.631 1 94.94 123 GLU B O 1
ATOM 3167 N N . ASP B 1 124 ? 5.883 -33.938 0.958 1 94.75 124 ASP B N 1
ATOM 3168 C CA . ASP B 1 124 ? 7.25 -34.438 1.032 1 94.75 124 ASP B CA 1
ATOM 3169 C C . ASP B 1 124 ? 7.926 -34.406 -0.337 1 94.75 124 ASP B C 1
ATOM 3171 O O . ASP B 1 124 ? 9 -35 -0.522 1 94.75 124 ASP B O 1
ATOM 3175 N N . VAL B 1 125 ? 7.324 -33.75 -1.244 1 96.69 125 VAL B N 1
ATOM 3176 C CA . VAL B 1 125 ? 7.832 -33.688 -2.611 1 96.69 125 VAL B CA 1
ATOM 3177 C C . VAL B 1 125 ? 8.82 -32.531 -2.76 1 96.69 125 VAL B C 1
ATOM 3179 O O . VAL B 1 125 ? 9.859 -32.688 -3.402 1 96.69 125 VAL B O 1
ATOM 3182 N N . LEU B 1 126 ? 8.547 -31.391 -2.217 1 97.25 126 LEU B N 1
ATOM 3183 C CA . LEU B 1 126 ? 9.398 -30.203 -2.219 1 97.25 126 LEU B CA 1
ATOM 3184 C C . LEU B 1 126 ? 9.805 -29.8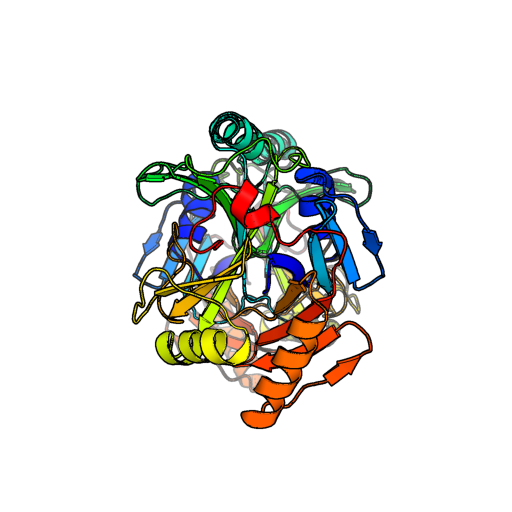28 -0.8 1 97.25 126 LEU B C 1
ATOM 3186 O O . LEU B 1 126 ? 9.07 -30.094 0.154 1 97.25 126 LEU B O 1
ATOM 3190 N N . VAL B 1 127 ? 10.922 -29.172 -0.684 1 97.12 127 VAL B N 1
ATOM 3191 C CA . VAL B 1 127 ? 11.406 -28.719 0.622 1 97.12 127 VAL B CA 1
ATOM 3192 C C . VAL B 1 127 ? 10.852 -27.328 0.93 1 97.12 127 VAL B C 1
ATOM 3194 O O . VAL B 1 127 ? 11.102 -26.375 0.19 1 97.12 127 VAL B O 1
ATOM 3197 N N . PRO B 1 128 ? 10.078 -27.266 2.016 1 98.06 128 PRO B N 1
ATOM 3198 C CA . PRO B 1 128 ? 9.562 -25.938 2.385 1 98.06 128 PRO B CA 1
ATOM 3199 C C . PRO B 1 128 ? 10.672 -24.922 2.654 1 98.06 128 PRO B C 1
ATOM 3201 O O . PRO B 1 128 ? 11.703 -25.281 3.238 1 98.06 128 PRO B O 1
ATOM 3204 N N . GLN B 1 129 ? 10.422 -23.734 2.219 1 98.12 129 GLN B N 1
ATOM 3205 C CA . GLN B 1 129 ? 11.445 -22.703 2.328 1 98.12 129 GLN B CA 1
ATOM 3206 C C . GLN B 1 129 ? 10.992 -21.578 3.244 1 98.12 129 GLN B C 1
ATOM 3208 O O . GLN B 1 129 ? 9.789 -21.312 3.371 1 98.12 129 GLN B O 1
ATOM 3213 N N . SER B 1 130 ? 12.016 -20.781 3.902 1 97.69 130 SER B N 1
ATOM 3214 C CA . SER B 1 130 ? 11.789 -19.594 4.711 1 97.69 130 SER B CA 1
ATOM 3215 C C . SER B 1 130 ? 10.906 -19.906 5.918 1 97.69 130 SER B C 1
ATOM 3217 O O . SER B 1 130 ? 10.414 -21.031 6.062 1 97.69 130 SER B O 1
ATOM 3219 N N . PRO B 1 131 ? 10.688 -18.938 6.805 1 97.75 131 PRO B N 1
ATOM 3220 C CA . PRO B 1 131 ? 9.797 -19.156 7.941 1 97.75 131 PRO B CA 1
ATOM 3221 C C . PRO B 1 131 ? 8.344 -19.359 7.52 1 97.75 131 PRO B C 1
ATOM 3223 O O . PRO B 1 131 ? 7.535 -19.875 8.297 1 97.75 131 PRO B O 1
ATOM 3226 N N . LEU B 1 132 ? 7.973 -19.047 6.281 1 98.31 132 LEU B N 1
ATOM 3227 C CA . LEU B 1 132 ? 6.617 -19.234 5.773 1 98.31 132 LEU B CA 1
ATOM 3228 C C . LEU B 1 132 ? 6.387 -20.656 5.316 1 98.31 132 LEU B C 1
ATOM 3230 O O . LEU B 1 132 ? 5.258 -21.047 5.012 1 98.31 132 LEU B O 1
ATOM 3234 N N . ASN B 1 133 ? 7.469 -21.484 5.223 1 98.56 133 ASN B N 1
ATOM 3235 C CA . ASN B 1 133 ? 7.367 -22.859 4.754 1 98.56 133 ASN B CA 1
ATOM 3236 C C . ASN B 1 133 ? 6.793 -22.938 3.344 1 98.56 133 ASN B C 1
ATOM 3238 O O . ASN B 1 133 ? 5.887 -23.734 3.08 1 98.56 133 ASN B O 1
ATOM 3242 N N . ILE B 1 134 ? 7.289 -22.188 2.461 1 98.81 134 ILE B N 1
ATOM 3243 C CA . ILE B 1 134 ? 6.73 -22.078 1.117 1 98.81 134 ILE B CA 1
ATOM 3244 C C . ILE B 1 134 ? 7.168 -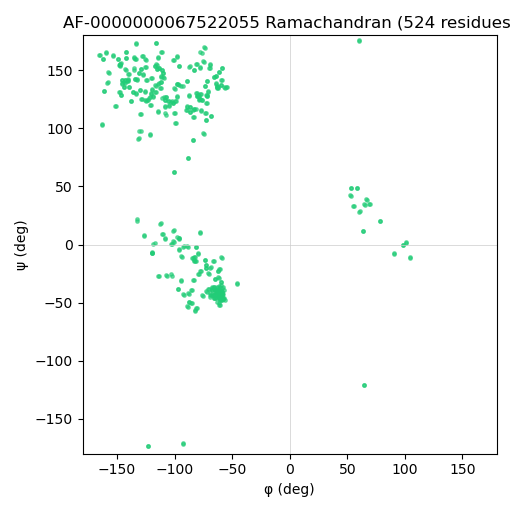23.266 0.274 1 98.81 134 ILE B C 1
ATOM 3246 O O . ILE B 1 134 ? 8.352 -23.594 0.214 1 98.81 134 ILE B O 1
ATOM 3250 N N . LEU B 1 135 ? 6.211 -23.906 -0.328 1 98.69 135 LEU B N 1
ATOM 3251 C CA . LEU B 1 135 ? 6.52 -24.953 -1.301 1 98.69 135 LEU B CA 1
ATOM 3252 C C . LEU B 1 135 ? 6.707 -24.359 -2.693 1 98.69 135 LEU B C 1
ATOM 3254 O O . LEU B 1 135 ? 7.684 -24.672 -3.379 1 98.69 135 LEU B O 1
ATOM 3258 N N . TYR B 1 136 ? 5.852 -23.562 -3.168 1 98.38 136 TYR B N 1
ATOM 3259 C CA . TYR B 1 136 ? 5.891 -22.875 -4.453 1 98.38 136 TYR B CA 1
ATOM 3260 C C . TYR B 1 136 ? 4.926 -21.688 -4.473 1 98.38 136 TYR B C 1
ATOM 3262 O O . TYR B 1 136 ? 4.078 -21.562 -3.588 1 98.38 136 TYR B O 1
ATOM 3270 N N . ILE B 1 137 ? 5.117 -20.703 -5.383 1 98.81 137 ILE B N 1
ATOM 3271 C CA . ILE B 1 137 ? 4.102 -19.688 -5.637 1 98.81 137 ILE B CA 1
ATOM 3272 C C . ILE B 1 137 ? 2.93 -20.312 -6.395 1 98.81 137 ILE B C 1
ATOM 3274 O O . ILE B 1 137 ? 3.102 -20.828 -7.504 1 98.81 137 ILE B O 1
ATOM 3278 N N . ARG B 1 138 ? 1.798 -20.203 -5.809 1 98.31 138 ARG B N 1
ATOM 3279 C CA . ARG B 1 138 ? 0.633 -20.922 -6.312 1 98.31 138 ARG B CA 1
ATOM 3280 C C . ARG B 1 138 ? -0.23 -20.031 -7.191 1 98.31 138 ARG B C 1
ATOM 3282 O O . ARG B 1 138 ? -0.805 -20.484 -8.18 1 98.31 138 ARG B O 1
ATOM 3289 N N . GLU B 1 139 ? -0.365 -18.812 -6.828 1 98.75 139 GLU B N 1
ATOM 3290 C CA . GLU B 1 139 ? -1.338 -17.969 -7.52 1 98.75 139 GLU B CA 1
ATOM 3291 C C . GLU B 1 139 ? -0.741 -16.609 -7.863 1 98.75 139 GLU B C 1
ATOM 3293 O O . GLU B 1 139 ? 0.017 -16.047 -7.078 1 98.75 139 GLU B O 1
ATOM 3298 N N . ILE B 1 140 ? -1.099 -16.125 -9 1 98.88 140 ILE B N 1
ATOM 3299 C CA . ILE B 1 140 ? -1.004 -14.711 -9.359 1 98.88 140 ILE B CA 1
ATOM 3300 C C . ILE B 1 140 ? -2.344 -14.227 -9.906 1 98.88 140 ILE B C 1
ATOM 3302 O O . ILE B 1 140 ? -2.914 -14.852 -10.805 1 98.88 140 ILE B O 1
ATOM 3306 N N . GLY B 1 141 ? -2.875 -13.164 -9.32 1 98.88 141 GLY B N 1
ATOM 3307 C CA . GLY B 1 141 ? -4.141 -12.609 -9.766 1 98.88 141 GLY B CA 1
ATOM 3308 C C . GLY B 1 141 ? -4 -11.711 -10.984 1 98.88 141 GLY B C 1
ATOM 3309 O O . GLY B 1 141 ? -3.166 -10.797 -10.992 1 98.88 141 GLY B O 1
ATOM 3310 N N . LEU B 1 142 ? -4.812 -11.953 -11.969 1 98.88 142 LEU B N 1
ATOM 3311 C CA . LEU B 1 142 ? -4.828 -11.125 -13.172 1 98.88 142 LEU B CA 1
ATOM 3312 C C . LEU B 1 142 ? -6.25 -10.711 -13.531 1 98.88 142 LEU B C 1
ATOM 3314 O O . LEU B 1 142 ? -6.945 -11.43 -14.25 1 98.88 142 LEU B O 1
ATOM 3318 N N . PRO B 1 143 ? -6.695 -9.562 -13.031 1 98.81 143 PRO B N 1
ATOM 3319 C CA . PRO B 1 143 ? -8.008 -9.047 -13.422 1 98.81 143 PRO B CA 1
ATOM 3320 C C . PRO B 1 143 ? -8.102 -8.703 -14.906 1 98.81 143 PRO B C 1
ATOM 3322 O O . PRO B 1 143 ? -7.148 -8.156 -15.477 1 98.81 143 PRO B O 1
ATOM 3325 N N . VAL B 1 144 ? -9.211 -9.047 -15.469 1 98.69 144 VAL B N 1
ATOM 3326 C CA . VAL B 1 144 ? -9.406 -8.805 -16.891 1 98.69 144 VAL B CA 1
ATOM 3327 C C . VAL B 1 144 ? -10.844 -8.375 -17.156 1 98.69 144 VAL B C 1
ATOM 3329 O O . VAL B 1 144 ? -11.711 -8.523 -16.297 1 98.69 144 VAL B O 1
ATOM 3332 N N . LYS B 1 145 ? -11.094 -7.836 -18.375 1 98 145 LYS B N 1
ATOM 3333 C CA . LYS B 1 145 ? -12.43 -7.406 -18.75 1 98 145 LYS B CA 1
ATOM 3334 C C . LYS B 1 145 ? -13.344 -8.602 -19 1 98 145 LYS B C 1
ATOM 3336 O O . LYS B 1 145 ? -14.516 -8.594 -18.609 1 98 145 LYS B O 1
ATOM 3341 N N . SER B 1 146 ? -12.812 -9.633 -19.641 1 98.5 146 SER B N 1
ATOM 3342 C CA . SER B 1 146 ? -13.555 -10.859 -19.922 1 98.5 146 SER B CA 1
ATOM 3343 C C . SER B 1 146 ? -12.766 -12.094 -19.484 1 98.5 146 SER B C 1
ATOM 3345 O O . SER B 1 146 ? -11.805 -12.484 -20.141 1 98.5 146 SER B O 1
ATOM 3347 N N . VAL B 1 147 ? -13.258 -12.758 -18.5 1 98.62 147 VAL B N 1
ATOM 3348 C CA . VAL B 1 147 ? -12.586 -13.938 -17.953 1 98.62 147 VAL B CA 1
ATOM 3349 C C . VAL B 1 147 ? -12.648 -15.078 -18.953 1 98.62 147 VAL B C 1
ATOM 3351 O O . VAL B 1 147 ? -11.625 -15.703 -19.266 1 98.62 147 VAL B O 1
ATOM 3354 N N . PRO B 1 148 ? -13.75 -15.297 -19.609 1 98.62 148 PRO B N 1
ATOM 3355 C CA . PRO B 1 148 ? -13.82 -16.391 -20.562 1 98.62 148 PRO B CA 1
ATOM 3356 C C . PRO B 1 148 ? -12.859 -16.203 -21.734 1 98.62 148 PRO B C 1
ATOM 3358 O O . PRO B 1 148 ? -12.211 -17.172 -22.172 1 98.62 148 PRO B O 1
ATOM 3361 N N . VAL B 1 149 ? -12.742 -14.992 -22.25 1 98.44 149 VAL B N 1
ATOM 3362 C CA . VAL B 1 149 ? -11.859 -14.719 -23.375 1 98.44 149 VAL B CA 1
ATOM 3363 C C . VAL B 1 149 ? -10.406 -14.961 -22.969 1 98.44 149 VAL B C 1
ATOM 3365 O O . VAL B 1 149 ? -9.656 -15.617 -23.688 1 98.44 149 VAL B O 1
ATOM 3368 N N . PHE B 1 150 ? -10.07 -14.477 -21.859 1 98.56 150 PHE B N 1
ATOM 3369 C CA . PHE B 1 150 ? -8.703 -14.609 -21.375 1 98.56 150 PHE B CA 1
ATOM 3370 C C . PHE B 1 150 ? -8.367 -16.078 -21.094 1 98.56 150 PHE B C 1
ATOM 3372 O O . PHE B 1 150 ? -7.301 -16.562 -21.484 1 98.56 150 PHE B O 1
ATOM 3379 N N . THR B 1 151 ? -9.266 -16.75 -20.422 1 98.56 151 THR B N 1
ATOM 3380 C CA . THR B 1 151 ? -9.086 -18.156 -20.094 1 98.56 151 THR B CA 1
ATOM 3381 C C . THR B 1 151 ? -8.922 -19 -21.359 1 98.56 151 THR B C 1
ATOM 3383 O O . THR B 1 151 ? -8.016 -19.828 -21.438 1 98.56 151 THR B O 1
ATOM 3386 N N . LYS B 1 152 ? -9.789 -18.766 -22.281 1 98.19 152 LYS B N 1
ATOM 3387 C CA . LYS B 1 152 ? -9.703 -19.484 -23.547 1 98.19 152 LYS B CA 1
ATOM 3388 C C . LYS B 1 152 ? -8.352 -19.234 -24.234 1 98.19 152 LYS B C 1
ATOM 3390 O O . LYS B 1 152 ? -7.75 -20.172 -24.766 1 98.19 152 LYS B O 1
ATOM 3395 N N . TRP B 1 153 ? -7.945 -18.031 -24.203 1 98.19 153 TRP B N 1
ATOM 3396 C CA . TRP B 1 153 ? -6.668 -17.688 -24.812 1 98.19 153 TRP B CA 1
ATOM 3397 C C . TRP B 1 153 ? -5.52 -18.438 -24.156 1 98.19 153 TRP B C 1
ATOM 3399 O O . TRP B 1 153 ? -4.648 -18.969 -24.844 1 98.19 153 TRP B O 1
ATOM 3409 N N . LEU B 1 154 ? -5.48 -18.453 -22.844 1 98.31 154 LEU B N 1
ATOM 3410 C CA . LEU B 1 154 ? -4.438 -19.125 -22.078 1 98.31 154 LEU B CA 1
ATOM 3411 C C . LEU B 1 154 ? -4.422 -20.625 -22.391 1 98.31 154 LEU B C 1
ATOM 3413 O O . LEU B 1 154 ? -3.354 -21.219 -22.531 1 98.31 154 LEU B O 1
ATOM 3417 N N . LYS B 1 155 ? -5.57 -21.203 -22.5 1 97.44 155 LYS B N 1
ATOM 3418 C CA . LYS B 1 155 ? -5.676 -22.625 -22.812 1 97.44 155 LYS B CA 1
ATOM 3419 C C . LYS B 1 155 ? -5.152 -22.906 -24.219 1 97.44 155 LYS B C 1
ATOM 3421 O O . LYS B 1 155 ? -4.359 -23.828 -24.422 1 97.44 155 LYS B O 1
ATOM 3426 N N . LEU B 1 156 ? -5.535 -22.047 -25.141 1 96.38 156 LEU B N 1
ATOM 3427 C CA . LEU B 1 156 ? -5.215 -22.25 -26.547 1 96.38 156 LEU B CA 1
ATOM 3428 C C . LEU B 1 156 ? -3.727 -22.047 -26.812 1 96.38 156 LEU B C 1
ATOM 3430 O O . LEU B 1 156 ? -3.123 -22.766 -27.609 1 96.38 156 LEU B O 1
ATOM 3434 N N . ASN B 1 157 ? -3.174 -21.078 -26.141 1 97.25 157 ASN B N 1
ATOM 3435 C CA . ASN B 1 157 ? -1.827 -20.672 -26.531 1 97.25 157 ASN B CA 1
ATOM 3436 C C . ASN B 1 157 ? -0.778 -21.234 -25.562 1 97.25 157 ASN B C 1
ATOM 3438 O O . ASN B 1 157 ? 0.376 -21.422 -25.953 1 97.25 157 ASN B O 1
ATOM 3442 N N . LEU B 1 158 ? -1.186 -21.484 -24.297 1 97.44 158 LEU B N 1
ATOM 3443 C CA . LEU B 1 158 ? -0.198 -21.891 -23.297 1 97.44 158 LEU B CA 1
ATOM 3444 C C . LEU B 1 158 ? -0.491 -23.297 -22.781 1 97.44 158 LEU B C 1
ATOM 3446 O O . LEU B 1 158 ? 0.213 -23.797 -21.891 1 97.44 158 LEU B O 1
ATOM 3450 N N . ASN B 1 159 ? -1.517 -23.953 -23.281 1 95.94 159 ASN B N 1
ATOM 3451 C CA . ASN B 1 159 ? -1.921 -25.297 -22.906 1 95.94 159 ASN B CA 1
ATOM 3452 C C . ASN B 1 159 ? -2.277 -25.391 -21.422 1 95.94 159 ASN B C 1
ATOM 3454 O O . ASN B 1 159 ? -2.012 -26.406 -20.766 1 95.94 159 ASN B O 1
ATOM 3458 N N . MET B 1 160 ? -2.725 -24.297 -20.859 1 97.56 160 MET B N 1
ATOM 3459 C CA . MET B 1 160 ? -3.232 -24.312 -19.484 1 97.56 160 MET B CA 1
ATOM 3460 C C . MET B 1 160 ? -4.633 -24.922 -19.438 1 97.56 160 MET B C 1
ATOM 3462 O O . MET B 1 160 ? -5.262 -25.125 -20.469 1 97.56 160 MET B O 1
ATOM 3466 N N . LYS B 1 161 ? -5.02 -25.25 -18.234 1 97.81 161 LYS B N 1
ATOM 3467 C CA . LYS B 1 161 ? -6.281 -25.969 -18.062 1 97.81 161 LYS B CA 1
ATOM 3468 C C . LYS B 1 161 ? -7.113 -25.359 -16.938 1 97.81 161 LYS B C 1
ATOM 3470 O O . LYS B 1 161 ? -6.598 -24.578 -16.125 1 97.81 161 LYS B O 1
ATOM 3475 N N . THR B 1 162 ? -8.422 -25.625 -16.953 1 98 162 THR B N 1
ATOM 3476 C CA . THR B 1 162 ? -9.336 -25.297 -15.859 1 98 162 THR B CA 1
ATOM 3477 C C . THR B 1 162 ? -10.133 -26.516 -15.422 1 98 162 THR B C 1
ATOM 3479 O O . THR B 1 162 ? -10.406 -27.406 -16.234 1 98 162 THR B O 1
ATOM 3482 N N . MET B 1 163 ? -10.422 -26.562 -14.078 1 95.88 163 MET B N 1
ATOM 3483 C CA . MET B 1 163 ? -11.352 -27.594 -13.625 1 95.88 163 MET B CA 1
ATOM 3484 C C . MET B 1 163 ? -12.766 -27.312 -14.109 1 95.88 163 MET B C 1
ATOM 3486 O O . MET B 1 163 ? -13.484 -28.234 -14.516 1 95.88 163 MET B O 1
ATOM 3490 N N . GLU B 1 164 ? -13.141 -26.109 -14 1 94.62 164 GLU B N 1
ATOM 3491 C CA . GLU B 1 164 ? -14.414 -25.578 -14.484 1 94.62 164 GLU B CA 1
ATOM 3492 C C . GLU B 1 164 ? -14.242 -24.156 -15.047 1 94.62 164 GLU B C 1
ATOM 3494 O O . GLU B 1 164 ? -13.344 -23.422 -14.625 1 94.62 164 GLU B O 1
ATOM 3499 N N . ASP B 1 165 ? -15.094 -23.922 -15.961 1 96.88 165 ASP B N 1
ATOM 3500 C CA . ASP B 1 165 ? -15.07 -22.578 -16.547 1 96.88 165 ASP B CA 1
ATOM 3501 C C . ASP B 1 165 ? -16.141 -21.688 -15.922 1 96.88 165 ASP B C 1
ATOM 3503 O O . ASP B 1 165 ? -17.312 -22.094 -15.82 1 96.88 165 ASP B O 1
ATOM 3507 N N . GLY B 1 166 ? -15.688 -20.594 -15.391 1 96.38 166 GLY B N 1
ATOM 3508 C CA . GLY B 1 166 ? -16.609 -19.594 -14.867 1 96.38 166 GLY B CA 1
ATOM 3509 C C . GLY B 1 166 ? -16.578 -18.281 -15.633 1 96.38 166 GLY B C 1
ATOM 3510 O O . GLY B 1 166 ? -15.586 -17.984 -16.297 1 96.38 166 GLY B O 1
ATOM 3511 N N . ASP B 1 167 ? -17.625 -17.469 -15.492 1 97.81 167 ASP B N 1
ATOM 3512 C CA . ASP B 1 167 ? -17.75 -16.219 -16.25 1 97.81 167 ASP B CA 1
ATOM 3513 C C . ASP B 1 167 ? -16.969 -15.094 -15.586 1 97.81 167 ASP B C 1
ATOM 3515 O O . ASP B 1 167 ? -16.516 -14.172 -16.266 1 97.81 167 ASP B O 1
ATOM 3519 N N . ILE B 1 168 ? -16.859 -15.133 -14.305 1 98 168 ILE B N 1
ATOM 3520 C CA . ILE B 1 168 ? -16.312 -13.953 -13.641 1 98 168 ILE B CA 1
ATOM 3521 C C . ILE B 1 168 ? -15.039 -14.328 -12.891 1 98 168 ILE B C 1
ATOM 3523 O O . ILE B 1 168 ? -14.336 -13.453 -12.383 1 98 168 ILE B O 1
ATOM 3527 N N . PHE B 1 169 ? -14.766 -15.617 -12.875 1 97.94 169 PHE B N 1
ATOM 3528 C CA . PHE B 1 169 ? -13.625 -16.078 -12.102 1 97.94 169 PHE B CA 1
ATOM 3529 C C . PHE B 1 169 ? -13.188 -17.469 -12.555 1 97.94 169 PHE B C 1
ATOM 3531 O O . PHE B 1 169 ? -14.016 -18.375 -12.688 1 97.94 169 PHE B O 1
ATOM 3538 N N . ASN B 1 170 ? -11.836 -17.656 -12.789 1 98.31 170 ASN B N 1
ATOM 3539 C CA . ASN B 1 170 ? -11.266 -18.969 -13.094 1 98.31 170 ASN B CA 1
ATOM 3540 C C . ASN B 1 170 ? -9.867 -19.125 -12.508 1 98.31 170 ASN B C 1
ATOM 3542 O O . ASN B 1 170 ? -9.07 -18.188 -12.531 1 98.31 170 ASN B O 1
ATOM 3546 N N . PHE B 1 171 ? -9.602 -20.266 -11.984 1 98.19 171 PHE B N 1
ATOM 3547 C CA . PHE B 1 171 ? -8.219 -20.719 -11.875 1 98.19 171 PHE B CA 1
ATOM 3548 C C . PHE B 1 171 ? -7.75 -21.344 -13.188 1 98.19 171 PHE B C 1
ATOM 3550 O O . PHE B 1 171 ? -8.297 -22.344 -13.641 1 98.19 171 PHE B O 1
ATOM 3557 N N . VAL B 1 172 ? -6.766 -20.75 -13.805 1 98.56 172 VAL B N 1
ATOM 3558 C CA . VAL B 1 172 ? -6.16 -21.312 -15.008 1 98.56 172 VAL B CA 1
ATOM 3559 C C . VAL B 1 172 ? -4.793 -21.906 -14.664 1 98.56 172 VAL B C 1
ATOM 3561 O O . VAL B 1 172 ? -3.896 -21.188 -14.219 1 98.56 172 VAL B O 1
ATOM 3564 N N . ILE B 1 173 ? -4.637 -23.188 -14.969 1 98.12 173 ILE B N 1
ATOM 3565 C CA . ILE B 1 173 ? -3.654 -23.969 -14.227 1 98.12 173 ILE B CA 1
ATOM 3566 C C . ILE B 1 173 ? -2.607 -24.531 -15.188 1 98.12 173 ILE B C 1
ATOM 3568 O O . ILE B 1 173 ? -2.949 -25.078 -16.234 1 98.12 173 ILE B O 1
ATOM 3572 N N . GLY B 1 174 ? -1.37 -24.344 -14.898 1 96.94 174 GLY B N 1
ATOM 3573 C CA . GLY B 1 174 ? -0.218 -25.031 -15.461 1 96.94 174 GLY B CA 1
ATOM 3574 C C . GLY B 1 174 ? 0.731 -25.578 -14.406 1 96.94 174 GLY B C 1
ATOM 3575 O O . GLY B 1 174 ? 1.63 -24.859 -13.953 1 96.94 174 GLY B O 1
ATOM 3576 N N . GLY B 1 175 ? 0.565 -26.922 -14.094 1 96.25 175 GLY B N 1
ATOM 3577 C CA . GLY B 1 175 ? 1.354 -27.484 -13.008 1 96.25 175 GLY B CA 1
ATOM 3578 C C . GLY B 1 175 ? 1.034 -26.891 -11.656 1 96.25 175 GLY B C 1
ATOM 3579 O O . GLY B 1 175 ? -0.119 -26.891 -11.227 1 96.25 175 GLY B O 1
ATOM 3580 N N . THR B 1 176 ? 2.043 -26.312 -11.031 1 97.5 176 THR B N 1
ATOM 3581 C CA . THR B 1 176 ? 1.864 -25.672 -9.734 1 97.5 176 THR B CA 1
ATOM 3582 C C . THR B 1 176 ? 1.368 -24.234 -9.914 1 97.5 176 THR B C 1
ATOM 3584 O O . THR B 1 176 ? 0.921 -23.609 -8.945 1 97.5 176 THR B O 1
ATOM 3587 N N . ALA B 1 177 ? 1.396 -23.719 -11.109 1 98.06 177 ALA B N 1
ATOM 3588 C CA . ALA B 1 177 ? 1.092 -22.328 -11.375 1 98.06 177 ALA B CA 1
ATOM 3589 C C . ALA B 1 177 ? -0.406 -22.109 -11.586 1 98.06 177 ALA B C 1
ATOM 3591 O O . ALA B 1 177 ? -1.021 -22.781 -12.422 1 98.06 177 ALA B O 1
ATOM 3592 N N . TYR B 1 178 ? -0.939 -21.188 -10.891 1 98.56 178 TYR B N 1
ATOM 3593 C CA . TYR B 1 178 ? -2.332 -20.797 -11.062 1 98.56 178 TYR B CA 1
ATOM 3594 C C . TYR B 1 178 ? -2.434 -19.312 -11.43 1 98.56 178 TYR B C 1
ATOM 3596 O O . TYR B 1 178 ? -1.952 -18.453 -10.695 1 98.56 178 TYR B O 1
ATOM 3604 N N . ILE B 1 179 ? -2.99 -19.078 -12.555 1 98.75 179 ILE B N 1
ATOM 3605 C CA . ILE B 1 179 ? -3.479 -17.734 -12.836 1 98.75 179 ILE B CA 1
ATOM 3606 C C . ILE B 1 179 ? -4.902 -17.578 -12.305 1 98.75 179 ILE B C 1
ATOM 3608 O O . ILE B 1 179 ? -5.801 -18.328 -12.695 1 98.75 179 ILE B O 1
ATOM 3612 N N . VAL B 1 180 ? -5.059 -16.688 -11.398 1 98.69 180 VAL B N 1
ATOM 3613 C CA . VAL B 1 180 ? -6.406 -16.312 -10.977 1 98.69 180 VAL B CA 1
ATOM 3614 C C . VAL B 1 180 ? -6.973 -15.258 -11.93 1 98.69 180 VAL B C 1
ATOM 3616 O O . VAL B 1 180 ? -6.82 -14.055 -11.703 1 98.69 180 VAL B O 1
ATOM 3619 N N . ALA B 1 181 ? -7.641 -15.695 -12.961 1 98.75 181 ALA B N 1
ATOM 3620 C CA . ALA B 1 181 ? -8.352 -14.805 -13.867 1 98.75 181 ALA B CA 1
ATOM 3621 C C . ALA B 1 181 ? -9.664 -14.328 -13.25 1 98.75 181 ALA B C 1
ATOM 3623 O O . ALA B 1 181 ? -10.562 -15.133 -12.984 1 98.75 181 ALA B O 1
ATOM 3624 N N . THR B 1 182 ? -9.766 -13.078 -13.008 1 98.56 182 THR B N 1
ATOM 3625 C CA . THR B 1 182 ? -10.953 -12.539 -12.344 1 98.56 182 THR B CA 1
ATOM 3626 C C . THR B 1 182 ? -11.5 -11.336 -13.102 1 98.56 182 THR B C 1
ATOM 3628 O O . THR B 1 182 ? -10.734 -10.578 -13.703 1 98.56 182 THR B O 1
ATOM 3631 N N . TRP B 1 183 ? -12.812 -11.219 -13.031 1 98.31 183 TRP B N 1
ATOM 3632 C CA . TRP B 1 183 ? -13.445 -10.023 -13.57 1 98.31 183 TRP B CA 1
ATOM 3633 C C . TRP B 1 183 ? -12.992 -8.781 -12.82 1 98.31 183 TRP B C 1
ATOM 3635 O O . TRP B 1 183 ? -12.93 -8.781 -11.586 1 98.31 183 TRP B O 1
ATOM 3645 N N . TRP B 1 184 ? -12.695 -7.742 -13.578 1 96.25 184 TRP B N 1
ATOM 3646 C CA . TRP B 1 184 ? -12.062 -6.574 -12.977 1 96.25 184 TRP B CA 1
ATOM 3647 C C . TRP B 1 184 ? -12.961 -5.957 -11.906 1 96.25 184 TRP B C 1
ATOM 3649 O O . TRP B 1 184 ? -12.477 -5.305 -10.984 1 96.25 184 TRP B O 1
ATOM 3659 N N . GLN B 1 185 ? -14.172 -6.199 -11.922 1 96.69 185 GLN B N 1
ATOM 3660 C CA . GLN B 1 185 ? -15.086 -5.602 -10.953 1 96.69 185 GLN B CA 1
ATOM 3661 C C . GLN B 1 185 ? -15.344 -6.547 -9.781 1 96.69 185 GLN B C 1
ATOM 3663 O O . GLN B 1 185 ? -16.078 -6.203 -8.852 1 96.69 185 GLN B O 1
ATOM 3668 N N . ARG B 1 186 ? -14.852 -7.691 -9.82 1 97.56 186 ARG B N 1
ATOM 3669 C CA . ARG B 1 186 ? -14.922 -8.602 -8.68 1 97.56 186 ARG B CA 1
ATOM 3670 C C . ARG B 1 186 ? -13.812 -8.32 -7.68 1 97.56 186 ARG B C 1
ATOM 3672 O O . ARG B 1 186 ? -12.633 -8.508 -7.98 1 97.56 186 ARG B O 1
ATOM 3679 N N . PRO B 1 187 ? -14.125 -7.934 -6.523 1 97.75 187 PRO B N 1
ATOM 3680 C CA . PRO B 1 187 ? -13.062 -7.551 -5.582 1 97.75 187 PRO B CA 1
ATOM 3681 C C . PRO B 1 187 ? -12.328 -8.758 -5 1 97.75 187 PRO B C 1
ATOM 3683 O O . PRO B 1 187 ? -12.844 -9.875 -5.043 1 97.75 187 PRO B O 1
ATOM 3686 N N . TRP B 1 188 ? -11.156 -8.523 -4.555 1 98.44 188 TRP B N 1
ATOM 3687 C CA . TRP B 1 188 ? -10.398 -9.539 -3.84 1 98.44 188 TRP B CA 1
ATOM 3688 C C . TRP B 1 188 ? -10.953 -9.75 -2.436 1 98.44 188 TRP B C 1
ATOM 3690 O O . TRP B 1 188 ? -11.266 -8.789 -1.734 1 98.44 188 TRP B O 1
ATOM 3700 N N . ILE B 1 189 ? -11.047 -10.93 -2.08 1 97.19 189 ILE B N 1
ATOM 3701 C CA . ILE B 1 189 ? -11.352 -11.273 -0.698 1 97.19 189 ILE B CA 1
ATOM 3702 C C . ILE B 1 189 ? -10.078 -11.203 0.146 1 97.19 189 ILE B C 1
ATOM 3704 O O . ILE B 1 189 ? -8.969 -11.32 -0.379 1 97.19 189 ILE B O 1
ATOM 3708 N N . PRO B 1 190 ? -10.18 -10.984 1.521 1 97.81 190 PRO B N 1
ATOM 3709 C CA . PRO B 1 190 ? -11.445 -10.883 2.252 1 97.81 190 PRO B CA 1
ATOM 3710 C C . PRO B 1 190 ? -11.891 -9.43 2.447 1 97.81 190 PRO B C 1
ATOM 3712 O O . PRO B 1 190 ? -12.953 -9.188 3.016 1 97.81 190 PRO B O 1
ATOM 3715 N N . ILE B 1 191 ? -11.227 -8.438 1.901 1 98 191 ILE B N 1
ATOM 3716 C CA . ILE B 1 191 ? -11.516 -7.066 2.303 1 98 191 ILE B CA 1
ATOM 3717 C C . ILE B 1 191 ? -12.156 -6.309 1.14 1 98 191 ILE B C 1
ATOM 3719 O O . ILE B 1 191 ? -12.047 -5.082 1.055 1 98 191 ILE B O 1
ATOM 3723 N N . ALA B 1 192 ? -12.656 -7.031 0.187 1 97.88 192 ALA B N 1
ATOM 3724 C CA . ALA B 1 192 ? -13.305 -6.434 -0.978 1 97.88 192 ALA B CA 1
ATOM 3725 C C . ALA B 1 192 ? -12.398 -5.402 -1.641 1 97.88 192 ALA B C 1
ATOM 3727 O O . ALA B 1 192 ? -12.836 -4.285 -1.934 1 97.88 192 ALA B O 1
ATOM 3728 N N . MET B 1 193 ? -11.164 -5.727 -1.746 1 98.62 193 MET B N 1
ATOM 3729 C CA . MET B 1 193 ? -10.203 -4.848 -2.402 1 98.62 193 MET B CA 1
ATOM 3730 C C . MET B 1 193 ? -10.438 -4.812 -3.908 1 98.62 193 MET B C 1
ATOM 3732 O O . MET B 1 193 ? -10.602 -5.855 -4.539 1 98.62 193 MET B O 1
ATOM 3736 N N . LYS B 1 194 ? -10.477 -3.654 -4.461 1 98.56 194 LYS B N 1
ATOM 3737 C CA . LYS B 1 194 ? -10.648 -3.531 -5.902 1 98.56 194 LYS B CA 1
ATOM 3738 C C . LYS B 1 194 ? -9.578 -4.316 -6.656 1 98.56 194 LYS B C 1
ATOM 3740 O O . LYS B 1 194 ? -8.398 -4.281 -6.285 1 98.56 194 LYS B O 1
ATOM 3745 N N . ALA B 1 195 ? -9.977 -5.016 -7.648 1 98.19 195 ALA B N 1
ATOM 3746 C CA . ALA B 1 195 ? -9.062 -5.844 -8.438 1 98.19 195 ALA B CA 1
ATOM 3747 C C . ALA B 1 195 ? -8.453 -5.043 -9.586 1 98.19 195 ALA B C 1
ATOM 3749 O O . ALA B 1 195 ? -8.766 -5.285 -10.75 1 98.19 195 ALA B O 1
ATOM 3750 N N . LEU B 1 196 ? -7.562 -4.211 -9.281 1 98 196 LEU B N 1
ATOM 3751 C CA . LEU B 1 196 ? -6.84 -3.455 -10.297 1 98 196 LEU B CA 1
ATOM 3752 C C . LEU B 1 196 ? -5.871 -4.355 -11.055 1 98 196 LEU B C 1
ATOM 3754 O O . LEU B 1 196 ? -5.25 -5.242 -10.469 1 98 196 LEU B O 1
ATOM 3758 N N . PRO B 1 197 ? -5.77 -4.156 -12.367 1 98.19 197 PRO B N 1
ATOM 3759 C CA . PRO B 1 197 ? -4.703 -4.867 -13.086 1 98.19 197 PRO B CA 1
ATOM 3760 C C . PRO B 1 197 ? -3.311 -4.371 -12.711 1 98.19 197 PRO B C 1
ATOM 3762 O O . PRO B 1 197 ? -2.941 -3.242 -13.039 1 98.19 197 PRO B O 1
ATOM 3765 N N . PRO B 1 198 ? -2.58 -5.16 -12.047 1 98.06 198 PRO B N 1
ATOM 3766 C CA . PRO B 1 198 ? -1.229 -4.715 -11.695 1 98.06 198 PRO B CA 1
ATOM 3767 C C . PRO B 1 198 ? -0.302 -4.637 -12.906 1 98.06 198 PRO B C 1
ATOM 3769 O O . PRO B 1 198 ? -0.536 -5.312 -13.906 1 98.06 198 PRO B O 1
ATOM 3772 N N . LYS B 1 199 ? 0.696 -3.762 -12.852 1 97.81 199 LYS B N 1
ATOM 3773 C CA . LYS B 1 199 ? 1.821 -3.855 -13.781 1 97.81 199 LYS B CA 1
ATOM 3774 C C . LYS B 1 199 ? 2.758 -4.996 -13.391 1 97.81 199 LYS B C 1
ATOM 3776 O O . LYS B 1 199 ? 3.682 -4.805 -12.602 1 97.81 199 LYS B O 1
ATOM 3781 N N . VAL B 1 200 ? 2.539 -6.129 -14.031 1 98.62 200 VAL B N 1
ATOM 3782 C CA . VAL B 1 200 ? 3.256 -7.328 -13.609 1 98.62 200 VAL B CA 1
ATOM 3783 C C . VAL B 1 200 ? 3.832 -8.039 -14.836 1 98.62 200 VAL B C 1
ATOM 3785 O O . VAL B 1 200 ? 3.268 -7.961 -15.93 1 98.62 200 VAL B O 1
ATOM 3788 N N . HIS B 1 201 ? 4.988 -8.562 -14.688 1 98.81 201 HIS B N 1
ATOM 3789 C CA . HIS B 1 201 ? 5.555 -9.547 -15.602 1 98.81 201 HIS B CA 1
ATOM 3790 C C . HIS B 1 201 ? 5.602 -10.93 -14.953 1 98.81 201 HIS B C 1
ATOM 3792 O O . HIS B 1 201 ? 6.23 -11.117 -13.906 1 98.81 201 HIS B O 1
ATOM 3798 N N . VAL B 1 202 ? 4.918 -11.844 -15.539 1 98.88 202 VAL B N 1
ATOM 3799 C CA . VAL B 1 202 ? 4.848 -13.188 -14.984 1 98.88 202 VAL B CA 1
ATOM 3800 C C . VAL B 1 202 ? 5.68 -14.141 -15.844 1 98.88 202 VAL B C 1
ATOM 3802 O O . VAL B 1 202 ? 5.484 -14.219 -17.062 1 98.88 202 VAL B O 1
ATOM 3805 N N . SER B 1 203 ? 6.555 -14.844 -15.219 1 98.81 203 SER B N 1
ATOM 3806 C CA . SER B 1 203 ? 7.352 -15.852 -15.906 1 98.81 203 SER B CA 1
ATOM 3807 C C . SER B 1 203 ? 6.98 -17.25 -15.445 1 98.81 203 SER B C 1
ATOM 3809 O O . SER B 1 203 ? 6.859 -17.516 -14.25 1 98.81 203 SER B O 1
ATOM 3811 N N . PHE B 1 204 ? 6.832 -18.141 -16.438 1 98.56 204 PHE B N 1
ATOM 3812 C CA . PHE B 1 204 ? 6.539 -19.547 -16.172 1 98.56 204 PHE B CA 1
ATOM 3813 C C . PHE B 1 204 ? 7.688 -20.438 -16.64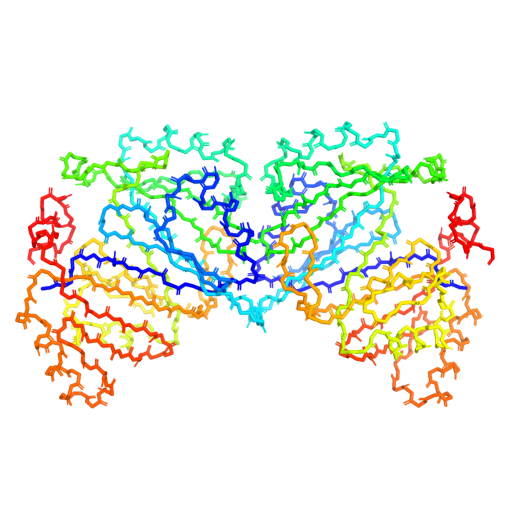1 1 98.56 204 PHE B C 1
ATOM 3815 O O . PHE B 1 204 ? 8.398 -20.094 -17.594 1 98.56 204 PHE B O 1
ATOM 3822 N N . GLY B 1 205 ? 7.758 -21.5 -15.945 1 97.69 205 GLY B N 1
ATOM 3823 C CA . GLY B 1 205 ? 8.805 -22.453 -16.297 1 97.69 205 GLY B CA 1
ATOM 3824 C C . GLY B 1 205 ? 8.266 -23.734 -16.922 1 97.69 205 GLY B C 1
ATOM 3825 O O . GLY B 1 205 ? 7.16 -24.172 -16.594 1 97.69 205 GLY B O 1
ATOM 3826 N N . THR B 1 206 ? 9.016 -24.344 -17.844 1 96.88 206 THR B N 1
ATOM 3827 C CA . THR B 1 206 ? 8.758 -25.656 -18.422 1 96.88 206 THR B CA 1
ATOM 3828 C C . THR B 1 206 ? 10.055 -26.453 -18.578 1 96.88 206 THR B C 1
ATOM 3830 O O . THR B 1 206 ? 11.086 -25.875 -18.953 1 96.88 206 THR B O 1
ATOM 3833 N N . PRO B 1 207 ? 10.055 -27.672 -18.234 1 94.56 207 PRO B N 1
ATOM 3834 C CA . PRO B 1 207 ? 11.25 -28.5 -18.453 1 94.56 207 PRO B CA 1
ATOM 3835 C C . PRO B 1 207 ? 11.344 -29.016 -19.891 1 94.56 207 PRO B C 1
ATOM 3837 O O . PRO B 1 207 ? 12.32 -29.672 -20.25 1 94.56 207 PRO B O 1
ATOM 3840 N N . ASP B 1 208 ? 10.406 -28.734 -20.703 1 93.31 208 ASP B N 1
ATOM 3841 C CA . ASP B 1 208 ? 10.266 -29.297 -22.047 1 93.31 208 ASP B CA 1
ATOM 3842 C C . ASP B 1 208 ? 10.578 -28.25 -23.109 1 93.31 208 ASP B C 1
ATOM 3844 O O . ASP B 1 208 ? 9.75 -27.391 -23.406 1 93.31 208 ASP B O 1
ATOM 3848 N N . GLN B 1 209 ? 11.617 -28.453 -23.797 1 92.38 209 GLN B N 1
ATOM 3849 C CA . GLN B 1 209 ? 12.008 -27.516 -24.844 1 92.38 209 GLN B CA 1
ATOM 3850 C C . GLN B 1 209 ? 11.016 -27.531 -26 1 92.38 209 GLN B C 1
ATOM 3852 O O . GLN B 1 209 ? 10.773 -26.5 -26.641 1 92.38 209 GLN B O 1
ATOM 3857 N N . ALA B 1 210 ? 10.547 -28.719 -26.266 1 94.38 210 ALA B N 1
ATOM 3858 C CA . ALA B 1 210 ? 9.562 -28.844 -27.344 1 94.38 210 ALA B CA 1
ATOM 3859 C C . ALA B 1 210 ? 8.305 -28.031 -27.031 1 94.38 210 ALA B C 1
ATOM 3861 O O . ALA B 1 210 ? 7.672 -27.484 -27.938 1 94.38 210 ALA B O 1
ATOM 3862 N N . PHE B 1 211 ? 7.984 -28.016 -25.812 1 95.06 211 PHE B N 1
ATOM 3863 C CA . PHE B 1 211 ? 6.844 -27.203 -25.406 1 95.06 211 PHE B CA 1
ATOM 3864 C C . PHE B 1 211 ? 7.062 -25.75 -25.766 1 95.06 211 PHE B C 1
ATOM 3866 O O . PHE B 1 211 ? 6.141 -25.078 -26.234 1 95.06 211 PHE B O 1
ATOM 3873 N N . LEU B 1 212 ? 8.25 -25.203 -25.531 1 94 212 LEU B N 1
ATOM 3874 C CA . LEU B 1 212 ? 8.562 -23.828 -25.859 1 94 212 LEU B CA 1
ATOM 3875 C C . LEU B 1 212 ? 8.359 -23.562 -27.344 1 94 212 LEU B C 1
ATOM 3877 O O . LEU B 1 212 ? 7.84 -22.5 -27.719 1 94 212 LEU B O 1
ATOM 3881 N N . GLN B 1 213 ? 8.805 -24.516 -28.094 1 93.69 213 GLN B N 1
ATOM 3882 C CA . GLN B 1 213 ? 8.625 -24.391 -29.531 1 93.69 213 GLN B CA 1
ATOM 3883 C C . GLN B 1 213 ? 7.148 -24.391 -29.906 1 93.69 213 GLN B C 1
ATOM 3885 O O . GLN B 1 213 ? 6.734 -23.672 -30.812 1 93.69 213 GLN B O 1
ATOM 3890 N N . ARG B 1 214 ? 6.422 -25.219 -29.234 1 95.88 214 ARG B N 1
ATOM 3891 C CA . ARG B 1 214 ? 4.984 -25.266 -29.484 1 95.88 214 ARG B CA 1
ATOM 3892 C C . ARG B 1 214 ? 4.332 -23.922 -29.141 1 95.88 214 ARG B C 1
ATOM 3894 O O . ARG B 1 214 ? 3.428 -23.469 -29.859 1 95.88 214 ARG B O 1
ATOM 3901 N N . ILE B 1 215 ? 4.727 -23.328 -28.078 1 96.44 215 ILE B N 1
ATOM 3902 C CA . ILE B 1 215 ? 4.199 -22.016 -27.688 1 96.44 215 ILE B CA 1
ATOM 3903 C C . ILE B 1 215 ? 4.492 -21 -28.781 1 96.44 215 ILE B C 1
ATOM 3905 O O . ILE B 1 215 ? 3.613 -20.219 -29.156 1 96.44 215 ILE B O 1
ATOM 3909 N N . GLN B 1 216 ? 5.68 -21 -29.266 1 95 216 GLN B N 1
ATOM 3910 C CA . GLN B 1 216 ? 6.055 -20.094 -30.344 1 95 216 GLN B CA 1
ATOM 3911 C C . GLN B 1 216 ? 5.145 -20.281 -31.562 1 95 216 GLN B C 1
ATOM 3913 O O . GLN B 1 216 ? 4.684 -19.297 -32.156 1 95 216 GLN B O 1
ATOM 3918 N N . ASN B 1 217 ? 4.98 -21.5 -31.859 1 96.25 217 ASN B N 1
ATOM 3919 C CA . ASN B 1 217 ? 4.129 -21.828 -33 1 96.25 217 ASN B CA 1
ATOM 3920 C C . ASN B 1 217 ? 2.697 -21.344 -32.781 1 96.25 217 ASN B C 1
ATOM 3922 O O . ASN B 1 217 ? 2.062 -20.828 -33.688 1 96.25 217 ASN B O 1
ATOM 3926 N N . ASN B 1 218 ? 2.168 -21.625 -31.578 1 96.94 218 ASN B N 1
ATOM 3927 C CA . ASN B 1 218 ? 0.822 -21.156 -31.25 1 96.94 218 ASN B CA 1
ATOM 3928 C C . ASN B 1 218 ? 0.694 -19.641 -31.391 1 96.94 218 ASN B C 1
ATOM 3930 O O . ASN B 1 218 ? -0.286 -19.156 -31.953 1 96.94 218 ASN B O 1
ATOM 3934 N N . LEU B 1 219 ? 1.69 -18.891 -30.812 1 96.69 219 LEU B N 1
ATOM 3935 C CA . LEU B 1 219 ? 1.664 -17.438 -30.859 1 96.69 219 LEU B CA 1
ATOM 3936 C C . LEU B 1 219 ? 1.717 -16.938 -32.312 1 96.69 219 LEU B C 1
ATOM 3938 O O . LEU B 1 219 ? 0.997 -16 -32.656 1 96.69 219 LEU B O 1
ATOM 3942 N N . LYS B 1 220 ? 2.535 -17.562 -33.094 1 95.75 220 LYS B N 1
ATOM 3943 C CA . LYS B 1 220 ? 2.631 -17.203 -34.5 1 95.75 220 LYS B CA 1
ATOM 3944 C C . LYS B 1 220 ? 1.308 -17.453 -35.219 1 95.75 220 LYS B C 1
ATOM 3946 O O . LYS B 1 220 ? 0.815 -16.578 -35.938 1 95.75 220 LYS B O 1
ATOM 3951 N N . LYS B 1 221 ? 0.796 -18.578 -35.031 1 96.5 221 LYS B N 1
ATOM 3952 C CA . LYS B 1 221 ? -0.455 -18.969 -35.688 1 96.5 221 LYS B CA 1
ATOM 3953 C C . LYS B 1 221 ? -1.585 -18.016 -35.312 1 96.5 221 LYS B C 1
ATOM 3955 O O . LYS B 1 221 ? -2.463 -17.734 -36.125 1 96.5 221 LYS B O 1
ATOM 3960 N N . ASN B 1 222 ? -1.547 -17.562 -34.125 1 95.31 222 ASN B N 1
ATOM 3961 C CA . ASN B 1 222 ? -2.625 -16.703 -33.625 1 95.31 222 ASN B CA 1
ATOM 3962 C C . ASN B 1 222 ? -2.262 -15.227 -33.719 1 95.31 222 ASN B C 1
ATOM 3964 O O . ASN B 1 222 ? -2.928 -14.375 -33.125 1 95.31 222 ASN B O 1
ATOM 3968 N N . SER B 1 223 ? -1.108 -14.883 -34.344 1 94.62 223 SER B N 1
ATOM 3969 C CA . SER B 1 223 ? -0.671 -13.523 -34.656 1 94.62 223 SER B CA 1
ATOM 3970 C C . SER B 1 223 ? -0.423 -12.719 -33.375 1 94.62 223 SER B C 1
ATOM 3972 O O . SER B 1 223 ? -0.808 -11.547 -33.312 1 94.62 223 SER B O 1
ATOM 3974 N N . VAL B 1 224 ? 0.056 -13.391 -32.375 1 95.56 224 VAL B N 1
ATOM 3975 C CA . VAL B 1 224 ? 0.476 -12.711 -31.172 1 95.56 224 VAL B CA 1
ATOM 3976 C C . VAL B 1 224 ? 1.949 -12.32 -31.281 1 95.56 224 VAL B C 1
ATOM 3978 O O . VAL B 1 224 ? 2.814 -13.188 -31.422 1 95.56 224 VAL B O 1
ATOM 3981 N N . PRO B 1 225 ? 2.188 -11.016 -31.281 1 96.56 225 PRO B N 1
ATOM 3982 C CA . PRO B 1 225 ? 3.602 -10.633 -31.266 1 96.56 225 PRO B CA 1
ATOM 3983 C C . PRO B 1 225 ? 4.367 -11.227 -30.094 1 96.56 225 PRO B C 1
ATOM 3985 O O . PRO B 1 225 ? 3.846 -11.273 -28.969 1 96.56 225 PRO B O 1
ATOM 3988 N N . TYR B 1 226 ? 5.539 -11.758 -30.344 1 97.19 226 TYR B N 1
ATOM 3989 C CA . TYR B 1 226 ? 6.375 -12.336 -29.297 1 97.19 226 TYR B CA 1
ATOM 3990 C C . TYR B 1 226 ? 7.852 -12.125 -29.609 1 97.19 226 TYR B C 1
ATOM 3992 O O . TYR B 1 226 ? 8.219 -11.789 -30.734 1 97.19 226 TYR B O 1
ATOM 4000 N N . GLU B 1 227 ? 8.625 -12.148 -28.594 1 96.75 227 GLU B N 1
ATOM 4001 C CA . GLU B 1 227 ? 10.086 -12.148 -28.688 1 96.75 227 GLU B CA 1
ATOM 4002 C C . GLU B 1 227 ? 10.672 -13.477 -28.219 1 96.75 227 GLU B C 1
ATOM 4004 O O . GLU B 1 227 ? 10.195 -14.07 -27.25 1 96.75 227 GLU B O 1
ATOM 4009 N N . CYS B 1 228 ? 11.719 -13.977 -28.953 1 91.56 228 CYS B N 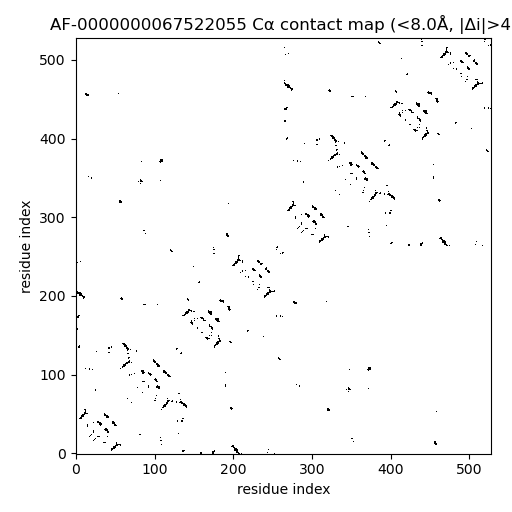1
ATOM 4010 C CA . CYS B 1 228 ? 12.312 -15.266 -28.641 1 91.56 228 CYS B CA 1
ATOM 4011 C C . CYS B 1 228 ? 13.812 -15.141 -28.422 1 91.56 228 CYS B C 1
ATOM 4013 O O . CYS B 1 228 ? 14.492 -14.445 -29.172 1 91.56 228 CYS B O 1
ATOM 4015 N N . LYS B 1 229 ? 14.133 -15.578 -27.312 1 87.12 229 LYS B N 1
ATOM 4016 C CA . LYS B 1 229 ? 15.539 -15.891 -27.062 1 87.12 229 LYS B CA 1
ATOM 4017 C C . LYS B 1 229 ? 15.75 -17.391 -26.922 1 87.12 229 LYS B C 1
ATOM 4019 O O . LYS B 1 229 ? 14.789 -18.172 -26.938 1 87.12 229 LYS B O 1
ATOM 4024 N N . HIS B 1 230 ? 16.984 -17.906 -26.984 1 84 230 HIS B N 1
ATOM 4025 C CA . HIS B 1 230 ? 17.312 -19.328 -27.016 1 84 230 HIS B CA 1
ATOM 4026 C C . HIS B 1 230 ? 16.516 -20.094 -25.969 1 84 230 HIS B C 1
ATOM 4028 O O . HIS B 1 230 ? 15.977 -21.172 -26.25 1 84 230 HIS B O 1
ATOM 4034 N N . ASN B 1 231 ? 16.188 -19.625 -24.891 1 91.81 231 ASN B N 1
ATOM 4035 C CA . ASN B 1 231 ? 15.547 -20.422 -23.859 1 91.81 231 ASN B CA 1
ATOM 4036 C C . ASN B 1 231 ? 14.32 -19.719 -23.281 1 91.81 231 ASN B C 1
ATOM 4038 O O . ASN B 1 231 ? 13.906 -20.016 -22.156 1 91.81 231 ASN B O 1
ATOM 4042 N N . GLU B 1 232 ? 13.789 -18.781 -24 1 96.25 232 GLU B N 1
ATOM 4043 C CA . GLU B 1 232 ? 12.602 -18.109 -23.469 1 96.25 232 GLU B CA 1
ATOM 4044 C C . GLU B 1 232 ? 11.773 -17.484 -24.578 1 96.25 232 GLU B C 1
ATOM 4046 O O . GLU B 1 232 ? 12.305 -17.141 -25.641 1 96.25 232 GLU B O 1
ATOM 4051 N N . VAL B 1 233 ? 10.531 -17.422 -24.438 1 97.5 233 VAL B N 1
ATOM 4052 C CA . VAL B 1 233 ? 9.57 -16.719 -25.297 1 97.5 233 VAL B CA 1
ATOM 4053 C C . VAL B 1 233 ? 8.797 -15.688 -24.469 1 97.5 233 VAL B C 1
ATOM 4055 O O . VAL B 1 233 ? 8.281 -16 -23.406 1 97.5 233 VAL B O 1
ATOM 4058 N N . SER B 1 234 ? 8.773 -14.461 -24.891 1 98.25 234 SER B N 1
ATOM 4059 C CA . SER B 1 234 ? 8.094 -13.383 -24.188 1 98.25 234 SER B CA 1
ATOM 4060 C C . SER B 1 234 ? 7.008 -12.742 -25.047 1 98.25 234 SER B C 1
ATOM 4062 O O . SER B 1 234 ? 7.184 -12.594 -26.25 1 98.25 234 SER B O 1
ATOM 4064 N N . PHE B 1 235 ? 5.934 -12.367 -24.438 1 98.44 235 PHE B N 1
ATOM 4065 C CA . PHE B 1 235 ? 4.82 -11.758 -25.156 1 98.44 235 PHE B CA 1
ATOM 4066 C C . PHE B 1 235 ? 3.926 -10.969 -24.203 1 98.44 235 PHE B C 1
ATOM 4068 O O . PHE B 1 235 ? 4.098 -11.039 -22.984 1 98.44 235 PHE B O 1
ATOM 4075 N N . ILE B 1 236 ? 3.064 -10.141 -24.734 1 98.06 236 ILE B N 1
ATOM 4076 C CA . ILE B 1 236 ? 2.098 -9.352 -23.969 1 98.06 236 ILE B CA 1
ATOM 4077 C C . ILE B 1 236 ? 0.68 -9.766 -24.359 1 98.06 236 ILE B C 1
ATOM 4079 O O . ILE B 1 236 ? 0.38 -9.953 -25.547 1 98.06 236 ILE B O 1
ATOM 4083 N N . GLN B 1 237 ? -0.09 -10 -23.406 1 96.81 237 GLN B N 1
ATOM 4084 C CA . GLN B 1 237 ? -1.493 -10.328 -23.625 1 96.81 237 GLN B CA 1
ATOM 4085 C C . GLN B 1 237 ? -2.393 -9.617 -22.625 1 96.81 237 GLN B C 1
ATOM 4087 O O . GLN B 1 237 ? -2.199 -9.75 -21.406 1 96.81 237 GLN B O 1
ATOM 4092 N N . GLN B 1 238 ? -3.357 -8.852 -23.125 1 95.62 238 GLN B N 1
ATOM 4093 C CA . GLN B 1 238 ? -4.316 -8.117 -22.312 1 95.62 238 GLN B CA 1
ATOM 4094 C C . GLN B 1 238 ? -3.605 -7.215 -21.312 1 95.62 238 GLN B C 1
ATOM 4096 O O . GLN B 1 238 ? -4.02 -7.121 -20.156 1 95.62 238 GLN B O 1
ATOM 4101 N N . GLY B 1 239 ? -2.486 -6.715 -21.703 1 95.5 239 GLY B N 1
ATOM 4102 C CA . GLY B 1 239 ? -1.765 -5.75 -20.891 1 95.5 239 GLY B CA 1
ATOM 4103 C C . GLY B 1 239 ? -0.78 -6.395 -19.938 1 95.5 239 GLY B C 1
ATOM 4104 O O . GLY B 1 239 ? -0.011 -5.703 -19.266 1 95.5 239 GLY B O 1
ATOM 4105 N N . TYR B 1 240 ? -0.817 -7.699 -19.859 1 98.38 240 TYR B N 1
ATOM 4106 C CA . TYR B 1 240 ? 0.115 -8.406 -18.984 1 98.38 240 TYR B CA 1
ATOM 4107 C C . TYR B 1 240 ? 1.302 -8.938 -19.781 1 98.38 240 TYR B C 1
ATOM 4109 O O . TYR B 1 240 ? 1.139 -9.43 -20.906 1 98.38 240 TYR B O 1
ATOM 4117 N N . SER B 1 241 ? 2.453 -8.812 -19.219 1 98.56 241 SER B N 1
ATOM 4118 C CA . SER B 1 241 ? 3.664 -9.352 -19.828 1 98.56 241 SER B CA 1
ATOM 4119 C C . SER B 1 241 ? 3.965 -10.758 -19.312 1 98.56 241 SER B C 1
ATOM 4121 O O . SER B 1 241 ? 3.934 -10.992 -18.094 1 98.56 241 SER B O 1
ATOM 4123 N N . PHE B 1 242 ? 4.328 -11.648 -20.25 1 98.75 242 PHE B N 1
ATOM 4124 C CA . PHE B 1 242 ? 4.602 -13.031 -19.891 1 98.75 242 PHE B CA 1
ATOM 4125 C C . PHE B 1 242 ? 5.941 -13.484 -20.453 1 98.75 242 PHE B C 1
ATOM 4127 O O . PHE B 1 242 ? 6.379 -12.984 -21.5 1 98.75 242 PHE B O 1
ATOM 4134 N N . THR B 1 243 ? 6.535 -14.375 -19.781 1 98.56 243 THR B N 1
ATOM 4135 C CA . THR B 1 243 ? 7.676 -15.117 -20.297 1 98.56 243 THR B CA 1
ATOM 4136 C C . THR B 1 243 ? 7.547 -16.609 -19.984 1 98.56 243 THR B C 1
ATOM 4138 O O . THR B 1 243 ? 7.18 -16.969 -18.859 1 98.56 243 THR B O 1
ATOM 4141 N N . ILE B 1 244 ? 7.746 -17.438 -20.984 1 98.25 244 ILE B N 1
ATOM 4142 C CA . ILE B 1 244 ? 7.91 -18.875 -20.781 1 98.25 244 ILE B CA 1
ATOM 4143 C C . ILE B 1 244 ? 9.383 -19.25 -20.891 1 98.25 244 ILE B C 1
ATOM 4145 O O . ILE B 1 244 ? 10.031 -18.953 -21.906 1 98.25 244 ILE B O 1
ATOM 4149 N N . LEU B 1 245 ? 9.844 -19.812 -19.875 1 97.38 245 LEU B N 1
ATOM 4150 C CA . LEU B 1 245 ? 11.273 -20.125 -19.781 1 97.38 245 LEU B CA 1
ATOM 4151 C C . LEU B 1 245 ? 11.508 -21.625 -19.719 1 97.38 245 LEU B C 1
ATOM 4153 O O . LEU B 1 245 ? 10.797 -22.344 -19 1 97.38 245 LEU B O 1
ATOM 4157 N N . HIS B 1 246 ? 12.5 -22.078 -20.469 1 96.38 246 HIS B N 1
ATOM 4158 C CA . HIS B 1 246 ? 12.945 -23.453 -20.297 1 96.38 246 HIS B CA 1
ATOM 4159 C C . HIS B 1 246 ? 13.719 -23.625 -19 1 96.38 246 HIS B C 1
ATOM 4161 O O . HIS B 1 246 ? 14.773 -23.031 -18.812 1 96.38 246 HIS B O 1
ATOM 4167 N N . THR B 1 247 ? 13.133 -24.391 -18.078 1 94.69 247 THR B N 1
ATOM 4168 C CA . THR B 1 247 ? 13.734 -24.656 -16.781 1 94.69 247 THR B CA 1
ATOM 4169 C C . THR B 1 247 ? 13.922 -26.156 -16.578 1 94.69 247 THR B C 1
ATOM 4171 O O . THR B 1 247 ? 13.055 -26.828 -16 1 94.69 247 THR B O 1
ATOM 4174 N N . PRO B 1 248 ? 15.062 -26.688 -16.875 1 90 248 PRO B N 1
ATOM 4175 C CA . PRO B 1 248 ? 15.258 -28.141 -16.797 1 90 248 PRO B CA 1
ATOM 4176 C C . PRO B 1 248 ? 15.359 -28.641 -15.359 1 90 248 PRO B C 1
ATOM 4178 O O . PRO B 1 248 ? 15.211 -29.844 -15.109 1 90 248 PRO B O 1
ATOM 4181 N N . ASN B 1 249 ? 15.523 -27.797 -14.414 1 86.88 249 ASN B N 1
ATOM 4182 C CA . ASN B 1 249 ? 15.812 -28.188 -13.047 1 86.88 249 ASN B CA 1
ATOM 4183 C C . ASN B 1 249 ? 14.555 -28.656 -12.312 1 86.88 249 ASN B C 1
ATOM 4185 O O . ASN B 1 249 ? 14.641 -29.328 -11.289 1 86.88 249 ASN B O 1
ATOM 4189 N N . LEU B 1 250 ? 13.391 -28.219 -12.719 1 88.12 250 LEU B N 1
ATOM 4190 C CA . LEU B 1 250 ? 12.148 -28.719 -12.141 1 88.12 250 LEU B CA 1
ATOM 4191 C C . LEU B 1 250 ? 11.508 -29.766 -13.055 1 88.12 250 LEU B C 1
ATOM 4193 O O . LEU B 1 250 ? 10.977 -29.406 -14.117 1 88.12 250 LEU B O 1
ATOM 4197 N N . HIS B 1 251 ? 11.508 -30.891 -12.531 1 89.12 251 HIS B N 1
ATOM 4198 C CA . HIS B 1 251 ? 11.086 -32 -13.375 1 89.12 251 HIS B CA 1
ATOM 4199 C C . HIS B 1 251 ? 9.594 -31.922 -13.688 1 89.12 251 HIS B C 1
ATOM 4201 O O . HIS B 1 251 ? 8.805 -31.438 -12.867 1 89.12 251 HIS B O 1
ATOM 4207 N N . ALA B 1 252 ? 9.25 -32.531 -14.789 1 90.25 252 ALA B N 1
ATOM 4208 C CA . ALA B 1 252 ? 7.895 -32.469 -15.32 1 90.25 252 ALA B CA 1
ATOM 4209 C C . ALA B 1 252 ? 6.914 -33.219 -14.445 1 90.25 252 ALA B C 1
ATOM 4211 O O . ALA B 1 252 ? 5.699 -33 -14.516 1 90.25 252 ALA B O 1
ATOM 4212 N N . ASP B 1 253 ? 7.414 -34.125 -13.602 1 93.44 253 ASP B N 1
ATOM 4213 C CA . ASP B 1 253 ? 6.516 -35 -12.836 1 93.44 253 ASP B CA 1
ATOM 4214 C C . ASP B 1 253 ? 6.207 -34.375 -11.469 1 93.44 253 ASP B C 1
ATOM 4216 O O . ASP B 1 253 ? 5.441 -34.938 -10.688 1 93.44 253 ASP B O 1
ATOM 4220 N N . ILE B 1 254 ? 6.793 -33.219 -11.172 1 94.56 254 ILE B N 1
ATOM 4221 C CA . ILE B 1 254 ? 6.645 -32.625 -9.859 1 94.56 254 ILE B CA 1
ATOM 4222 C C . ILE B 1 254 ? 5.168 -32.344 -9.578 1 94.56 254 ILE B C 1
ATOM 4224 O O . ILE B 1 254 ? 4.652 -32.688 -8.523 1 94.56 254 ILE B O 1
ATOM 4228 N N . PRO B 1 255 ? 4.434 -31.797 -10.508 1 95.44 255 PRO B N 1
ATOM 4229 C CA . PRO B 1 255 ? 3.016 -31.562 -10.227 1 95.44 255 PRO B CA 1
ATOM 4230 C C . PRO B 1 255 ? 2.262 -32.844 -9.914 1 95.44 255 PRO B C 1
ATOM 4232 O O . PRO B 1 255 ? 1.425 -32.875 -9.008 1 95.44 255 PRO B O 1
ATOM 4235 N N . SER B 1 256 ? 2.57 -33.875 -10.625 1 96 256 SER B N 1
ATOM 4236 C CA . SER B 1 256 ? 1.94 -35.156 -10.359 1 96 256 SER B CA 1
ATOM 4237 C C . SER B 1 256 ? 2.363 -35.719 -9 1 96 256 SER B C 1
ATOM 4239 O O . SER B 1 256 ? 1.535 -36.219 -8.25 1 96 256 SER B O 1
ATOM 4241 N N . LYS B 1 257 ? 3.639 -35.625 -8.711 1 96.69 257 LYS B N 1
ATOM 4242 C CA . LYS B 1 257 ? 4.16 -36.094 -7.43 1 96.69 257 LYS B CA 1
ATOM 4243 C C . LYS B 1 257 ? 3.529 -35.312 -6.27 1 96.69 257 LYS B C 1
ATOM 4245 O O . LYS B 1 257 ? 3.35 -35.875 -5.18 1 96.69 257 LYS B O 1
ATOM 4250 N N . LEU B 1 258 ? 3.139 -34.094 -6.492 1 97.44 258 LEU B N 1
ATOM 4251 C CA . LEU B 1 258 ? 2.49 -33.281 -5.492 1 97.44 258 LEU B CA 1
ATOM 4252 C C . LEU B 1 258 ? 1.011 -33.625 -5.367 1 97.44 258 LEU B C 1
ATOM 4254 O O . LEU B 1 258 ? 0.323 -33.094 -4.477 1 97.44 258 LEU B O 1
ATOM 4258 N N . ASN B 1 259 ? 0.519 -34.438 -6.223 1 97.19 259 ASN B N 1
ATOM 4259 C CA . ASN B 1 259 ? -0.883 -34.844 -6.258 1 97.19 259 ASN B CA 1
ATOM 4260 C C . ASN B 1 259 ? -1.791 -33.688 -6.637 1 97.19 259 ASN B C 1
ATOM 4262 O O . ASN B 1 259 ? -2.867 -33.5 -6.059 1 97.19 259 ASN B O 1
ATOM 4266 N N . LEU B 1 260 ? -1.319 -32.844 -7.586 1 96.12 260 LEU B N 1
ATOM 4267 C CA . LEU B 1 260 ? -2.098 -31.672 -7.969 1 96.12 260 LEU B CA 1
ATOM 4268 C C . LEU B 1 260 ? -3.162 -32.031 -9 1 96.12 260 LEU B C 1
ATOM 4270 O O . LEU B 1 260 ? -2.959 -32.938 -9.812 1 96.12 260 LEU B O 1
ATOM 4274 N N . PRO B 1 261 ? -4.227 -31.281 -8.93 1 90.94 261 PRO B N 1
ATOM 4275 C CA . PRO B 1 261 ? -5.219 -31.484 -9.992 1 90.94 261 PRO B CA 1
ATOM 4276 C C . PRO B 1 261 ? -4.668 -31.188 -11.383 1 90.94 261 PRO B C 1
ATOM 4278 O O . PRO B 1 261 ? -3.818 -30.312 -11.539 1 90.94 261 PRO B O 1
ATOM 4281 N N . LEU B 1 262 ? -5.207 -31.938 -12.414 1 89.62 262 LEU B N 1
ATOM 4282 C CA . LEU B 1 262 ? -4.898 -31.703 -13.82 1 89.62 262 LEU B CA 1
ATOM 4283 C C . LEU B 1 262 ? -3.418 -31.953 -14.102 1 89.62 262 LEU B C 1
ATOM 4285 O O . LEU B 1 262 ? -2.873 -31.438 -15.078 1 89.62 262 LEU B O 1
ATOM 4289 N N . SER B 1 263 ? -2.697 -32.562 -13.148 1 81.69 263 SER B N 1
ATOM 4290 C CA . SER B 1 263 ? -1.265 -32.781 -13.305 1 81.69 263 SER B CA 1
ATOM 4291 C C . SER B 1 263 ? -0.99 -33.969 -14.219 1 81.69 263 SER B C 1
ATOM 4293 O O . SER B 1 263 ? 0.161 -34.375 -14.383 1 81.69 263 SER B O 1
ATOM 4295 N N . ILE B 1 264 ? -2.045 -34.469 -14.891 1 67.06 264 ILE B N 1
ATOM 4296 C CA . ILE B 1 264 ? -1.816 -35.594 -15.797 1 67.06 264 ILE B CA 1
ATOM 4297 C C . ILE B 1 264 ? -1.48 -35.062 -17.188 1 67.06 264 ILE B C 1
ATOM 4299 O O . ILE B 1 264 ? -2.014 -34.031 -17.625 1 67.06 264 ILE B O 1
#

InterPro domains:
  IPR029068 Glyoxalase/Bleomycin resistance protein/Dihydroxybiphenyl dioxygenase [G3DSA:3.10.180.10] (3-223)
  IPR029068 Glyoxalase/Bleomycin resistance protein/Dihydroxybiphenyl dioxygenase [SSF54593] (1-171)
  IPR037523 Vicinal oxygen chelate (VOC), core domain [PS51819] (1-118)

Sequence (528 aa):
MITHITDIKLQTISIEGVKQVYKDILCFPIKKETTSFIQFEVTPYTTISFQEVYEPIASAHFAFEIPYSKFHETARWLEKSGLLIVKWKDGHTIDEESGRFNLYFRDGDGNLLEIIAHSYVKEDVLVPQSPLNILYIREIGLPVKSVPVFTKWLKLNLNMKTMEDGDIFNFVIGGTAYIVATWWQRPWIPIAMKALPPKVHVSFGTPDQAFLQRIQNNLKKNSVPYECKHNEVSFIQQGYSFTILHTPNLHADIPSKLNLPLSIMITHITDIKLQTISIEGVKQVYKDILCFPIKKETTSFIQFEVTPYTTISFQEVYEPIASAHFAFEIPYSKFHETARWLEKSGLLIVKWKDGHTIDEESGRFNLYFRDGDGNLLEIIAHSYVKEDVLVPQSPLNILYIREIGLPVKSVPVFTKWLKLNLNMKTMEDGDIFNFVIGGTAYIVATWWQRPWIPIAMKALPPKVHVSFGTPDQAFLQRIQNNLKKNSVPYECKHNEVSFIQQGYSFTILHTPNLHADIPSKLNLPLSI

Organism: Bacillus anthracis (NCBI:txid1392)

Foldseek 3Di:
DFAAWAEKEAEDQDPVQVCCPVCVLQNFDWPDDDPFKTWTDQDPRHIYMYGHDDDQFDAWEWEFEAELVCQVVLVVSVVVSPWAWDAFPVGHQWDDDDQKIKGWTAGPNGHIYMYMYGNQFDHPLAAQDTSNRGRGTQEIEAAAQWQVVVLVVCCQQLVWDFPDDDTAWTFTDDRSYTYIYGHQQQADPDPRHGRDGGAMEIETEDQDPVSQVSNVVSCVVVVFDWDDDPFKIWGDDRNYIYMYGNDNPDDLCSSVVRVHPPSD/DFAAWAEKEAEDQDPPQVCCPVCVQQNFDWPDDDPFKTWTDQDPRHIYIYGHDDDQFDAWEWEFEAELVCQVVLVVSVVVSPWAWDAFPVGHQWDDDDQKIKGWTAGPNGHIYMYMYGNQFDHPLAAQDTSNRGRGTQETEAAAQWQVVVLVVCCQQLVWDFPDDDTAWTFTDDRSYTYIYGHQQQADPDPRHGRDGGAMEIETEDQDPVSQVSNVVSCVVVVFDWDDDPFKIWGDDRNYIYMYGNDNPDDLCSSVVRVHPPSD

Nearest PDB structures (foldseek):
  3pkv-assembly1_A  TM=8.622E-01  e=6.059E-13  Paenibacillus polymyxa
  3oum-assembly1_A  TM=8.485E-01  e=2.217E-12  Paenibacillus polymyxa
  6a4x-assembly1_A-2  TM=7.910E-01  e=4.180E-07  Streptomyces curacoi
  7w5e-assembly1_B  TM=6.931E-01  e=1.136E-05  Streptomyces chartreusis
  7w5e-assembly1_D  TM=7.225E-01  e=1.201E-04  Streptomyces chartreusis

Solvent-accessible surface area (backbone atoms only — not comparable to full-atom values): 26367 Å² total; per-residue (Å²): 93,42,43,30,43,33,31,44,34,35,68,36,45,21,67,55,46,49,40,50,47,45,33,69,60,51,49,26,51,77,74,46,74,58,96,50,35,41,28,28,40,59,41,102,68,25,33,42,31,34,37,52,47,96,64,56,48,36,42,42,40,39,29,31,31,26,44,47,92,44,41,69,63,30,49,55,49,48,68,69,59,36,43,34,70,44,45,34,90,89,61,52,46,68,48,75,56,95,56,28,42,38,39,41,31,36,48,64,68,26,27,42,38,31,46,32,22,38,65,65,47,46,61,85,71,54,75,60,25,58,80,67,31,31,55,46,56,30,38,40,54,45,39,32,92,49,20,51,62,52,52,50,48,42,30,70,42,59,67,31,46,58,95,59,89,39,73,51,44,33,59,42,32,26,47,50,19,26,37,36,32,24,21,40,84,50,48,38,80,67,35,55,27,55,31,47,62,39,70,42,38,42,26,32,22,16,51,39,64,66,45,54,53,49,34,52,50,37,30,56,76,67,70,44,72,66,48,76,54,99,55,34,42,34,39,67,57,95,84,34,36,40,31,46,31,61,33,70,85,53,57,82,56,49,28,43,64,23,51,43,80,85,38,118,92,43,43,30,43,34,32,43,33,35,67,35,45,21,68,56,46,49,41,50,46,44,33,67,59,50,50,27,52,74,73,45,74,58,98,49,34,40,29,29,40,59,44,102,68,26,33,43,32,34,37,50,47,96,63,57,47,36,42,43,40,38,28,31,32,28,42,46,91,46,42,66,63,30,49,54,51,49,70,69,58,36,43,34,71,45,44,33,92,89,61,51,47,68,49,75,57,95,59,28,41,36,39,38,31,35,48,64,68,25,26,42,37,31,46,33,24,38,64,65,47,46,61,86,71,54,74,60,24,59,80,66,30,30,56,47,57,29,36,40,53,46,38,33,92,49,20,51,63,50,52,51,48,42,30,71,43,59,68,31,43,59,95,58,89,40,72,51,44,32,57,41,32,26,47,49,19,26,39,35,33,23,19,40,84,51,47,40,81,66,34,54,28,55,31,47,62,39,70,42,38,43,27,31,23,17,49,39,65,66,45,54,52,48,34,52,49,38,30,55,75,67,70,44,70,66,48,77,53,101,55,33,42,31,38,67,58,97,86,34,37,39,33,44,30,64,35,71,86,52,57,82,56,50,30,42,64,24,50,43,78,85,40,118